Protein 6RK0 (pdb70)

Organism: Azotobacter vinelandii (strain DJ / ATCC BAA-1303) (NCBI:txid322710)

InterPro domains:
  IPR012349 FMN-binding split barrel [G3DSA:2.30.110.10] (11-222)
  IPR024747 Pyridoxamine 5'-phosphate oxidase-related [PF12900] (29-170)

Solvent-accessible surface area: 19374 Å² total; per-residue (Å²): 129,160,25,68,34,140,62,6,116,19,143,108,98,107,159,32,20,120,28,31,67,144,21,0,74,62,3,4,85,12,9,12,23,0,6,0,0,0,56,13,105,61,0,1,4,0,36,33,23,32,7,22,66,43,46,97,52,0,15,0,68,24,26,65,82,6,99,13,12,164,22,0,84,150,37,36,0,0,0,0,0,19,8,12,36,0,8,0,0,0,3,0,19,112,21,29,48,16,11,37,60,14,0,36,0,4,9,119,3,101,60,27,104,76,67,78,58,11,28,114,40,15,103,64,19,10,38,66,33,0,55,32,1,37,138,71,6,18,95,55,88,76,144,4,15,98,34,13,10,0,0,6,2,38,1,62,36,0,13,1,61,36,19,108,30,67,5,132,12,48,118,140,6,26,84,58,89,9,16,0,0,15,1,20,6,120,27,45,50,47,102,23,97,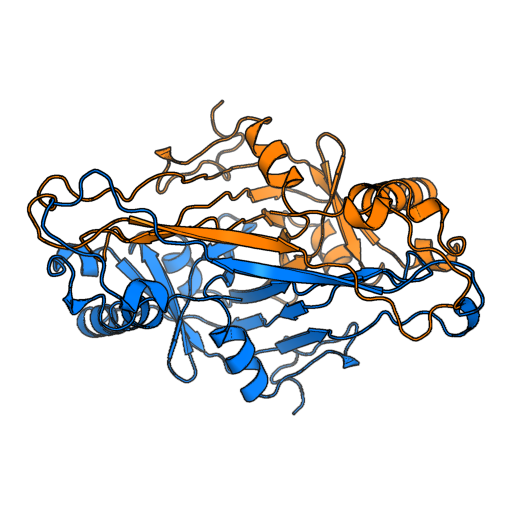83,7,123,145,24,65,125,134,28,108,59,27,140,31,2,115,122,10,145,9,23,132,118,20,68,33,143,66,6,87,19,128,124,99,107,161,31,21,120,32,28,125,136,18,4,53,58,2,4,85,13,9,12,24,0,4,0,0,0,55,12,109,65,0,1,5,0,34,35,23,32,6,22,66,42,45,96,59,0,13,1,67,22,28,63,70,8,117,13,14,154,28,1,88,143,39,35,0,0,0,0,0,20,7,11,37,0,10,0,0,0,2,0,18,100,22,32,49,16,11,35,62,14,1,38,0,4,10,124,4,103,81,26,102,76,73,79,55,10,26,84,34,15,95,57,20,10,36,65,31,0,54,30,1,40,111,75,8,18,93,57,75,58,146,15,14,91,38,13,7,0,0,4,1,37,13,75,34,2,13,1,60,34,21,106,32,66,3,126,17,55,136,129,10,28,85,61,83,8,17,0,0,16,2,20,6,120,27,46,52,46,103,24,97,84,5,114,118,24,61,145,127,20,108,59,26,125,32,1,98,123,10,143,9,23

Radius of gyration: 22.3 Å; Cα contacts (8 Å, |Δi|>4): 992; chains: 2; bounding box: 47×47×69 Å

Structure (mmCIF, N/CA/C/O backbone):
data_6RK0
#
_entry.id   6RK0
#
_cell.length_a   48.970
_cell.length_b   89.870
_cell.length_c   59.030
_cell.angle_alpha   90.00
_cell.angle_beta   109.06
_cell.angle_gamma   90.00
#
_symmetry.space_group_name_H-M   'P 1 21 1'
#
loop_
_entity.id
_entity.type
_entity.pdbx_description
1 polymer 'Uncharacterized protein'
2 non-polymer 'PROTOPORPHYRIN IX CONTAINING FE'
3 non-polymer 'SULFATE ION'
4 non-polymer 'FLAVIN-ADENINE DINUCLEOTIDE'
5 water water
#
loop_
_atom_site.group_PDB
_atom_site.id
_atom_site.type_symbol
_atom_site.label_atom_id
_atom_site.label_alt_id
_atom_site.label_comp_id
_atom_site.label_asym_id
_atom_site.label_entity_id
_atom_site.label_seq_id
_atom_site.pdbx_PDB_ins_code
_atom_site.Cartn_x
_atom_site.Cartn_y
_atom_site.Cartn_z
_atom_site.occupancy
_atom_site.B_iso_or_equiv
_atom_site.auth_seq_id
_atom_site.auth_comp_id
_atom_site.auth_asym_id
_atom_site.auth_atom_id
_atom_site.pdbx_PDB_model_num
ATOM 1 N N . PRO A 1 12 ? -6.785 -29.742 23.167 1.00 39.36 10 PRO A N 1
ATOM 2 C CA . PRO A 1 12 ? -6.584 -31.144 22.774 1.00 40.21 10 PRO A CA 1
ATOM 3 C C . PRO A 1 12 ? -5.257 -31.715 23.267 1.00 39.66 10 PRO A C 1
ATOM 4 O O . PRO A 1 12 ? -4.337 -30.950 23.541 1.00 35.66 10 PRO A O 1
ATOM 8 N N . GLU A 1 13 ? -5.165 -33.038 23.386 1.00 32.51 11 GLU A N 1
ATOM 9 C CA . GLU A 1 13 ? -3.902 -33.678 23.717 1.00 30.78 11 GLU A CA 1
ATOM 10 C C . GLU A 1 13 ? -3.085 -33.874 22.447 1.00 19.28 11 GLU A C 1
ATOM 11 O O . GLU A 1 13 ? -3.527 -33.547 21.338 1.00 18.48 11 GLU A O 1
ATOM 17 N N . ALA A 1 14 ? -1.903 -34.470 22.598 1.00 15.77 12 ALA A N 1
ATOM 18 C CA . ALA A 1 14 ? -1.054 -34.632 21.440 1.00 14.10 12 ALA A CA 1
ATOM 19 C C . ALA A 1 14 ? -1.717 -35.554 20.416 1.00 13.35 12 ALA A C 1
ATOM 20 O O . ALA A 1 14 ? -2.416 -36.506 20.774 1.00 14.19 12 ALA A O 1
ATOM 22 N N . PRO A 1 15 ? -1.495 -35.309 19.124 1.00 12.61 13 PRO A N 1
ATOM 23 C CA . PRO A 1 15 ? -2.116 -36.171 18.095 1.00 13.06 13 PRO A CA 1
ATOM 24 C C . PRO A 1 15 ? -1.489 -37.543 17.973 1.00 13.28 13 PRO A C 1
ATOM 25 O O . PRO A 1 15 ? -2.111 -38.431 17.375 1.00 15.27 13 PRO A O 1
ATOM 29 N N . SER A 1 16 ? -0.307 -37.748 18.554 1.00 12.48 14 SER A N 1
ATOM 30 C CA . SER A 1 16 ? 0.365 -39.041 18.510 1.00 12.08 14 SER A CA 1
ATOM 31 C C . SER A 1 16 ? 1.320 -39.130 19.691 1.00 12.01 14 SER A C 1
ATOM 32 O O . SER A 1 16 ? 1.724 -38.105 20.243 1.00 12.20 14 SER A O 1
ATOM 35 N N . ASP A 1 17 ? 1.757 -40.356 20.025 1.00 12.07 15 ASP A N 1
ATOM 36 C CA . ASP A 1 17 ? 2.772 -40.485 21.071 1.00 12.65 15 ASP A CA 1
ATOM 37 C C . ASP A 1 17 ? 4.033 -39.719 20.704 1.00 11.88 15 ASP A C 1
ATOM 38 O O . ASP A 1 17 ? 4.637 -39.072 21.570 1.00 12.54 15 ASP A O 1
ATOM 43 N N . ARG A 1 18 ? 4.440 -39.753 19.435 1.00 11.28 16 ARG A N 1
ATOM 44 C CA . ARG A 1 18 ? 5.722 -39.150 19.099 1.00 11.43 16 ARG A CA 1
ATOM 45 C C . ARG A 1 18 ? 5.675 -37.628 19.038 1.00 10.81 16 ARG A C 1
ATOM 46 O O . ARG A 1 18 ? 6.749 -37.016 18.988 1.00 11.03 16 ARG A O 1
ATOM 54 N N . THR A 1 19 ? 4.488 -37.025 19.125 1.00 10.42 17 THR A N 1
ATOM 55 C CA . THR A 1 19 ? 4.346 -35.579 19.235 1.00 10.54 17 THR A CA 1
ATOM 56 C C . THR A 1 19 ? 3.968 -35.118 20.622 1.00 10.56 17 THR A C 1
ATOM 57 O O . THR A 1 19 ? 3.675 -33.940 20.809 1.00 11.30 17 THR A O 1
ATOM 61 N N . HIS A 1 20 ? 4.037 -35.999 21.619 1.00 11.44 18 HIS A N 1
ATOM 62 C CA . HIS A 1 20 ? 3.661 -35.618 22.982 1.00 11.61 18 HIS A CA 1
ATOM 63 C C . HIS A 1 20 ? 4.797 -34.856 23.662 1.00 11.20 18 HIS A C 1
ATOM 64 O O . HIS A 1 20 ? 5.857 -35.438 23.936 1.00 11.74 18 HIS A O 1
ATOM 71 N N . VAL A 1 21 ? 4.579 -33.566 23.935 1.00 10.98 19 VAL A N 1
ATOM 72 C CA . VAL A 1 21 ? 5.569 -32.737 24.618 1.00 10.87 19 VAL A CA 1
ATOM 73 C C . VAL A 1 21 ? 5.684 -33.229 26.055 1.00 11.52 19 VAL A C 1
ATOM 74 O O . VAL A 1 21 ? 4.697 -33.249 26.813 1.00 12.60 19 VAL A O 1
ATOM 78 N N . LYS A 1 22 ? 6.910 -33.538 26.479 1.00 11.41 20 LYS A N 1
ATOM 79 C CA . LYS A 1 22 ? 7.207 -33.998 27.836 1.00 12.53 20 LYS A CA 1
ATOM 80 C C . LYS A 1 22 ? 7.814 -32.863 28.647 1.00 12.40 20 LYS A C 1
ATOM 81 O O . LYS A 1 22 ? 7.267 -32.465 29.682 1.00 14.01 20 LYS A O 1
ATOM 87 N N . ARG A 1 23 ? 8.960 -32.348 28.215 1.00 11.66 21 ARG A N 1
ATOM 88 C CA . ARG A 1 23 ? 9.614 -31.310 28.999 1.00 12.23 21 ARG A CA 1
ATOM 89 C C . ARG A 1 23 ? 8.866 -29.991 28.865 1.00 11.57 21 ARG A C 1
ATOM 90 O O . ARG A 1 23 ? 8.421 -29.612 27.770 1.00 11.62 21 ARG A O 1
ATOM 98 N N . TYR A 1 24 ? 8.719 -29.270 29.974 1.00 11.48 22 TYR A N 1
ATOM 99 C CA . TYR A 1 24 ? 8.022 -27.988 29.930 1.00 11.25 22 TYR A CA 1
ATOM 100 C C . TYR A 1 24 ? 6.659 -28.143 29.232 1.00 11.18 22 TYR A C 1
ATOM 101 O O . TYR A 1 24 ? 6.215 -27.298 28.441 1.00 11.25 22 TYR A O 1
ATOM 110 N N . HIS A 1 25 ? 5.953 -29.225 29.610 1.00 11.70 23 HIS A N 1
ATOM 111 C CA . HIS A 1 25 ? 4.707 -29.578 28.915 1.00 12.30 23 HIS A CA 1
ATOM 112 C C . HIS A 1 25 ? 3.627 -28.519 29.073 1.00 11.65 23 HIS A C 1
ATOM 113 O O . HIS A 1 25 ? 2.711 -28.460 28.233 1.00 11.98 23 HIS A O 1
ATOM 120 N N . TRP A 1 26 ? 3.713 -27.677 30.101 1.00 11.45 24 TRP A N 1
ATOM 121 C CA . TRP A 1 26 ? 2.764 -26.586 30.260 1.00 11.94 24 TRP A CA 1
ATOM 122 C C . TRP A 1 26 ? 2.850 -25.566 29.133 1.00 11.49 24 TRP A C 1
ATOM 123 O O . TRP A 1 26 ? 1.913 -24.776 28.978 1.00 12.75 24 TRP A O 1
ATOM 134 N N . LEU A 1 27 ? 3.924 -25.572 28.341 1.00 10.52 25 LEU A N 1
ATOM 135 C CA . LEU A 1 27 ? 4.050 -24.677 27.187 1.00 10.21 25 LEU A CA 1
ATOM 136 C C . LEU A 1 27 ? 3.478 -25.274 25.906 1.00 10.16 25 LEU A C 1
ATOM 137 O O . LEU A 1 27 ? 3.466 -24.601 24.870 1.00 10.32 25 LEU A O 1
ATOM 142 N N . ALA A 1 28 ? 3.062 -26.534 25.939 1.00 10.39 26 ALA A N 1
ATOM 143 C CA . ALA A 1 28 ? 2.620 -27.214 24.730 1.00 11.04 26 ALA A CA 1
ATOM 144 C C . ALA A 1 28 ? 1.270 -26.687 24.266 1.00 11.15 26 ALA A C 1
ATOM 145 O O . ALA A 1 28 ? 0.380 -26.357 25.068 1.00 12.20 26 ALA A O 1
ATOM 147 N N . ARG A 1 29 ? 1.089 -26.639 22.949 1.00 11.28 27 ARG A N 1
ATOM 148 C CA . ARG A 1 29 ? -0.205 -26.372 22.318 1.00 12.25 27 ARG A CA 1
ATOM 149 C C . ARG A 1 29 ? -0.344 -27.323 21.153 1.00 11.73 27 ARG A C 1
ATOM 150 O O . ARG A 1 29 ? 0.593 -27.483 20.368 1.00 11.88 27 ARG A O 1
ATOM 158 N N . TYR A 1 30 ? -1.516 -27.930 21.029 1.00 11.82 28 TYR A N 1
ATOM 159 C CA . TYR A 1 30 ? -1.796 -28.855 19.951 1.00 12.44 28 TYR A CA 1
ATOM 160 C C . TYR A 1 30 ? -2.949 -28.397 19.074 1.00 12.88 28 TYR A C 1
ATOM 161 O O . TYR A 1 30 ? -3.230 -29.041 18.044 1.00 13.93 28 TYR A O 1
ATOM 170 N N . ASP A 1 31 ? -3.654 -27.339 19.473 1.00 12.85 29 ASP A N 1
ATOM 171 C CA . ASP A 1 31 ? -4.792 -26.873 18.699 1.00 13.11 29 ASP A CA 1
ATOM 172 C C . ASP A 1 31 ? -4.343 -26.364 17.335 1.00 13.78 29 ASP A C 1
ATOM 173 O O . ASP A 1 31 ? -3.316 -25.684 17.195 1.00 13.46 29 ASP A O 1
ATOM 178 N N . GLN A 1 32 ? -5.152 -26.675 16.327 1.00 15.50 30 GLN A N 1
ATOM 179 C CA . GLN A 1 32 ? -4.768 -26.306 14.969 1.00 17.59 30 GLN A CA 1
ATOM 180 C C . GLN A 1 32 ? -4.769 -24.789 14.767 1.00 15.57 30 GLN A C 1
ATOM 181 O O . GLN A 1 32 ? -4.026 -24.299 13.912 1.00 15.05 30 GLN A O 1
ATOM 187 N N . GLU A 1 33 ? -5.515 -24.013 15.564 1.00 15.50 31 GLU A N 1
ATOM 188 C CA . GLU A 1 33 ? -5.418 -22.561 15.451 1.00 16.41 31 GLU A CA 1
ATOM 189 C C . GLU A 1 33 ? -4.002 -22.076 15.747 1.00 14.29 31 GLU A C 1
ATOM 190 O O . GLU A 1 33 ? -3.471 -21.217 15.035 1.00 14.22 31 GLU A O 1
ATOM 196 N N . THR A 1 34 ? -3.377 -22.616 16.790 1.00 13.18 32 THR A N 1
ATOM 197 C CA . THR A 1 34 ? -2.003 -22.243 17.115 1.00 12.42 32 THR A CA 1
ATOM 198 C C . THR A 1 34 ? -1.025 -22.749 16.055 1.00 11.09 32 THR A C 1
ATOM 199 O O . THR A 1 34 ? -0.121 -22.018 15.633 1.00 11.20 32 THR A O 1
ATOM 203 N N . VAL A 1 35 ? -1.194 -23.988 15.608 1.00 10.80 33 VAL A N 1
ATOM 204 C CA . VAL A 1 35 ? -0.331 -24.530 14.555 1.00 10.62 33 VAL A CA 1
ATOM 205 C C . VAL A 1 35 ? -0.329 -23.595 13.363 1.00 10.62 33 VAL A C 1
ATOM 206 O O . VAL A 1 35 ? 0.714 -23.188 12.855 1.00 10.67 33 VAL A O 1
ATOM 210 N N . LYS A 1 36 ? -1.536 -23.266 12.872 1.00 10.69 34 LYS A N 1
ATOM 211 C CA . LYS A 1 36 ? -1.663 -22.399 11.698 1.00 10.91 34 LYS A CA 1
ATOM 212 C C . LYS A 1 36 ? -1.106 -21.008 11.955 1.00 11.10 34 LYS A C 1
ATOM 213 O O . LYS A 1 36 ? -0.482 -20.411 11.071 1.00 11.71 34 LYS A O 1
ATOM 219 N N . ALA A 1 37 ? -1.325 -20.461 13.154 1.00 11.35 35 ALA A N 1
ATOM 220 C CA . ALA A 1 37 ? -0.849 -19.110 13.426 1.00 11.94 35 ALA A CA 1
ATOM 221 C C . ALA A 1 37 ? 0.669 -19.036 13.412 1.00 11.75 35 ALA A C 1
ATOM 222 O O . ALA A 1 37 ? 1.243 -18.031 12.963 1.00 13.14 35 ALA A O 1
ATOM 224 N N . ILE A 1 38 ? 1.357 -20.079 13.888 1.00 10.95 36 ILE A N 1
ATOM 225 C CA . ILE A 1 38 ? 2.815 -20.072 13.834 1.00 10.95 36 ILE A CA 1
ATOM 226 C C . ILE A 1 38 ? 3.286 -20.258 12.397 1.00 10.37 36 ILE A C 1
ATOM 227 O O . ILE A 1 38 ? 4.149 -19.522 11.906 1.00 10.93 36 ILE A O 1
ATOM 232 N N . LEU A 1 39 ? 2.704 -21.231 11.691 1.00 10.17 37 LEU A N 1
ATOM 233 C CA . LEU A 1 39 ? 3.095 -21.466 10.307 1.00 10.48 37 LEU A CA 1
ATOM 234 C C . LEU A 1 39 ? 2.858 -20.231 9.437 1.00 10.88 37 LEU A C 1
ATOM 235 O O . LEU A 1 39 ? 3.619 -19.967 8.505 1.00 12.34 37 LEU A O 1
ATOM 240 N N . ASP A 1 40 ? 1.807 -19.468 9.720 1.00 10.53 38 ASP A N 1
ATOM 241 C CA . ASP A 1 40 ? 1.455 -18.341 8.879 1.00 11.07 38 ASP A CA 1
ATOM 242 C C . ASP A 1 40 ? 2.318 -17.120 9.172 1.00 11.05 38 ASP A C 1
ATOM 243 O O . ASP A 1 40 ? 2.290 -16.173 8.399 1.00 12.95 38 ASP A O 1
ATOM 248 N N . ALA A 1 41 ? 3.075 -17.117 10.262 1.00 10.30 39 ALA A N 1
ATOM 249 C CA . ALA A 1 41 ? 3.839 -15.963 10.696 1.00 10.82 39 ALA A CA 1
ATOM 250 C C . ALA A 1 41 ? 5.202 -15.823 10.041 1.00 10.44 39 ALA A C 1
ATOM 251 O O . ALA A 1 41 ? 5.821 -14.760 10.185 1.00 11.76 39 ALA A O 1
ATOM 253 N N . THR A 1 42 ? 5.693 -16.843 9.342 1.00 9.57 40 THR A N 1
ATOM 254 C CA . THR A 1 42 ? 7.078 -16.857 8.903 1.00 9.38 40 THR A CA 1
ATOM 255 C C . THR A 1 42 ? 7.211 -17.766 7.694 1.00 9.06 40 THR A C 1
ATOM 256 O O . THR A 1 42 ? 6.502 -18.761 7.600 1.00 10.13 40 THR A O 1
ATOM 260 N N . PRO A 1 43 ? 8.163 -17.481 6.798 1.00 9.14 41 PRO A N 1
ATOM 261 C CA . PRO A 1 43 ? 8.406 -18.368 5.660 1.00 9.53 41 PRO A CA 1
ATOM 262 C C . PRO A 1 43 ? 9.504 -19.379 5.898 1.00 8.70 41 PRO A C 1
ATOM 263 O O . PRO A 1 43 ? 9.723 -20.203 4.998 1.00 9.14 41 PRO A O 1
ATOM 267 N N . LEU A 1 44 ? 10.221 -19.320 7.026 1.00 8.25 42 LEU A N 1
ATOM 268 C CA . LEU A 1 44 ? 11.453 -20.097 7.168 1.00 8.19 42 LEU A CA 1
ATOM 269 C C . LEU A 1 44 ? 11.257 -21.338 8.037 1.00 7.92 42 LEU A C 1
ATOM 270 O O . LEU A 1 44 ? 10.965 -21.220 9.251 1.00 8.56 42 LEU A O 1
ATOM 275 N N . ALA A 1 45 ? 11.501 -22.509 7.434 1.00 8.00 43 ALA A N 1
ATOM 276 C CA . ALA A 1 45 ? 11.460 -23.808 8.113 1.00 8.22 43 ALA A CA 1
ATOM 277 C C . ALA A 1 45 ? 12.835 -24.449 8.104 1.00 7.57 43 ALA A C 1
ATOM 278 O O . ALA A 1 45 ? 13.723 -24.055 7.334 1.00 8.11 43 ALA A O 1
ATOM 280 N N . HIS A 1 46 ? 12.956 -25.506 8.896 1.00 7.57 44 HIS A N 1
ATOM 281 C CA . HIS A 1 46 ? 14.132 -26.360 8.908 1.00 7.96 44 HIS A CA 1
ATOM 282 C C . HIS A 1 46 ? 13.647 -27.798 8.824 1.00 8.02 44 HIS A C 1
ATOM 283 O O . HIS A 1 46 ? 12.928 -28.277 9.706 1.00 8.82 44 HIS A O 1
ATOM 290 N N . VAL A 1 47 ? 14.027 -28.490 7.753 1.00 8.06 45 VAL A N 1
ATOM 291 C CA . VAL A 1 47 ? 13.548 -29.845 7.468 1.00 8.26 45 VAL A CA 1
ATOM 292 C C . VAL A 1 47 ? 14.615 -30.852 7.843 1.00 7.95 45 VAL A C 1
ATOM 293 O O . VAL A 1 47 ? 15.763 -30.746 7.368 1.00 8.56 45 VAL A O 1
ATOM 297 N N . GLY A 1 48 ? 14.236 -31.843 8.654 1.00 8.00 46 GLY A N 1
ATOM 298 C CA . GLY A 1 48 ? 15.146 -32.920 9.057 1.00 8.31 46 GLY A CA 1
ATOM 299 C C . GLY A 1 48 ? 14.896 -34.135 8.180 1.00 8.47 46 GLY A C 1
ATOM 300 O O . GLY A 1 48 ? 13.760 -34.555 7.995 1.00 9.30 46 GLY A O 1
ATOM 301 N N . CYS A 1 49 ? 15.983 -34.706 7.663 1.00 8.64 47 CYS A N 1
ATOM 302 C CA . CYS A 1 49 ? 15.865 -35.844 6.750 1.00 8.95 47 CYS A CA 1
ATOM 303 C C . CYS A 1 49 ? 17.181 -36.604 6.806 1.00 9.40 47 CYS A C 1
ATOM 304 O O . CYS A 1 49 ? 18.248 -36.003 6.661 1.00 9.78 47 CYS A O 1
ATOM 307 N N . MET A 1 50 ? 17.099 -37.930 6.979 1.00 9.79 48 MET A N 1
ATOM 308 C CA . MET A 1 50 ? 18.297 -38.765 6.978 1.00 10.51 48 MET A CA 1
ATOM 309 C C . MET A 1 50 ? 18.799 -38.949 5.560 1.00 10.94 48 MET A C 1
ATOM 310 O O . MET A 1 50 ? 18.075 -39.503 4.720 1.00 12.13 48 MET A O 1
ATOM 315 N N . MET A 1 51 ? 20.005 -38.458 5.282 1.00 10.48 49 MET A N 1
ATOM 316 C CA . MET A 1 51 ? 20.634 -38.532 3.967 1.00 10.90 49 MET A CA 1
ATOM 317 C C . MET A 1 51 ? 22.108 -38.777 4.170 1.00 10.70 49 MET A C 1
ATOM 318 O O . MET A 1 51 ? 22.730 -38.143 5.034 1.00 10.47 49 MET A O 1
ATOM 323 N N . ASN A 1 52 ? 22.670 -39.718 3.422 1.00 11.28 50 ASN A N 1
ATOM 324 C CA . ASN A 1 52 ? 24.095 -39.983 3.522 1.00 11.75 50 ASN A CA 1
ATOM 325 C C . ASN A 1 52 ? 24.526 -40.263 4.959 1.00 11.49 50 ASN A C 1
ATOM 326 O O . ASN A 1 52 ? 25.595 -39.826 5.381 1.00 12.54 50 ASN A O 1
ATOM 331 N N . GLY A 1 53 ? 23.676 -40.947 5.714 1.00 11.70 51 GLY A N 1
ATOM 332 C CA . GLY A 1 53 ? 23.999 -41.373 7.054 1.00 12.05 51 GLY A CA 1
ATOM 333 C C . GLY A 1 53 ? 23.879 -40.307 8.123 1.00 11.96 51 GLY A C 1
ATOM 334 O O . GLY A 1 53 ? 24.250 -40.583 9.270 1.00 12.65 51 GLY A O 1
ATOM 335 N N . VAL A 1 54 ? 23.352 -39.122 7.803 1.00 10.66 52 VAL A N 1
ATOM 336 C CA . VAL A 1 54 ? 23.252 -38.014 8.760 1.00 10.67 52 VAL A CA 1
ATOM 337 C C . VAL A 1 54 ? 21.826 -37.484 8.770 1.00 9.76 52 VAL A C 1
ATOM 338 O O . VAL A 1 54 ? 21.225 -37.308 7.710 1.00 9.44 52 VAL A O 1
ATOM 342 N N . PRO A 1 55 ? 21.282 -37.146 9.968 1.00 10.06 53 PRO A N 1
ATOM 343 C CA . PRO A 1 55 ? 19.992 -36.439 10.050 1.00 9.95 53 PRO A CA 1
ATOM 344 C C . PRO A 1 55 ? 20.220 -34.960 9.743 1.00 9.21 53 PRO A C 1
ATOM 345 O O . PRO A 1 55 ? 20.315 -34.114 10.641 1.00 10.06 53 PRO A O 1
ATOM 349 N N . PHE A 1 56 ? 20.366 -34.665 8.450 1.00 8.89 54 PHE A N 1
ATOM 350 C CA . PHE A 1 56 ? 20.593 -33.313 8.007 1.00 8.74 54 PHE A CA 1
ATOM 351 C C . PHE A 1 56 ? 19.429 -32.400 8.341 1.00 8.46 54 PHE A C 1
ATOM 352 O O . PHE A 1 56 ? 18.265 -32.799 8.320 1.00 9.81 54 PHE A O 1
ATOM 360 N N . VAL A 1 57 ? 19.770 -31.129 8.584 1.00 8.38 55 VAL A N 1
ATOM 361 C CA . VAL A 1 57 ? 18.794 -30.068 8.832 1.00 8.32 55 VAL A CA 1
ATOM 362 C C . VAL A 1 57 ? 18.922 -29.023 7.727 1.00 8.21 55 VAL A C 1
ATOM 363 O O . VAL A 1 57 ? 19.920 -28.280 7.685 1.00 8.78 55 VAL A O 1
ATOM 367 N N . THR A 1 58 ? 17.924 -28.999 6.835 1.00 8.04 56 THR A N 1
ATOM 368 C CA . THR A 1 58 ? 17.973 -28.120 5.667 1.00 8.07 56 THR A CA 1
ATOM 369 C C . THR A 1 58 ? 17.089 -26.910 5.888 1.00 7.65 56 THR A C 1
ATOM 370 O O . THR A 1 58 ? 15.858 -27.078 6.009 1.00 8.25 56 THR A O 1
ATOM 374 N N . PRO A 1 59 ? 17.634 -25.687 5.902 1.00 7.89 57 PRO A N 1
ATOM 375 C CA . PRO A 1 59 ? 16.773 -24.499 5.932 1.00 7.99 57 PRO A CA 1
ATOM 376 C C . PRO A 1 59 ? 16.068 -24.341 4.601 1.00 8.08 57 PRO A C 1
ATOM 377 O O . PRO A 1 59 ? 16.688 -24.535 3.543 1.00 8.70 57 PRO A O 1
ATOM 381 N N . THR A 1 60 ? 14.783 -23.979 4.632 1.00 8.43 58 THR A N 1
ATOM 382 C CA . THR A 1 60 ? 14.057 -23.800 3.384 1.00 8.92 58 THR A CA 1
ATOM 383 C C . THR A 1 60 ? 12.846 -22.908 3.621 1.00 8.58 58 THR A C 1
ATOM 384 O O . THR A 1 60 ? 12.312 -22.839 4.727 1.00 9.65 58 THR A O 1
ATOM 388 N N A PHE A 1 61 ? 12.358 -22.312 2.551 0.39 8.42 59 PHE A N 1
ATOM 389 N N B PHE A 1 61 ? 12.387 -22.248 2.565 0.61 8.45 59 PHE A N 1
ATOM 390 C CA A PHE A 1 61 ? 11.083 -21.630 2.651 0.39 8.55 59 PHE A CA 1
ATOM 391 C CA B PHE A 1 61 ? 11.099 -21.564 2.624 0.61 8.55 59 PHE A CA 1
ATOM 392 C C A PHE A 1 61 ? 9.934 -22.617 2.599 0.39 8.49 59 PHE A C 1
ATOM 393 C C B PHE A 1 61 ? 9.957 -22.577 2.584 0.61 8.48 59 PHE A C 1
ATOM 394 O O A PHE A 1 61 ? 10.065 -23.737 2.092 0.39 9.36 59 PHE A O 1
ATOM 395 O O B PHE A 1 61 ? 10.116 -23.684 2.055 0.61 9.39 59 PHE A O 1
ATOM 410 N N . PHE A 1 62 ? 8.793 -22.184 3.120 1.00 8.52 60 PHE A N 1
ATOM 411 C CA . PHE A 1 62 ? 7.594 -23.007 2.999 1.00 8.64 60 PHE A CA 1
ATOM 412 C C . PHE A 1 62 ? 6.380 -22.122 2.961 1.00 8.67 60 PHE A C 1
ATOM 413 O O . PHE A 1 62 ? 6.426 -20.951 3.352 1.00 9.15 60 PHE A O 1
ATOM 421 N N . TRP A 1 63 ? 5.274 -22.707 2.486 1.00 8.81 61 TRP A N 1
ATOM 422 C CA . TRP A 1 63 ? 3.999 -22.007 2.510 1.00 9.17 61 TRP A CA 1
ATOM 423 C C . TRP A 1 63 ? 2.899 -22.987 2.904 1.00 9.09 61 TRP A C 1
ATOM 424 O O . TRP A 1 63 ? 3.029 -24.191 2.695 1.00 10.42 61 TRP A O 1
ATOM 435 N N . ARG A 1 64 ? 1.820 -22.469 3.474 1.00 9.81 62 ARG A N 1
ATOM 436 C CA . ARG A 1 64 ? 0.702 -23.300 3.890 1.00 10.21 62 ARG A CA 1
ATOM 437 C C . ARG A 1 64 ? -0.474 -23.090 2.952 1.00 10.94 62 ARG A C 1
ATOM 438 O O . ARG A 1 64 ? -0.804 -21.952 2.588 1.00 11.89 62 ARG A O 1
ATOM 446 N N . GLU A 1 65 ? -1.119 -24.186 2.571 1.00 10.92 63 GLU A N 1
ATOM 447 C CA . GLU A 1 65 ? -2.441 -24.136 1.918 1.00 12.09 63 GLU A CA 1
ATOM 448 C C . GLU A 1 65 ? -3.352 -25.078 2.698 1.00 12.04 63 GLU A C 1
ATOM 449 O O . GLU A 1 65 ? -3.165 -26.302 2.656 1.00 12.35 63 GLU A O 1
ATOM 455 N N . GLY A 1 66 ? -4.295 -24.510 3.448 1.00 12.76 64 GLY A N 1
ATOM 456 C CA . GLY A 1 66 ? -5.192 -25.366 4.213 1.00 13.06 64 GLY A CA 1
ATOM 457 C C . GLY A 1 66 ? -4.420 -26.238 5.185 1.00 12.45 64 GLY A C 1
ATOM 458 O O . GLY A 1 66 ? -3.619 -25.750 6.000 1.00 12.71 64 GLY A O 1
ATOM 459 N N . ASP A 1 67 ? -4.635 -27.546 5.097 1.00 12.65 65 ASP A N 1
ATOM 460 C CA . ASP A 1 67 ? -4.069 -28.484 6.053 1.00 13.39 65 ASP A CA 1
ATOM 461 C C . ASP A 1 67 ? -2.740 -29.107 5.617 1.00 11.64 65 ASP A C 1
ATOM 462 O O . ASP A 1 67 ? -2.338 -30.137 6.176 1.00 11.67 65 ASP A O 1
ATOM 467 N N . ARG A 1 68 ? -2.024 -28.476 4.683 1.00 10.85 66 ARG A N 1
ATOM 468 C CA . ARG A 1 68 ? -0.704 -28.949 4.293 1.00 10.62 66 ARG A CA 1
ATOM 469 C C . ARG A 1 68 ? 0.249 -27.769 4.142 1.00 10.04 66 ARG A C 1
ATOM 470 O O . ARG A 1 68 ? -0.160 -26.648 3.797 1.00 10.56 66 ARG A O 1
ATOM 478 N N . VAL A 1 69 ? 1.537 -28.037 4.372 1.00 9.30 67 VAL A N 1
ATOM 479 C CA . VAL A 1 69 ? 2.598 -27.110 4.027 1.00 9.37 67 VAL A CA 1
ATOM 480 C C . VAL A 1 69 ? 3.382 -27.664 2.862 1.00 9.41 67 VAL A C 1
ATOM 481 O O . VAL A 1 69 ? 3.431 -28.885 2.639 1.00 11.15 67 VAL A O 1
ATOM 485 N N . TYR A 1 70 ? 4.003 -26.751 2.123 1.00 9.07 68 TYR A N 1
ATOM 486 C CA . TYR A 1 70 ? 4.674 -27.032 0.871 1.00 9.04 68 TYR A CA 1
ATOM 487 C C . TYR A 1 70 ? 6.056 -26.393 0.884 1.00 8.92 68 TYR A C 1
ATOM 488 O O . TYR A 1 70 ? 6.250 -25.333 1.484 1.00 8.80 68 TYR A O 1
ATOM 497 N N . TRP A 1 71 ? 6.997 -27.012 0.165 1.00 8.90 69 TRP A N 1
ATOM 498 C CA . TRP A 1 71 ? 8.310 -26.417 -0.058 1.00 8.96 69 TRP A CA 1
ATOM 499 C C . TRP A 1 71 ? 8.800 -26.883 -1.429 1.00 8.97 69 TRP A C 1
ATOM 500 O O . TRP A 1 71 ? 8.240 -27.817 -2.027 1.00 9.50 69 TRP A O 1
ATOM 511 N N . HIS A 1 72 ? 9.816 -26.203 -1.954 1.00 9.06 70 HIS A N 1
ATOM 512 C CA . HIS A 1 72 ? 10.261 -26.418 -3.321 1.00 9.27 70 HIS A CA 1
ATOM 513 C C . HIS A 1 72 ? 11.779 -26.505 -3.389 1.00 9.32 70 HIS A C 1
ATOM 514 O O . HIS A 1 72 ? 12.495 -26.021 -2.512 1.00 9.91 70 HIS A O 1
ATOM 521 N N . GLY A 1 73 ? 12.271 -27.049 -4.495 1.00 9.46 71 GLY A N 1
ATOM 522 C CA . GLY A 1 73 ? 13.697 -27.078 -4.770 1.00 9.89 71 GLY A CA 1
ATOM 523 C C . GLY A 1 73 ? 13.919 -27.758 -6.096 1.00 9.95 71 GLY A C 1
ATOM 524 O O . GLY A 1 73 ? 13.056 -27.733 -6.976 1.00 10.26 71 GLY A O 1
ATOM 525 N N . SER A 1 74 ? 15.071 -28.366 -6.300 1.00 10.97 72 SER A N 1
ATOM 526 C CA . SER A 1 74 ? 15.356 -29.013 -7.578 1.00 11.84 72 SER A CA 1
ATOM 527 C C . SER A 1 74 ? 14.629 -30.339 -7.737 1.00 12.63 72 SER A C 1
ATOM 528 O O . SER A 1 74 ? 14.615 -31.165 -6.821 1.00 12.76 72 SER A O 1
ATOM 531 N N . SER A 1 75 ? 14.101 -30.585 -8.938 1.00 13.21 73 SER A N 1
ATOM 532 C CA . SER A 1 75 ? 13.591 -31.913 -9.235 1.00 14.85 73 SER A CA 1
ATOM 533 C C . SER A 1 75 ? 14.628 -33.003 -9.024 1.00 15.26 73 SER A C 1
ATOM 534 O O . SER A 1 75 ? 14.253 -34.158 -8.781 1.00 17.84 73 SER A O 1
ATOM 537 N N . ALA A 1 76 ? 15.914 -32.660 -9.100 1.00 14.24 74 ALA A N 1
ATOM 538 C CA . ALA A 1 76 ? 17.002 -33.612 -8.915 1.00 15.23 74 ALA A CA 1
ATOM 539 C C . ALA A 1 76 ? 17.584 -33.555 -7.510 1.00 14.26 74 ALA A C 1
ATOM 540 O O . ALA A 1 76 ? 18.605 -34.203 -7.246 1.00 15.30 74 ALA A O 1
ATOM 542 N N . GLY A 1 77 ? 16.965 -32.801 -6.605 1.00 12.67 75 GLY A N 1
ATOM 543 C CA . GLY A 1 77 ? 17.571 -32.573 -5.310 1.00 12.04 75 GLY A CA 1
ATOM 544 C C . GLY A 1 77 ? 17.483 -33.797 -4.420 1.00 11.43 75 GLY A C 1
ATOM 545 O O . GLY A 1 77 ? 16.489 -34.525 -4.408 1.00 12.02 75 GLY A O 1
ATOM 546 N N . ARG A 1 78 ? 18.529 -34.003 -3.632 1.00 11.35 76 ARG A N 1
ATOM 547 C CA . ARG A 1 78 ? 18.575 -35.197 -2.780 1.00 11.44 76 ARG A CA 1
ATOM 548 C C . ARG A 1 78 ? 17.446 -35.234 -1.764 1.00 11.06 76 ARG A C 1
ATOM 549 O O . ARG A 1 78 ? 16.993 -36.329 -1.402 1.00 11.61 76 ARG A O 1
ATOM 557 N N . LEU A 1 79 ? 17.002 -34.076 -1.252 1.00 10.72 77 LEU A N 1
ATOM 558 C CA . LEU A 1 79 ? 15.941 -34.095 -0.243 1.00 10.82 77 LEU A CA 1
ATOM 559 C C . LEU A 1 79 ? 14.669 -34.699 -0.826 1.00 10.84 77 LEU A C 1
ATOM 560 O O . LEU A 1 79 ? 13.961 -35.487 -0.182 1.00 11.74 77 LEU A O 1
ATOM 565 N N . PHE A 1 80 ? 14.348 -34.300 -2.056 1.00 11.32 78 PHE A N 1
ATOM 566 C CA . PHE A 1 80 ? 13.107 -34.708 -2.695 1.00 11.91 78 PHE A CA 1
ATOM 567 C C . PHE A 1 80 ? 13.111 -36.185 -3.018 1.00 13.28 78 PHE A C 1
ATOM 568 O O . PHE A 1 80 ? 12.073 -36.841 -2.937 1.00 16.19 78 PHE A O 1
ATOM 576 N N . LYS A 1 81 ? 14.270 -36.757 -3.310 1.00 13.16 79 LYS A N 1
ATOM 577 C CA . LYS A 1 81 ? 14.359 -38.213 -3.423 1.00 15.13 79 LYS A CA 1
ATOM 578 C C . LYS A 1 81 ? 14.223 -38.900 -2.060 1.00 15.38 79 LYS A C 1
ATOM 579 O O . LYS A 1 81 ? 13.500 -39.889 -1.903 1.00 18.13 79 LYS A O 1
ATOM 585 N N . ALA A 1 82 ? 14.878 -38.374 -1.052 1.00 14.00 80 ALA A N 1
ATOM 586 C CA . ALA A 1 82 ? 14.915 -39.045 0.236 1.00 14.80 80 ALA A CA 1
ATOM 587 C C . ALA A 1 82 ? 13.582 -39.011 0.972 1.00 15.90 80 ALA A C 1
ATOM 588 O O . ALA A 1 82 ? 13.258 -39.944 1.713 1.00 18.75 80 ALA A O 1
ATOM 590 N N . LEU A 1 83 ? 12.776 -37.978 0.774 1.00 15.44 81 LEU A N 1
ATOM 591 C CA . LEU A 1 83 ? 11.568 -37.851 1.584 1.00 15.97 81 LEU A CA 1
ATOM 592 C C . LEU A 1 83 ? 10.512 -38.884 1.210 1.00 16.35 81 LEU A C 1
ATOM 593 O O . LEU A 1 83 ? 9.609 -39.134 2.006 1.00 15.70 81 LEU A O 1
ATOM 598 N N . GLU A 1 84 ? 10.625 -39.524 0.053 1.00 20.51 82 GLU A N 1
ATOM 599 C CA . GLU A 1 84 ? 9.556 -40.439 -0.320 1.00 22.11 82 GLU A CA 1
ATOM 600 C C . GLU A 1 84 ? 9.530 -41.702 0.541 1.00 20.40 82 GLU A C 1
ATOM 601 O O . GLU A 1 84 ? 8.506 -42.390 0.600 1.00 24.23 82 GLU A O 1
ATOM 607 N N . HIS A 1 85 ? 10.624 -42.017 1.206 1.00 17.14 83 HIS A N 1
ATOM 608 C CA . HIS A 1 85 ? 10.766 -43.298 1.882 1.00 19.15 83 HIS A CA 1
ATOM 609 C C . HIS A 1 85 ? 11.065 -43.188 3.377 1.00 15.68 83 HIS A C 1
ATOM 610 O O . HIS A 1 85 ? 11.492 -44.172 3.987 1.00 18.05 83 HIS A O 1
ATOM 617 N N . GLN A 1 86 ? 10.816 -42.035 3.992 1.00 12.87 84 GLN A N 1
ATOM 618 C CA . GLN A 1 86 ? 11.036 -41.895 5.430 1.00 12.01 84 GLN A CA 1
ATOM 619 C C . GLN A 1 86 ? 10.126 -40.811 5.980 1.00 10.96 84 GLN A C 1
ATOM 620 O O . GLN A 1 86 ? 9.819 -39.836 5.295 1.00 11.89 84 GLN A O 1
ATOM 626 N N . ASP A 1 87 ? 9.756 -40.966 7.243 1.00 10.67 85 ASP A N 1
ATOM 627 C CA . ASP A 1 87 ? 9.072 -39.913 7.963 1.00 10.96 85 ASP A CA 1
ATOM 628 C C . ASP A 1 87 ? 10.095 -38.839 8.350 1.00 10.52 85 ASP A C 1
ATOM 629 O O . ASP A 1 87 ? 11.189 -39.148 8.831 1.00 11.26 85 ASP A O 1
ATOM 634 N N . ILE A 1 88 ? 9.723 -37.585 8.128 1.00 10.07 86 ILE A N 1
ATOM 635 C CA . ILE A 1 88 ? 10.568 -36.425 8.402 1.00 10.08 86 ILE A CA 1
ATOM 636 C C . ILE A 1 88 ? 9.997 -35.587 9.535 1.00 9.80 86 ILE A C 1
ATOM 637 O O . ILE A 1 88 ? 8.880 -35.793 10.020 1.00 10.26 86 ILE A O 1
ATOM 642 N N . CYS A 1 89 ? 10.796 -34.593 9.931 1.00 9.85 87 CYS A N 1
ATOM 643 C CA . CYS A 1 89 ? 10.368 -33.552 10.861 1.00 9.30 87 CYS A CA 1
ATOM 644 C C . CYS A 1 89 ? 10.570 -32.224 10.152 1.00 9.02 87 CYS A C 1
ATOM 645 O O . CYS A 1 89 ? 11.669 -31.934 9.697 1.00 10.43 87 CYS A O 1
ATOM 648 N N . LEU A 1 90 ? 9.538 -31.393 10.122 1.00 8.55 88 LEU A N 1
ATOM 649 C CA . LEU A 1 90 ? 9.636 -30.022 9.608 1.00 8.50 88 LEU A CA 1
ATOM 650 C C . LEU A 1 90 ? 9.399 -29.105 10.809 1.00 8.12 88 LEU A C 1
ATOM 651 O O . LEU A 1 90 ? 8.317 -29.127 11.418 1.00 8.59 88 LEU A O 1
ATOM 656 N N . THR A 1 91 ? 10.423 -28.339 11.185 1.00 7.94 89 THR A N 1
ATOM 657 C CA . THR A 1 91 ? 10.362 -27.452 12.334 1.00 8.16 89 THR A CA 1
ATOM 658 C C . THR A 1 91 ? 10.302 -26.013 11.869 1.00 7.80 89 THR A C 1
ATOM 659 O O . THR A 1 91 ? 11.068 -25.593 10.986 1.00 8.29 89 THR A O 1
ATOM 663 N N . VAL A 1 92 ? 9.437 -25.223 12.501 1.00 8.02 90 VAL A N 1
ATOM 664 C CA . VAL A 1 92 ? 9.346 -23.796 12.264 1.00 8.04 90 VAL A CA 1
ATOM 665 C C . VAL A 1 92 ? 9.503 -23.124 13.604 1.00 8.17 90 VAL A C 1
ATOM 666 O O . VAL A 1 92 ? 8.698 -23.349 14.515 1.00 9.07 90 VAL A O 1
ATOM 670 N N . SER A 1 93 ? 10.528 -22.282 13.732 1.00 8.21 91 SER A N 1
ATOM 671 C CA . SER A 1 93 ? 10.805 -21.576 14.980 1.00 8.54 91 SER A CA 1
ATOM 672 C C . SER A 1 93 ? 10.783 -20.069 14.759 1.00 7.96 91 SER A C 1
ATOM 673 O O . SER A 1 93 ? 11.245 -19.559 13.736 1.00 8.51 91 SER A O 1
ATOM 676 N N . LEU A 1 94 ? 10.333 -19.348 15.784 1.00 8.05 92 LEU A N 1
ATOM 677 C CA . LEU A 1 94 ? 10.443 -17.894 15.891 1.00 8.17 92 LEU A CA 1
ATOM 678 C C . LEU A 1 94 ? 10.970 -17.547 17.262 1.00 7.94 92 LEU A C 1
ATOM 679 O O . LEU A 1 94 ? 10.356 -17.889 18.285 1.00 8.69 92 LEU A O 1
ATOM 684 N N . LEU A 1 95 ? 12.087 -16.826 17.295 1.00 8.21 93 LEU A N 1
ATOM 685 C CA . LEU A 1 95 ? 12.674 -16.297 18.529 1.00 8.42 93 LEU A CA 1
ATOM 686 C C . LEU A 1 95 ? 12.064 -14.931 18.812 1.00 8.30 93 LEU A C 1
ATOM 687 O O . LEU A 1 95 ? 12.171 -14.015 17.989 1.00 8.62 93 LEU A O 1
ATOM 692 N N . ASP A 1 96 ? 11.426 -14.780 19.984 1.00 8.10 94 ASP A N 1
ATOM 693 C CA . ASP A 1 96 ? 10.656 -13.588 20.311 1.00 8.38 94 ASP A CA 1
ATOM 694 C C . ASP A 1 96 ? 11.251 -12.740 21.440 1.00 8.33 94 ASP A C 1
ATOM 695 O O . ASP A 1 96 ? 10.802 -11.618 21.645 1.00 8.66 94 ASP A O 1
ATOM 700 N N . GLY A 1 97 ? 12.233 -13.246 22.194 1.00 8.46 95 GLY A N 1
ATOM 701 C CA . GLY A 1 97 ? 12.848 -12.424 23.222 1.00 8.54 95 GLY A CA 1
ATOM 702 C C . GLY A 1 97 ? 13.835 -13.230 24.025 1.00 8.35 95 GLY A C 1
ATOM 703 O O . GLY A 1 97 ? 13.758 -14.454 24.073 1.00 9.19 95 GLY A O 1
ATOM 704 N N . LEU A 1 98 ? 14.758 -12.524 24.681 1.00 8.04 96 LEU A N 1
ATOM 705 C CA . LEU A 1 98 ? 15.671 -13.102 25.662 1.00 8.31 96 LEU A CA 1
ATOM 706 C C . LEU A 1 98 ? 15.104 -12.820 27.054 1.00 8.25 96 LEU A C 1
ATOM 707 O O . LEU A 1 98 ? 14.793 -11.667 27.379 1.00 9.54 96 LEU A O 1
ATOM 712 N N . VAL A 1 99 ? 14.939 -13.881 27.855 1.00 8.10 97 VAL A N 1
ATOM 713 C CA . VAL A 1 99 ? 14.327 -13.795 29.177 1.00 8.59 97 VAL A CA 1
ATOM 714 C C . VAL A 1 99 ? 15.451 -13.831 30.221 1.00 8.39 97 VAL A C 1
ATOM 715 O O . VAL A 1 99 ? 16.175 -14.836 30.352 1.00 9.10 97 VAL A O 1
ATOM 719 N N . ILE A 1 100 ? 15.619 -12.702 30.917 1.00 8.66 98 ILE A N 1
ATOM 720 C CA . ILE A 1 100 ? 16.677 -12.472 31.887 1.00 8.56 98 ILE A CA 1
ATOM 721 C C . ILE A 1 100 ? 16.079 -12.674 33.278 1.00 8.64 98 ILE A C 1
ATOM 722 O O . ILE A 1 100 ? 15.208 -11.915 33.721 1.00 9.35 98 ILE A O 1
ATOM 727 N N . ALA A 1 101 ? 16.521 -13.723 33.961 1.00 8.89 99 ALA A N 1
ATOM 728 C CA . ALA A 1 101 ? 16.018 -14.094 35.272 1.00 9.06 99 ALA A CA 1
ATOM 729 C C . ALA A 1 101 ? 17.036 -13.727 36.351 1.00 9.09 99 ALA A C 1
ATOM 730 O O . ALA A 1 101 ? 18.169 -13.339 36.075 1.00 9.89 99 ALA A O 1
ATOM 732 N N . ARG A 1 102 ? 16.628 -13.884 37.618 1.00 9.38 100 ARG A N 1
ATOM 733 C CA . ARG A 1 102 ? 17.497 -13.650 38.768 1.00 9.62 100 ARG A CA 1
ATOM 734 C C . ARG A 1 102 ? 18.526 -14.746 38.953 1.00 9.96 100 ARG A C 1
ATOM 735 O O . ARG A 1 102 ? 19.564 -14.492 39.570 1.00 11.23 100 ARG A O 1
ATOM 743 N N . SER A 1 103 ? 18.243 -15.960 38.484 1.00 9.90 101 SER A N 1
ATOM 744 C CA . SER A 1 103 ? 19.209 -17.049 38.473 1.00 10.07 101 SER A CA 1
ATOM 745 C C . SER A 1 103 ? 19.505 -17.451 37.041 1.00 9.62 101 SER A C 1
ATOM 746 O O . SER A 1 103 ? 18.615 -17.414 36.174 1.00 9.99 101 SER A O 1
ATOM 749 N N . ALA A 1 104 ? 20.743 -17.880 36.802 1.00 9.66 102 ALA A N 1
ATOM 750 C CA . ALA A 1 104 ? 21.128 -18.338 35.473 1.00 9.82 102 ALA A CA 1
ATOM 751 C C . ALA A 1 104 ? 20.250 -19.495 35.000 1.00 9.57 102 ALA A C 1
ATOM 752 O O . ALA A 1 104 ? 19.853 -19.557 33.831 1.00 9.62 102 ALA A O 1
ATOM 754 N N . TYR A 1 105 ? 19.930 -20.417 35.916 1.00 9.70 103 TYR A N 1
ATOM 755 C CA . TYR A 1 105 ? 19.162 -21.601 35.604 1.00 9.91 103 TYR A CA 1
ATOM 756 C C . TYR A 1 105 ? 17.806 -21.244 35.005 1.00 9.81 103 TYR A C 1
ATOM 757 O O . TYR A 1 105 ? 17.273 -22.036 34.228 1.00 10.17 103 TYR A O 1
ATOM 766 N N . ASN A 1 106 ? 17.210 -20.106 35.400 1.00 9.04 104 ASN A N 1
ATOM 767 C CA . ASN A 1 106 ? 15.912 -19.715 34.881 1.00 9.53 104 ASN A CA 1
ATOM 768 C C . ASN A 1 106 ? 15.975 -18.655 33.768 1.00 9.30 104 ASN A C 1
ATOM 769 O O . ASN A 1 106 ? 14.922 -18.137 33.367 1.00 9.52 104 ASN A O 1
ATOM 774 N N . PHE A 1 107 ? 17.146 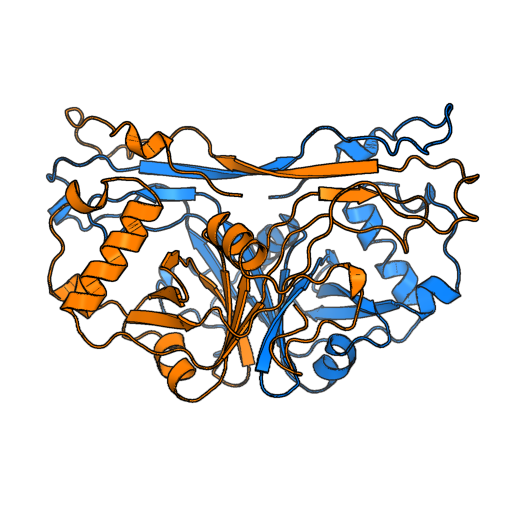-18.381 33.203 1.00 8.98 105 PHE A N 1
ATOM 775 C CA . PHE A 1 107 ? 17.159 -17.649 31.936 1.00 8.91 105 PHE A CA 1
ATOM 776 C C . PHE A 1 107 ? 16.384 -18.460 30.896 1.00 8.87 105 PHE A C 1
ATOM 777 O O . PHE A 1 107 ? 16.242 -19.686 30.988 1.00 9.30 105 PHE A O 1
ATOM 785 N N . ASN A 1 108 ? 15.868 -17.768 29.884 1.00 8.91 106 ASN A N 1
ATOM 786 C CA . ASN A 1 108 ? 15.028 -18.480 28.947 1.00 8.91 106 ASN A CA 1
ATOM 787 C C . ASN A 1 108 ? 14.885 -17.635 27.702 1.00 8.69 106 ASN A C 1
ATOM 788 O O . ASN A 1 108 ? 15.600 -16.636 27.515 1.00 8.62 106 ASN A O 1
ATOM 793 N N A CYS A 1 109 ? 13.958 -18.021 26.837 0.55 8.84 107 CYS A N 1
ATOM 794 N N B CYS A 1 109 ? 13.971 -18.052 26.829 0.45 9.05 107 CYS A N 1
ATOM 795 C CA A CYS A 1 109 ? 13.616 -17.163 25.717 0.55 8.96 107 CYS A CA 1
ATOM 796 C CA B CYS A 1 109 ? 13.621 -17.302 25.636 0.45 9.85 107 CYS A CA 1
ATOM 797 C C A CYS A 1 109 ? 12.126 -17.277 25.468 0.55 8.51 107 CYS A C 1
ATOM 798 C C B CYS A 1 109 ? 12.103 -17.284 25.523 0.45 8.76 107 CYS A C 1
ATOM 799 O O A CYS A 1 109 ? 11.509 -18.307 25.741 0.55 9.30 107 CYS A O 1
ATOM 800 O O B CYS A 1 109 ? 11.435 -18.231 25.946 0.45 9.44 107 CYS A O 1
ATOM 805 N N . ASN A 1 110 ? 11.555 -16.190 24.978 1.00 8.25 108 ASN A N 1
ATOM 806 C CA . ASN A 1 110 ? 10.189 -16.230 24.465 1.00 8.57 108 ASN A CA 1
ATOM 807 C C . ASN A 1 110 ? 10.275 -16.674 23.016 1.00 8.50 108 ASN A C 1
ATOM 808 O O . ASN A 1 110 ? 11.217 -16.326 22.290 1.00 8.52 108 ASN A O 1
ATOM 813 N N . PHE A 1 111 ? 9.304 -17.465 22.588 1.00 8.55 109 PHE A N 1
ATOM 814 C CA . PHE A 1 111 ? 9.399 -18.112 21.284 1.00 8.26 109 PHE A CA 1
ATOM 815 C C . PHE A 1 111 ? 8.049 -18.697 20.912 1.00 8.01 109 PHE A C 1
ATOM 816 O O . PHE A 1 111 ? 7.168 -18.907 21.768 1.00 8.58 109 PHE A O 1
ATOM 824 N N . ARG A 1 112 ? 7.959 -19.057 19.640 1.00 8.25 110 ARG A N 1
ATOM 825 C CA . ARG A 1 112 ? 6.904 -19.919 19.103 1.00 8.20 110 ARG A CA 1
ATOM 826 C C . ARG A 1 112 ? 7.576 -20.983 18.267 1.00 8.09 110 ARG A C 1
ATOM 827 O O . ARG A 1 112 ? 8.431 -20.646 17.435 1.00 9.21 110 ARG A O 1
ATOM 835 N N . SER A 1 113 ? 7.201 -22.247 18.430 1.00 8.01 111 SER A N 1
ATOM 836 C CA . SER A 1 113 ? 7.760 -23.277 17.570 1.00 8.52 111 SER A CA 1
ATOM 837 C C . SER A 1 113 ? 6.753 -24.374 17.313 1.00 8.27 111 SER A C 1
ATOM 838 O O . SER A 1 113 ? 5.945 -24.724 18.194 1.00 8.89 111 SER A O 1
ATOM 841 N N A VAL A 1 114 ? 6.821 -24.923 16.109 0.60 8.33 112 VAL A N 1
ATOM 842 N N B VAL A 1 114 ? 6.804 -24.907 16.086 0.40 8.47 112 VAL A N 1
ATOM 843 C CA A VAL A 1 114 ? 5.976 -26.049 15.729 0.60 8.54 112 VAL A CA 1
ATOM 844 C CA B VAL A 1 114 ? 5.973 -26.026 15.640 0.40 8.91 112 VAL A CA 1
ATOM 845 C C A VAL A 1 114 ? 6.831 -27.088 15.029 0.60 8.23 112 VAL A C 1
ATOM 846 C C B VAL A 1 114 ? 6.885 -27.095 15.061 0.40 8.40 112 VAL A C 1
ATOM 847 O O A VAL A 1 114 ? 7.729 -26.745 14.245 0.60 8.74 112 VAL A O 1
ATOM 848 O O B VAL A 1 114 ? 7.859 -26.782 14.363 0.40 8.89 112 VAL A O 1
ATOM 855 N N . MET A 1 115 ? 6.554 -28.356 15.332 1.00 8.66 113 MET A N 1
ATOM 856 C CA . MET A 1 115 ? 7.146 -29.495 14.638 1.00 8.88 113 MET A CA 1
ATOM 857 C C . MET A 1 115 ? 6.000 -30.237 13.973 1.00 8.99 113 MET A C 1
ATOM 858 O O . MET A 1 115 ? 5.013 -30.600 14.628 1.00 9.95 113 MET A O 1
ATOM 863 N N . LEU A 1 116 ? 6.154 -30.485 12.683 1.00 9.15 114 LEU A N 1
ATOM 864 C CA . LEU A 1 116 ? 5.255 -31.304 11.871 1.00 9.25 114 LEU A CA 1
ATOM 865 C C . LEU A 1 116 ? 5.958 -32.588 11.515 1.00 9.06 114 LEU A C 1
ATOM 866 O O . LEU A 1 116 ? 7.089 -32.569 10.998 1.00 9.63 114 LEU A O 1
ATOM 871 N N . LEU A 1 117 ? 5.313 -33.720 11.790 1.00 9.67 115 LEU A N 1
ATOM 872 C CA . LEU A 1 117 ? 5.918 -35.019 11.541 1.00 10.25 115 LEU A CA 1
ATOM 873 C C . LEU A 1 117 ? 5.128 -35.783 10.486 1.00 10.51 115 LEU A C 1
ATOM 874 O O . LEU A 1 117 ? 3.901 -35.647 10.386 1.00 11.58 115 LEU A O 1
ATOM 879 N N . GLY A 1 118 ? 5.833 -36.628 9.757 1.00 10.72 116 GLY A N 1
ATOM 880 C CA . GLY A 1 118 ? 5.152 -37.615 8.934 1.00 11.28 116 GLY A CA 1
ATOM 881 C C . GLY A 1 118 ? 5.784 -37.785 7.579 1.00 10.67 116 GLY A C 1
ATOM 882 O O . GLY A 1 118 ? 6.942 -37.454 7.339 1.00 11.03 116 GLY A O 1
ATOM 883 N N . ARG A 1 119 ? 4.994 -38.355 6.675 1.00 10.79 117 ARG A N 1
ATOM 884 C CA . ARG A 1 119 ? 5.481 -38.735 5.360 1.00 11.06 117 ARG A CA 1
ATOM 885 C C . ARG A 1 119 ? 5.062 -37.656 4.367 1.00 10.71 117 ARG A C 1
ATOM 886 O O . ARG A 1 119 ? 3.868 -37.487 4.080 1.00 11.56 117 ARG A O 1
ATOM 894 N N . ALA A 1 120 ? 6.045 -36.935 3.838 1.00 10.71 118 ALA A N 1
ATOM 895 C CA . ALA A 1 120 ? 5.794 -35.943 2.821 1.00 10.90 118 ALA A CA 1
ATOM 896 C C . ALA A 1 120 ? 5.542 -36.631 1.482 1.00 11.86 118 ALA A C 1
ATOM 897 O O . ALA A 1 120 ? 5.866 -37.804 1.279 1.00 13.58 118 ALA A O 1
ATOM 899 N N . GLU A 1 121 ? 4.966 -35.863 0.563 1.00 12.71 119 GLU A N 1
ATOM 900 C CA . GLU A 1 121 ? 4.571 -36.334 -0.751 1.00 14.57 119 GLU A CA 1
ATOM 901 C C . GLU A 1 121 ? 5.048 -35.367 -1.814 1.00 12.73 119 GLU A C 1
ATOM 902 O O . GLU A 1 121 ? 4.943 -34.153 -1.633 1.00 13.92 119 GLU A O 1
ATOM 908 N N . LEU A 1 122 ? 5.552 -35.892 -2.925 1.00 12.35 120 LEU A N 1
ATOM 909 C CA . LEU A 1 122 ? 5.941 -35.027 -4.039 1.00 12.74 120 LEU A CA 1
ATOM 910 C C . LEU A 1 122 ? 4.755 -34.777 -4.957 1.00 13.00 120 LEU A C 1
ATOM 911 O O . LEU A 1 122 ? 3.916 -35.647 -5.167 1.00 15.25 120 LEU A O 1
ATOM 916 N N . ILE A 1 123 ? 4.711 -33.588 -5.542 1.00 12.93 121 ILE A N 1
ATOM 917 C CA . ILE A 1 123 ? 3.714 -33.301 -6.569 1.00 13.78 121 ILE A CA 1
ATOM 918 C C . ILE A 1 123 ? 4.290 -33.736 -7.913 1.00 15.62 121 ILE A C 1
ATOM 919 O O . ILE A 1 123 ? 5.226 -33.124 -8.419 1.00 17.36 121 ILE A O 1
ATOM 924 N N . SER A 1 124 ? 3.724 -34.772 -8.507 1.00 16.62 122 SER A N 1
ATOM 925 C CA . SER A 1 124 ? 4.191 -35.230 -9.818 1.00 19.05 122 SER A CA 1
ATOM 926 C C . SER A 1 124 ? 3.441 -34.598 -10.978 1.00 18.32 122 SER A C 1
ATOM 927 O O . SER A 1 124 ? 3.945 -34.596 -12.105 1.00 21.92 122 SER A O 1
ATOM 930 N N . ASP A 1 125 ? 2.252 -34.080 -10.723 1.00 15.68 123 ASP A N 1
ATOM 931 C CA . ASP A 1 125 ? 1.434 -33.455 -11.753 1.00 15.94 123 ASP A CA 1
ATOM 932 C C . ASP A 1 125 ? 1.951 -32.030 -12.009 1.00 14.47 123 ASP A C 1
ATOM 933 O O . ASP A 1 125 ? 1.931 -31.173 -11.113 1.00 14.41 123 ASP A O 1
ATOM 938 N N . GLU A 1 126 ? 2.482 -31.787 -13.219 1.00 14.15 124 GLU A N 1
ATOM 939 C CA . GLU A 1 126 ? 3.154 -30.522 -13.495 1.00 14.08 124 GLU A CA 1
ATOM 940 C C . GLU A 1 126 ? 2.215 -29.329 -13.411 1.00 13.41 124 GLU A C 1
ATOM 941 O O . GLU A 1 126 ? 2.642 -28.222 -13.047 1.00 13.67 124 GLU A O 1
ATOM 947 N N . ALA A 1 127 ? 0.950 -29.512 -13.804 1.00 13.35 125 ALA A N 1
ATOM 948 C CA . ALA A 1 127 ? -0.006 -28.411 -13.762 1.00 13.60 125 ALA A CA 1
ATOM 949 C C . ALA A 1 127 ? -0.331 -28.043 -12.321 1.00 13.20 125 ALA A C 1
ATOM 950 O O . ALA A 1 127 ? -0.425 -26.857 -11.982 1.00 13.61 125 ALA A O 1
ATOM 952 N N . VAL A 1 128 ? -0.499 -29.046 -11.453 1.00 12.86 126 VAL A N 1
ATOM 953 C CA . VAL A 1 128 ? -0.714 -28.766 -10.038 1.00 12.93 126 VAL A CA 1
ATOM 954 C C . VAL A 1 128 ? 0.504 -28.086 -9.432 1.00 12.97 126 VAL A C 1
ATOM 955 O O . VAL A 1 128 ? 0.385 -27.108 -8.694 1.00 13.13 126 VAL A O 1
ATOM 959 N N . LYS A 1 129 ? 1.687 -28.556 -9.787 1.00 13.44 127 LYS A N 1
ATOM 960 C CA . LYS A 1 129 ? 2.911 -27.963 -9.262 1.00 14.16 127 LYS A CA 1
ATOM 961 C C . LYS A 1 129 ? 2.982 -26.478 -9.612 1.00 12.72 127 LYS A C 1
ATOM 962 O O . LYS A 1 129 ? 3.295 -25.640 -8.761 1.00 13.00 127 LYS A O 1
ATOM 968 N N . ALA A 1 130 ? 2.663 -26.125 -10.862 1.00 13.24 128 ALA A N 1
ATOM 969 C CA . ALA A 1 130 ? 2.714 -24.721 -11.273 1.00 13.48 128 ALA A CA 1
ATOM 970 C C . ALA A 1 130 ? 1.702 -23.881 -10.501 1.00 12.75 128 ALA A C 1
ATOM 971 O O . ALA A 1 130 ? 1.979 -22.729 -10.122 1.00 13.48 128 ALA A O 1
ATOM 973 N N . GLU A 1 131 ? 0.527 -24.447 -10.249 1.00 12.86 129 GLU A N 1
ATOM 974 C CA . GLU A 1 131 ? -0.457 -23.740 -9.453 1.00 13.52 129 GLU A CA 1
ATOM 975 C C . GLU A 1 131 ? 0.056 -23.479 -8.038 1.00 13.29 129 GLU A C 1
ATOM 976 O O . GLU A 1 131 ? -0.117 -22.377 -7.507 1.00 14.16 129 GLU A O 1
ATOM 982 N N . LYS A 1 132 ? 0.693 -24.477 -7.422 1.00 12.67 130 LYS A N 1
ATOM 983 C CA . LYS A 1 132 ? 1.203 -24.315 -6.060 1.00 13.08 130 LYS A CA 1
ATOM 984 C C . LYS A 1 132 ? 2.333 -23.283 -6.015 1.00 11.91 130 LYS A C 1
ATOM 985 O O . LYS A 1 132 ? 2.413 -22.488 -5.072 1.00 11.84 130 LYS A O 1
ATOM 991 N N . LEU A 1 133 ? 3.218 -23.288 -7.018 1.00 11.03 131 LEU A N 1
ATOM 992 C CA . LEU A 1 133 ? 4.310 -22.304 -7.049 1.00 10.75 131 LEU A CA 1
ATOM 993 C C . LEU A 1 133 ? 3.784 -20.887 -7.185 1.00 10.35 131 LEU A C 1
ATOM 994 O O . LEU A 1 133 ? 4.341 -19.955 -6.572 1.00 10.34 131 LEU A O 1
ATOM 999 N N A ARG A 1 134 ? 2.716 -20.682 -7.967 0.52 10.50 132 ARG A N 1
ATOM 1000 N N B ARG A 1 134 ? 2.721 -20.695 -7.967 0.48 10.51 132 ARG A N 1
ATOM 1001 C CA A ARG A 1 134 ? 2.137 -19.344 -8.023 0.52 11.31 132 ARG A CA 1
ATOM 1002 C CA B ARG A 1 134 ? 2.117 -19.375 -8.039 0.48 11.33 132 ARG A CA 1
ATOM 1003 C C A ARG A 1 134 ? 1.567 -18.942 -6.662 0.52 11.70 132 ARG A C 1
ATOM 1004 C C B ARG A 1 134 ? 1.567 -18.953 -6.675 0.48 11.70 132 ARG A C 1
ATOM 1005 O O A ARG A 1 134 ? 1.710 -17.788 -6.239 0.52 11.59 132 ARG A O 1
ATOM 1006 O O B ARG A 1 134 ? 1.722 -17.798 -6.263 0.48 11.59 132 ARG A O 1
ATOM 1021 N N . ASN A 1 135 ? 0.941 -19.889 -5.943 1.00 12.05 133 ASN A N 1
ATOM 1022 C CA . ASN A 1 135 ? 0.437 -19.580 -4.612 1.00 12.75 133 ASN A CA 1
ATOM 1023 C C . ASN A 1 135 ? 1.578 -19.174 -3.686 1.00 12.11 133 ASN A C 1
ATOM 1024 O O . ASN A 1 135 ? 1.414 -18.271 -2.860 1.00 13.00 133 ASN A O 1
ATOM 1029 N N . PHE A 1 136 ? 2.733 -19.841 -3.798 1.00 11.04 134 PHE A N 1
ATOM 1030 C CA . PHE A 1 136 ? 3.900 -19.481 -2.979 1.00 10.66 134 PHE A CA 1
ATOM 1031 C C . PHE A 1 136 ? 4.303 -18.034 -3.233 1.00 10.10 134 PHE A C 1
ATOM 1032 O O . PHE A 1 136 ? 4.430 -17.227 -2.299 1.00 10.47 134 PHE A O 1
ATOM 1040 N N . VAL A 1 137 ? 4.522 -17.676 -4.500 1.00 10.13 135 VAL A N 1
ATOM 1041 C CA . VAL A 1 137 ? 5.002 -16.338 -4.813 1.00 10.19 135 VAL A CA 1
ATOM 1042 C C . VAL A 1 137 ? 3.993 -15.285 -4.372 1.00 10.70 135 VAL A C 1
ATOM 1043 O O . VAL A 1 137 ? 4.364 -14.290 -3.741 1.00 11.00 135 VAL A O 1
ATOM 1047 N N . ASP A 1 138 ? 2.717 -15.479 -4.712 1.00 11.56 136 ASP A N 1
ATOM 1048 C CA . ASP A 1 138 ? 1.722 -14.471 -4.385 1.00 13.27 136 ASP A CA 1
ATOM 1049 C C . ASP A 1 138 ? 1.379 -14.426 -2.910 1.00 13.41 136 ASP A C 1
ATOM 1050 O O . ASP A 1 138 ? 0.859 -13.408 -2.431 1.00 14.90 136 ASP A O 1
ATOM 1055 N N . GLY A 1 139 ? 1.726 -15.490 -2.165 1.00 12.89 137 GLY A N 1
ATOM 1056 C CA . GLY A 1 139 ? 1.626 -15.445 -0.718 1.00 13.42 137 GLY A CA 1
ATOM 1057 C C . GLY A 1 139 ? 2.688 -14.583 -0.066 1.00 13.70 137 GLY A C 1
ATOM 1058 O O . GLY A 1 139 ? 2.496 -14.093 1.044 1.00 16.36 137 GLY A O 1
ATOM 1059 N N . LEU A 1 140 ? 3.821 -14.396 -0.728 1.00 11.96 138 LEU A N 1
ATOM 1060 C CA . LEU A 1 140 ? 4.851 -13.475 -0.254 1.00 12.49 138 LEU A CA 1
ATOM 1061 C C . LEU A 1 140 ? 4.548 -12.051 -0.695 1.00 12.98 138 LEU A C 1
ATOM 1062 O O . LEU A 1 140 ? 4.627 -11.122 0.117 1.00 13.86 138 LEU A O 1
ATOM 1067 N N . ILE A 1 141 ? 4.201 -11.867 -1.971 1.00 12.94 139 ILE A N 1
ATOM 1068 C CA . ILE A 1 141 ? 3.959 -10.532 -2.526 1.00 14.02 139 ILE A CA 1
ATOM 1069 C C . ILE A 1 141 ? 2.666 -10.615 -3.320 1.00 15.11 139 ILE A C 1
ATOM 1070 O O . ILE A 1 141 ? 2.643 -11.249 -4.384 1.00 13.94 139 ILE A O 1
ATOM 1075 N N . PRO A 1 142 ? 1.574 -9.984 -2.868 1.00 17.74 140 PRO A N 1
ATOM 1076 C CA . PRO A 1 142 ? 0.315 -10.097 -3.609 1.00 19.36 140 PRO A CA 1
ATOM 1077 C C . PRO A 1 142 ? 0.477 -9.629 -5.053 1.00 18.58 140 PRO A C 1
ATOM 1078 O O . PRO A 1 142 ? 1.140 -8.622 -5.336 1.00 19.44 140 PRO A O 1
ATOM 1082 N N . GLY A 1 143 ? -0.120 -10.403 -5.965 1.00 18.67 141 GLY A N 1
ATOM 1083 C CA . GLY A 1 143 ? -0.186 -10.056 -7.374 1.00 19.50 141 GLY A CA 1
ATOM 1084 C C . GLY A 1 143 ? 1.134 -10.169 -8.119 1.00 19.34 141 GLY A C 1
ATOM 1085 O O . GLY A 1 143 ? 1.211 -9.781 -9.288 1.00 21.29 141 GLY A O 1
ATOM 1086 N N . GLU A 1 144 ? 2.186 -10.703 -7.489 1.00 16.12 142 GLU A N 1
ATOM 1087 C CA . GLU A 1 144 ? 3.495 -10.614 -8.092 1.00 14.25 142 GLU A CA 1
ATOM 1088 C C . GLU A 1 144 ? 3.672 -11.547 -9.284 1.00 14.80 142 GLU A C 1
ATOM 1089 O O . GLU A 1 144 ? 4.321 -11.161 -10.265 1.00 15.66 142 GLU A O 1
ATOM 1095 N N . TRP A 1 145 ? 3.153 -12.773 -9.220 1.00 15.69 143 TRP A N 1
ATOM 1096 C CA . TRP A 1 145 ? 3.419 -13.771 -10.260 1.00 16.49 143 TRP A CA 1
ATOM 1097 C C . TRP A 1 145 ? 3.063 -13.237 -11.646 1.00 18.15 143 TRP A C 1
ATOM 1098 O O . TRP A 1 145 ? 3.805 -13.431 -12.622 1.00 18.61 143 TRP A O 1
ATOM 1109 N N . GLU A 1 146 ? 1.917 -12.541 -11.737 1.00 19.82 144 GLU A N 1
ATOM 1110 C CA . GLU A 1 146 ? 1.400 -11.954 -12.966 1.00 23.78 144 GLU A CA 1
ATOM 1111 C C . GLU A 1 146 ? 2.316 -10.911 -13.575 1.00 17.15 144 GLU A C 1
ATOM 1112 O O . GLU A 1 146 ? 2.188 -10.642 -14.782 1.00 15.92 144 GLU A O 1
ATOM 1118 N N . ARG A 1 147 ? 3.112 -10.230 -12.733 1.00 15.10 145 ARG A N 1
ATOM 1119 C CA . ARG A 1 147 ? 4.009 -9.169 -13.177 1.00 14.20 145 ARG A CA 1
ATOM 1120 C C . ARG A 1 147 ? 5.264 -9.695 -13.863 1.00 12.48 145 ARG A C 1
ATOM 1121 O O . ARG A 1 147 ? 5.960 -8.939 -14.548 1.00 12.35 145 ARG A O 1
ATOM 1129 N N . LEU A 1 148 ? 5.605 -10.958 -13.654 1.00 11.76 146 LEU A N 1
ATOM 1130 C CA . LEU A 1 148 ? 6.922 -11.493 -13.988 1.00 10.99 146 LEU A CA 1
ATOM 1131 C C . LEU A 1 148 ? 6.989 -11.924 -15.443 1.00 10.80 146 LEU A C 1
ATOM 1132 O O . LEU A 1 148 ? 5.975 -12.118 -16.127 1.00 11.28 146 LEU A O 1
ATOM 1137 N N . ARG A 1 149 ? 8.206 -12.119 -15.915 1.00 10.97 147 ARG A N 1
ATOM 1138 C CA . ARG A 1 149 ? 8.436 -12.705 -17.232 1.00 11.35 147 ARG A CA 1
ATOM 1139 C C . ARG A 1 149 ? 7.737 -14.063 -17.252 1.00 11.18 147 ARG A C 1
ATOM 1140 O O . ARG A 1 149 ? 8.034 -14.909 -16.391 1.00 10.83 147 ARG A O 1
ATOM 1148 N N . PRO A 1 150 ? 6.825 -14.329 -18.183 1.00 12.48 148 PRO A N 1
ATOM 1149 C CA . PRO A 1 150 ? 6.008 -15.542 -18.054 1.00 13.51 148 PRO A CA 1
ATOM 1150 C C . PRO A 1 150 ? 6.844 -16.815 -17.937 1.00 12.61 148 PRO A C 1
ATOM 1151 O O . PRO A 1 150 ? 7.820 -17.023 -18.664 1.00 12.44 148 PRO A O 1
ATOM 1155 N N . VAL A 1 151 ? 6.438 -17.683 -17.005 1.00 12.03 149 VAL A N 1
ATOM 1156 C CA . VAL A 1 151 ? 7.228 -18.869 -16.672 1.00 12.21 149 VAL A CA 1
ATOM 1157 C C . VAL A 1 151 ? 7.378 -19.786 -17.879 1.00 12.30 149 VAL A C 1
ATOM 1158 O O . VAL A 1 151 ? 6.463 -19.938 -18.701 1.00 13.13 149 VAL A O 1
ATOM 1162 N N . HIS A 1 152 ? 8.543 -20.430 -17.983 1.00 11.93 150 HIS A N 1
ATOM 1163 C CA . HIS A 1 152 ? 8.809 -21.416 -19.033 1.00 12.34 150 HIS A CA 1
ATOM 1164 C C . HIS A 1 152 ? 8.466 -22.814 -18.543 1.00 12.21 150 HIS A C 1
ATOM 1165 O O . HIS A 1 152 ? 8.688 -23.140 -17.370 1.00 11.71 150 HIS A O 1
ATOM 1172 N N . ALA A 1 153 ? 7.954 -23.655 -19.433 1.00 12.60 151 ALA A N 1
ATOM 1173 C CA . ALA A 1 153 ? 7.687 -25.033 -19.054 1.00 12.47 151 ALA A CA 1
ATOM 1174 C C . ALA A 1 153 ? 8.914 -25.708 -18.456 1.00 12.72 151 ALA A C 1
ATOM 1175 O O . ALA A 1 153 ? 8.810 -26.456 -17.469 1.00 12.85 151 ALA A O 1
ATOM 1177 N N . LYS A 1 154 ? 10.082 -25.454 -19.019 1.00 12.82 152 LYS A N 1
ATOM 1178 C CA . LYS A 1 154 ? 11.282 -26.105 -18.502 1.00 13.90 152 LYS A CA 1
ATOM 1179 C C . LYS A 1 154 ? 11.585 -25.698 -17.062 1.00 12.50 152 LYS A C 1
ATOM 1180 O O . LYS A 1 154 ? 12.164 -26.489 -16.312 1.00 13.00 152 LYS A O 1
ATOM 1186 N N . GLU A 1 155 ? 11.245 -24.465 -16.670 1.00 11.80 153 GLU A N 1
ATOM 1187 C CA . GLU A 1 155 ? 11.434 -24.008 -15.306 1.00 11.08 153 GLU A CA 1
ATOM 1188 C C . GLU A 1 155 ? 10.547 -24.797 -14.350 1.00 11.16 153 GLU A C 1
ATOM 1189 O O . GLU A 1 155 ? 10.997 -25.251 -13.287 1.00 11.62 153 GLU A O 1
ATOM 1195 N N . ILE A 1 156 ? 9.268 -24.972 -14.703 1.00 1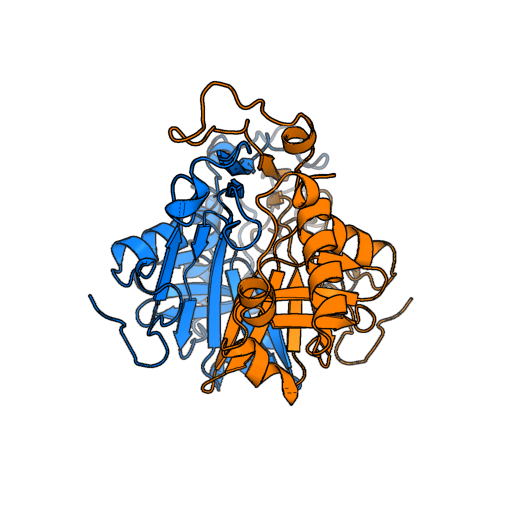0.81 154 ILE A N 1
ATOM 1196 C CA . ILE A 1 156 ? 8.371 -25.785 -13.881 1.00 10.79 154 ILE A CA 1
ATOM 1197 C C . ILE A 1 156 ? 8.911 -27.199 -13.757 1.00 10.99 154 ILE A C 1
ATOM 1198 O O . ILE A 1 156 ? 8.958 -27.799 -12.670 1.00 11.52 154 ILE A O 1
ATOM 1203 N N . GLU A 1 157 ? 9.321 -27.785 -14.890 1.00 11.49 155 GLU A N 1
ATOM 1204 C CA . GLU A 1 157 ? 9.718 -29.184 -14.865 1.00 12.44 155 GLU A CA 1
ATOM 1205 C C . GLU A 1 157 ? 11.017 -29.423 -14.091 1.00 12.58 155 GLU A C 1
ATOM 1206 O O . GLU A 1 157 ? 11.246 -30.538 -13.597 1.00 14.06 155 GLU A O 1
ATOM 1212 N N . ALA A 1 158 ? 11.851 -28.398 -13.946 1.00 11.46 156 ALA A N 1
ATOM 1213 C CA . ALA A 1 158 ? 13.097 -28.501 -13.203 1.00 11.53 156 ALA A CA 1
ATOM 1214 C C . ALA A 1 158 ? 12.875 -28.395 -11.698 1.00 11.24 156 ALA A C 1
ATOM 1215 O O . ALA A 1 158 ? 13.850 -28.502 -10.935 1.00 11.29 156 ALA A O 1
ATOM 1217 N N . THR A 1 159 ? 11.655 -28.134 -11.253 1.00 10.86 157 THR A N 1
ATOM 1218 C CA . THR A 1 159 ? 11.354 -27.831 -9.854 1.00 10.53 157 THR A CA 1
ATOM 1219 C C . THR A 1 159 ? 10.618 -29.002 -9.216 1.00 11.02 157 THR A C 1
ATOM 1220 O O . THR A 1 159 ? 9.746 -29.599 -9.836 1.00 12.71 157 THR A O 1
ATOM 1224 N N . ALA A 1 160 ? 10.981 -29.337 -7.990 1.00 10.51 158 ALA A N 1
ATOM 1225 C CA . ALA A 1 160 ? 10.205 -30.246 -7.161 1.00 10.69 158 ALA A CA 1
ATOM 1226 C C . ALA A 1 160 ? 9.374 -29.422 -6.177 1.00 9.89 158 ALA A C 1
ATOM 1227 O O . ALA A 1 160 ? 9.832 -28.371 -5.698 1.00 10.24 158 ALA A O 1
ATOM 1229 N N . VAL A 1 161 ? 8.164 -29.908 -5.886 1.00 9.79 159 VAL A N 1
ATOM 1230 C CA . VAL A 1 161 ? 7.369 -29.395 -4.794 1.00 9.95 159 VAL A CA 1
ATOM 1231 C C . VAL A 1 161 ? 6.937 -30.571 -3.937 1.00 10.11 159 VAL A C 1
ATOM 1232 O O . VAL A 1 161 ? 6.402 -31.558 -4.450 1.00 11.02 159 VAL A O 1
ATOM 1236 N N . ALA A 1 162 ? 7.208 -30.466 -2.641 1.00 10.08 160 ALA A N 1
ATOM 1237 C CA . ALA A 1 162 ? 6.789 -31.466 -1.673 1.00 10.63 160 ALA A CA 1
ATOM 1238 C C . ALA A 1 162 ? 5.762 -30.858 -0.735 1.00 9.88 160 ALA A C 1
ATOM 1239 O O . ALA A 1 162 ? 5.715 -29.638 -0.552 1.00 10.27 160 ALA A O 1
ATOM 1241 N N . SER A 1 163 ? 4.947 -31.715 -0.123 1.00 10.40 161 SER A N 1
ATOM 1242 C CA . SER A 1 163 ? 4.026 -31.244 0.899 1.00 11.10 161 SER A CA 1
ATOM 1243 C C . SER A 1 163 ? 3.913 -32.240 2.039 1.00 10.86 161 SER A C 1
ATOM 1244 O O . SER A 1 163 ? 4.178 -33.438 1.886 1.00 11.52 161 SER A O 1
ATOM 1247 N N . LEU A 1 164 ? 3.469 -31.715 3.176 1.00 10.65 162 LEU A N 1
ATOM 1248 C CA . LEU A 1 164 ? 3.325 -32.484 4.394 1.00 10.54 162 LEU A CA 1
ATOM 1249 C C . LEU A 1 164 ? 2.077 -32.007 5.107 1.00 10.49 162 LEU A C 1
ATOM 1250 O O . LEU A 1 164 ? 1.854 -30.806 5.251 1.00 10.52 162 LEU A O 1
ATOM 1255 N N . SER A 1 165 ? 1.267 -32.947 5.581 1.00 10.62 163 SER A N 1
ATOM 1256 C CA . SER A 1 165 ? 0.118 -32.620 6.405 1.00 10.59 163 SER A CA 1
ATOM 1257 C C . SER A 1 165 ? 0.554 -31.868 7.660 1.00 10.28 163 SER A C 1
ATOM 1258 O O . SER A 1 165 ? 1.586 -32.157 8.260 1.00 10.91 163 SER A O 1
ATOM 1261 N N . ILE A 1 166 ? -0.299 -30.939 8.097 1.00 10.26 164 ILE A N 1
ATOM 1262 C CA . ILE A 1 166 ? -0.084 -30.259 9.366 1.00 10.74 164 ILE A CA 1
ATOM 1263 C C . ILE A 1 166 ? -0.702 -30.996 10.530 1.00 10.64 164 ILE A C 1
ATOM 1264 O O . ILE A 1 166 ? -0.632 -30.509 11.664 1.00 11.44 164 ILE A O 1
ATOM 1269 N N . ALA A 1 167 ? -1.329 -32.162 10.308 1.00 10.78 165 ALA A N 1
ATOM 1270 C CA . ALA A 1 167 ? -2.125 -32.776 11.363 1.00 11.16 165 ALA A CA 1
ATOM 1271 C C . ALA A 1 167 ? -1.280 -33.310 12.516 1.00 10.94 165 ALA A C 1
ATOM 1272 O O . ALA A 1 167 ? -1.704 -33.227 13.672 1.00 12.40 165 ALA A O 1
ATOM 1274 N N . GLU A 1 168 ? -0.123 -33.909 12.235 1.00 10.36 166 GLU A N 1
ATOM 1275 C CA . GLU A 1 168 ? 0.672 -34.532 13.297 1.00 10.56 166 GLU A CA 1
ATOM 1276 C C . GLU A 1 168 ? 1.680 -33.490 13.782 1.00 10.38 166 GLU A C 1
ATOM 1277 O O . GLU A 1 168 ? 2.845 -33.498 13.413 1.00 11.32 166 GLU A O 1
ATOM 1283 N N . ALA A 1 169 ? 1.171 -32.569 14.587 1.00 10.39 167 ALA A N 1
ATOM 1284 C CA . ALA A 1 169 ? 1.914 -31.357 14.960 1.00 10.60 167 ALA A CA 1
ATOM 1285 C C . ALA A 1 169 ? 1.932 -31.153 16.465 1.00 10.01 167 ALA A C 1
ATOM 1286 O O . ALA A 1 169 ? 0.922 -31.331 17.155 1.00 10.65 167 ALA A O 1
ATOM 1288 N N . SER A 1 170 ? 3.078 -30.685 16.953 1.00 9.44 168 SER A N 1
ATOM 1289 C CA . SER A 1 170 ? 3.205 -30.190 18.317 1.00 9.46 168 SER A CA 1
ATOM 1290 C C . SER A 1 170 ? 3.723 -28.764 18.264 1.00 9.05 168 SER A C 1
ATOM 1291 O O . SER A 1 170 ? 4.621 -28.447 17.464 1.00 9.27 168 SER A O 1
ATOM 1294 N N . CYS A 1 171 ? 3.195 -27.914 19.146 1.00 9.39 169 CYS A N 1
ATOM 1295 C CA . CYS A 1 171 ? 3.741 -26.582 19.328 1.00 9.90 169 CYS A CA 1
ATOM 1296 C C . CYS A 1 171 ? 4.219 -26.379 20.752 1.00 9.43 169 CYS A C 1
ATOM 1297 O O . CYS A 1 171 ? 3.667 -26.979 21.693 1.00 9.80 169 CYS A O 1
ATOM 1300 N N . LYS A 1 172 ? 5.191 -25.482 20.929 1.00 9.56 170 LYS A N 1
ATOM 1301 C CA . LYS A 1 172 ? 5.514 -24.920 22.220 1.00 9.16 170 LYS A CA 1
ATOM 1302 C C . LYS A 1 172 ? 5.577 -23.421 22.044 1.00 8.92 170 LYS A C 1
ATOM 1303 O O . LYS A 1 172 ? 6.108 -22.930 21.038 1.00 9.30 170 LYS A O 1
ATOM 1309 N N . VAL A 1 173 ? 5.040 -22.689 23.024 1.00 9.10 171 VAL A N 1
ATOM 1310 C CA . VAL A 1 173 ? 5.019 -21.230 23.006 1.00 9.42 171 VAL A CA 1
ATOM 1311 C C . VAL A 1 173 ? 5.365 -20.731 24.388 1.00 9.33 171 VAL A C 1
ATOM 1312 O O . VAL A 1 173 ? 4.775 -21.195 25.373 1.00 10.12 171 VAL A O 1
ATOM 1316 N N . ARG A 1 174 ? 6.272 -19.756 24.457 1.00 9.56 172 ARG A N 1
ATOM 1317 C CA . ARG A 1 174 ? 6.522 -19.025 25.692 1.00 9.95 172 ARG A CA 1
ATOM 1318 C C . ARG A 1 174 ? 6.375 -17.546 25.414 1.00 9.83 172 ARG A C 1
ATOM 1319 O O . ARG A 1 174 ? 6.926 -17.043 24.422 1.00 9.59 172 ARG A O 1
ATOM 1327 N N . THR A 1 175 ? 5.662 -16.859 26.307 1.00 10.37 173 THR A N 1
ATOM 1328 C CA . THR A 1 175 ? 5.518 -15.417 26.302 1.00 10.96 173 THR A CA 1
ATOM 1329 C C . THR A 1 175 ? 5.739 -14.886 27.722 1.00 10.39 173 THR A C 1
ATOM 1330 O O . THR A 1 175 ? 5.690 -15.641 28.685 1.00 11.04 173 THR A O 1
ATOM 1334 N N . GLY A 1 176 ? 5.905 -13.573 27.830 1.00 10.81 174 GLY A N 1
ATOM 1335 C CA . GLY A 1 176 ? 5.829 -12.888 29.109 1.00 11.33 174 GLY A CA 1
ATOM 1336 C C . GLY A 1 176 ? 7.123 -12.847 29.892 1.00 10.97 174 GLY A C 1
ATOM 1337 O O . GLY A 1 176 ? 8.209 -13.174 29.398 1.00 10.45 174 GLY A O 1
ATOM 1338 N N . PRO A 1 177 ? 7.009 -12.434 31.162 1.00 11.72 175 PRO A N 1
ATOM 1339 C CA . PRO A 1 177 ? 8.195 -12.138 31.971 1.00 11.83 175 PRO A CA 1
ATOM 1340 C C . PRO A 1 177 ? 8.934 -13.397 32.402 1.00 10.60 175 PRO A C 1
ATOM 1341 O O . PRO A 1 177 ? 8.451 -14.541 32.272 1.00 10.81 175 PRO A O 1
ATOM 1345 N N . PRO A 1 178 ? 10.100 -13.216 33.029 1.00 11.31 176 PRO A N 1
ATOM 1346 C CA . PRO A 1 178 ? 10.816 -14.335 33.654 1.00 11.05 176 PRO A CA 1
ATOM 1347 C C . PRO A 1 178 ? 9.971 -14.971 34.748 1.00 10.70 176 PRO A C 1
ATOM 1348 O O . PRO A 1 178 ? 9.105 -14.334 35.366 1.00 11.06 176 PRO A O 1
ATOM 1352 N N . LEU A 1 179 ? 10.281 -16.248 34.999 1.00 10.55 177 LEU A N 1
ATOM 1353 C CA . LEU A 1 179 ? 9.670 -17.019 36.097 1.00 10.70 177 LEU A CA 1
ATOM 1354 C C . LEU A 1 179 ? 10.786 -17.608 36.954 1.00 11.23 177 LEU A C 1
ATOM 1355 O O . LEU A 1 179 ? 11.354 -18.655 36.650 1.00 13.99 177 LEU A O 1
ATOM 1360 N N . ASP A 1 180 ? 11.127 -16.912 38.023 1.00 10.31 178 ASP A N 1
ATOM 1361 C CA . ASP A 1 180 ? 12.169 -17.347 38.936 1.00 10.22 178 ASP A CA 1
ATOM 1362 C C . ASP A 1 180 ? 11.592 -18.276 40.004 1.00 10.59 178 ASP A C 1
ATOM 1363 O O . ASP A 1 180 ? 10.385 -18.316 40.271 1.00 11.58 178 ASP A O 1
ATOM 1368 N N . ASP A 1 181 ? 12.485 -19.031 40.629 1.00 11.18 179 ASP A N 1
ATOM 1369 C CA . ASP A 1 181 ? 12.111 -19.734 41.863 1.00 11.54 179 ASP A CA 1
ATOM 1370 C C . ASP A 1 181 ? 11.568 -18.698 42.842 1.00 11.33 179 ASP A C 1
ATOM 1371 O O . ASP A 1 181 ? 12.134 -17.613 42.990 1.00 11.47 179 ASP A O 1
ATOM 1376 N N . GLU A 1 182 ? 10.496 -19.059 43.551 1.00 11.64 180 GLU A N 1
ATOM 1377 C CA . GLU A 1 182 ? 9.861 -18.080 44.434 1.00 12.83 180 GLU A CA 1
ATOM 1378 C C . GLU A 1 182 ? 10.812 -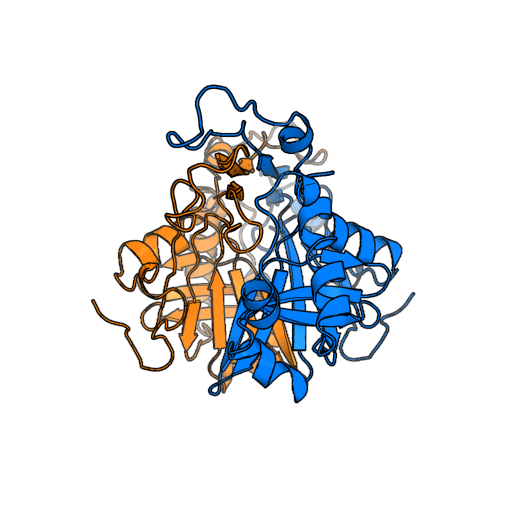17.563 45.496 1.00 13.51 180 GLU A C 1
ATOM 1379 O O . GLU A 1 182 ? 10.705 -16.397 45.923 1.00 14.80 180 GLU A O 1
ATOM 1385 N N . GLU A 1 183 ? 11.737 -18.413 45.951 1.00 13.63 181 GLU A N 1
ATOM 1386 C CA . GLU A 1 183 ? 12.646 -17.941 46.980 1.00 16.19 181 GLU A CA 1
ATOM 1387 C C . GLU A 1 183 ? 13.676 -16.946 46.475 1.00 15.13 181 GLU A C 1
ATOM 1388 O O . GLU A 1 183 ? 14.402 -16.404 47.304 1.00 17.87 181 GLU A O 1
ATOM 1394 N N . ASP A 1 184 ? 13.776 -16.685 45.173 1.00 13.35 182 ASP A N 1
ATOM 1395 C CA . ASP A 1 184 ? 14.782 -15.772 44.642 1.00 12.52 182 ASP A CA 1
ATOM 1396 C C . ASP A 1 184 ? 14.304 -14.338 44.476 1.00 12.44 182 ASP A C 1
ATOM 1397 O O . ASP A 1 184 ? 15.091 -13.477 44.082 1.00 12.09 182 ASP A O 1
ATOM 1402 N N . TYR A 1 185 ? 13.041 -14.047 44.793 1.00 12.83 183 TYR A N 1
ATOM 1403 C CA . TYR A 1 185 ? 12.502 -12.717 44.525 1.00 12.68 183 TYR A CA 1
ATOM 1404 C C . TYR A 1 185 ? 13.018 -11.623 45.447 1.00 13.93 183 TYR A C 1
ATOM 1405 O O . TYR A 1 185 ? 12.759 -10.457 45.146 1.00 15.30 183 TYR A O 1
ATOM 1414 N N . ALA A 1 186 ? 13.731 -11.949 46.522 1.00 15.02 184 ALA A N 1
ATOM 1415 C CA . ALA A 1 186 ? 14.392 -10.910 47.300 1.00 17.28 184 ALA A CA 1
ATOM 1416 C C . ALA A 1 186 ? 15.828 -10.665 46.838 1.00 16.07 184 ALA A C 1
ATOM 1417 O O . ALA A 1 186 ? 16.505 -9.769 47.378 1.00 17.65 184 ALA A O 1
ATOM 1419 N N . PHE A 1 187 ? 16.328 -11.440 45.846 1.00 14.27 185 PHE A N 1
ATOM 1420 C CA . PHE A 1 187 ? 17.705 -11.282 45.440 1.00 13.31 185 PHE A CA 1
ATOM 1421 C C . PHE A 1 187 ? 17.850 -10.024 44.579 1.00 12.74 185 PHE A C 1
ATOM 1422 O O . PHE A 1 187 ? 17.071 -9.827 43.638 1.00 13.41 185 PHE A O 1
ATOM 1430 N N . PRO A 1 188 ? 18.816 -9.162 44.863 1.00 13.12 186 PRO A N 1
ATOM 1431 C CA . PRO A 1 188 ? 18.881 -7.846 44.150 1.00 13.87 186 PRO A CA 1
ATOM 1432 C C . PRO A 1 188 ? 19.572 -7.959 42.790 1.00 12.77 186 PRO A C 1
ATOM 1433 O O . PRO A 1 188 ? 20.735 -7.570 42.580 1.00 14.07 186 PRO A O 1
ATOM 1437 N N . SER A 1 189 ? 18.826 -8.466 41.811 1.00 11.74 187 SER A N 1
ATOM 1438 C CA . SER A 1 189 ? 19.268 -8.495 40.429 1.00 11.23 187 SER A CA 1
ATOM 1439 C C . SER A 1 189 ? 18.090 -8.113 39.532 1.00 10.60 187 SER A C 1
ATOM 1440 O O . SER A 1 189 ? 16.931 -8.343 39.883 1.00 11.93 187 SER A O 1
ATOM 1443 N N . TRP A 1 190 ? 18.388 -7.476 38.404 1.00 10.04 188 TRP A N 1
ATOM 1444 C CA . TRP A 1 190 ? 17.376 -6.981 37.481 1.00 9.95 188 TRP A CA 1
ATOM 1445 C C . TRP A 1 190 ? 16.932 -8.103 36.561 1.00 9.45 188 TRP A C 1
ATOM 1446 O O . TRP A 1 190 ? 17.765 -8.725 35.886 1.00 9.94 188 TRP A O 1
ATOM 1457 N N . ALA A 1 191 ? 15.628 -8.323 36.474 1.00 9.00 189 ALA A N 1
ATOM 1458 C CA . ALA A 1 191 ? 15.063 -9.322 35.595 1.00 9.07 189 ALA A CA 1
ATOM 1459 C C . ALA A 1 191 ? 14.176 -8.634 34.573 1.00 8.84 189 ALA A C 1
ATOM 1460 O O . ALA A 1 191 ? 13.672 -7.515 34.794 1.00 9.29 189 ALA A O 1
ATOM 1462 N N . GLY A 1 192 ? 13.941 -9.302 33.448 1.00 8.89 190 GLY A N 1
ATOM 1463 C CA . GLY A 1 192 ? 13.097 -8.701 32.428 1.00 9.22 190 GLY A CA 1
ATOM 1464 C C . GLY A 1 192 ? 13.276 -9.441 31.112 1.00 8.89 190 GLY A C 1
ATOM 1465 O O . GLY A 1 192 ? 13.745 -10.580 31.090 1.00 9.44 190 GLY A O 1
ATOM 1466 N N . VAL A 1 193 ? 12.837 -8.795 30.037 1.00 8.96 191 VAL A N 1
ATOM 1467 C CA . VAL A 1 193 ? 12.839 -9.421 28.716 1.00 9.15 191 VAL A CA 1
ATOM 1468 C C . VAL A 1 193 ? 13.419 -8.427 27.720 1.00 8.85 191 VAL A C 1
ATOM 1469 O O . VAL A 1 193 ? 13.063 -7.240 27.732 1.00 9.96 191 VAL A O 1
ATOM 1473 N N . ILE A 1 194 ? 14.274 -8.926 26.834 1.00 8.70 192 ILE A N 1
ATOM 1474 C CA . ILE A 1 194 ? 14.723 -8.152 25.680 1.00 9.14 192 ILE A CA 1
ATOM 1475 C C . ILE A 1 194 ? 13.924 -8.665 24.483 1.00 8.74 192 ILE A C 1
ATOM 1476 O O . ILE A 1 194 ? 14.196 -9.782 24.001 1.00 9.06 192 ILE A O 1
ATOM 1481 N N . PRO A 1 195 ? 12.944 -7.912 23.978 1.00 9.42 193 PRO A N 1
ATOM 1482 C CA . PRO A 1 195 ? 12.177 -8.408 22.834 1.00 9.94 193 PRO A CA 1
ATOM 1483 C C . PRO A 1 195 ? 13.036 -8.484 21.591 1.00 9.39 193 PRO A C 1
ATOM 1484 O O . PRO A 1 195 ? 13.914 -7.646 21.364 1.00 9.74 193 PRO A O 1
ATOM 1488 N N . ILE A 1 196 ? 12.729 -9.488 20.754 1.00 8.84 194 ILE A N 1
ATOM 1489 C CA . ILE A 1 196 ? 13.435 -9.746 19.483 1.00 8.64 194 ILE A CA 1
ATOM 1490 C C . ILE A 1 196 ? 12.355 -9.949 18.430 1.00 8.87 194 ILE A C 1
ATOM 1491 O O . ILE A 1 196 ? 11.368 -10.649 18.690 1.00 9.31 194 ILE A O 1
ATOM 1496 N N . ARG A 1 197 ? 12.572 -9.410 17.230 1.00 9.30 195 ARG A N 1
ATOM 1497 C CA . ARG A 1 197 ? 11.660 -9.684 16.131 1.00 9.48 195 ARG A CA 1
ATOM 1498 C C . ARG A 1 197 ? 12.398 -9.538 14.811 1.00 9.41 195 ARG A C 1
ATOM 1499 O O . ARG A 1 197 ? 13.440 -8.888 14.720 1.00 10.50 195 ARG A O 1
ATOM 1507 N N . TYR A 1 198 ? 11.797 -10.091 13.756 1.00 9.10 196 TYR A N 1
ATOM 1508 C CA . TYR A 1 198 ? 12.262 -9.747 12.416 1.00 9.47 196 TYR A CA 1
ATOM 1509 C C . TYR A 1 198 ? 11.823 -8.332 12.057 1.00 9.71 196 TYR A C 1
ATOM 1510 O O . TYR A 1 198 ? 10.734 -7.882 12.405 1.00 10.56 196 TYR A O 1
ATOM 1519 N N . GLN A 1 199 ? 12.679 -7.665 11.286 1.00 10.60 197 GLN A N 1
ATOM 1520 C CA . GLN A 1 199 ? 12.415 -6.353 10.709 1.00 11.78 197 GLN A CA 1
ATOM 1521 C C . GLN A 1 199 ? 12.678 -6.419 9.213 1.00 11.10 197 GLN A C 1
ATOM 1522 O O . GLN A 1 199 ? 13.689 -6.951 8.774 1.00 11.50 197 GLN A O 1
ATOM 1528 N N . VAL A 1 200 ? 11.772 -5.835 8.464 1.00 12.05 198 VAL A N 1
ATOM 1529 C CA . VAL A 1 200 ? 11.913 -5.713 7.027 1.00 12.76 198 VAL A CA 1
ATOM 1530 C C . VAL A 1 200 ? 12.279 -4.268 6.734 1.00 13.09 198 VAL A C 1
ATOM 1531 O O . VAL A 1 200 ? 11.695 -3.349 7.319 1.00 15.29 198 VAL A O 1
ATOM 1535 N N . LEU A 1 201 ? 13.287 -4.056 5.893 1.00 12.76 199 LEU A N 1
ATOM 1536 C CA . LEU A 1 201 ? 13.747 -2.723 5.550 1.00 14.24 199 LEU A CA 1
ATOM 1537 C C . LEU A 1 201 ? 13.199 -2.321 4.192 1.00 14.20 199 LEU A C 1
ATOM 1538 O O . LEU A 1 201 ? 12.683 -3.161 3.445 1.00 13.50 199 LEU A O 1
ATOM 1543 N N . PRO A 1 202 ? 13.317 -1.044 3.815 1.00 16.54 200 PRO A N 1
ATOM 1544 C CA . PRO A 1 202 ? 12.802 -0.601 2.510 1.00 16.52 200 PRO A CA 1
ATOM 1545 C C . PRO A 1 202 ? 13.449 -1.369 1.370 1.00 15.05 200 PRO A C 1
ATOM 1546 O O . PRO A 1 202 ? 14.644 -1.664 1.398 1.00 14.86 200 PRO A O 1
ATOM 1550 N N . PRO A 1 203 ? 12.703 -1.656 0.315 1.00 15.06 201 PRO A N 1
ATOM 1551 C CA . PRO A 1 203 ? 13.271 -2.405 -0.809 1.00 14.76 201 PRO A CA 1
ATOM 1552 C C . PRO A 1 203 ? 14.374 -1.643 -1.511 1.00 15.13 201 PRO A C 1
ATOM 1553 O O . PRO A 1 203 ? 14.357 -0.418 -1.601 1.00 17.63 201 PRO A O 1
ATOM 1557 N N . GLU A 1 204 ? 15.331 -2.397 -2.023 1.00 14.24 202 GLU A N 1
ATOM 1558 C CA . GLU A 1 204 ? 16.472 -1.859 -2.731 1.00 14.09 202 GLU A CA 1
ATOM 1559 C C . GLU A 1 204 ? 16.411 -2.298 -4.179 1.00 12.35 202 GLU A C 1
ATOM 1560 O O . GLU A 1 204 ? 16.501 -3.493 -4.476 1.00 12.03 202 GLU A O 1
ATOM 1566 N N . PRO A 1 205 ? 16.243 -1.365 -5.106 1.00 12.96 203 PRO A N 1
ATOM 1567 C CA . PRO A 1 205 ? 16.066 -1.756 -6.507 1.00 12.44 203 PRO A CA 1
ATOM 1568 C C . PRO A 1 205 ? 17.336 -2.332 -7.108 1.00 11.44 203 PRO A C 1
ATOM 1569 O O . PRO A 1 205 ? 18.452 -1.858 -6.843 1.00 12.77 203 PRO A O 1
ATOM 1573 N N . ASP A 1 206 ? 17.148 -3.290 -8.011 1.00 10.69 204 ASP A N 1
ATOM 1574 C CA . ASP A 1 206 ? 18.266 -3.759 -8.830 1.00 10.70 204 ASP A CA 1
ATOM 1575 C C . ASP A 1 206 ? 18.712 -2.589 -9.711 1.00 12.27 204 ASP A C 1
ATOM 1576 O O . ASP A 1 206 ? 17.888 -2.022 -10.449 1.00 12.69 204 ASP A O 1
ATOM 1581 N N . PRO A 1 207 ? 19.994 -2.235 -9.706 1.00 14.72 205 PRO A N 1
ATOM 1582 C CA . PRO A 1 207 ? 20.468 -1.174 -10.622 1.00 17.03 205 PRO A CA 1
ATOM 1583 C C . PRO A 1 207 ? 20.170 -1.450 -12.071 1.00 16.23 205 PRO A C 1
ATOM 1584 O O . PRO A 1 207 ? 20.098 -0.496 -12.860 1.00 18.89 205 PRO A O 1
ATOM 1588 N N . ARG A 1 208 ? 20.043 -2.724 -12.461 1.00 13.63 206 ARG A N 1
ATOM 1589 C CA . ARG A 1 208 ? 19.761 -3.102 -13.830 1.00 13.51 206 ARG A CA 1
ATOM 1590 C C . ARG A 1 208 ? 18.283 -3.016 -14.192 1.00 13.00 206 ARG A C 1
ATOM 1591 O O . ARG A 1 208 ? 17.909 -3.360 -15.312 1.00 13.97 206 ARG A O 1
ATOM 1599 N N . ASN A 1 209 ? 17.435 -2.570 -13.270 1.00 12.70 207 ASN A N 1
ATOM 1600 C CA . ASN A 1 209 ? 16.044 -2.336 -13.637 1.00 12.84 207 ASN A CA 1
ATOM 1601 C C . ASN A 1 209 ? 15.973 -1.369 -14.814 1.00 13.33 207 ASN A C 1
ATOM 1602 O O . ASN A 1 209 ? 16.763 -0.414 -14.929 1.00 13.45 207 ASN A O 1
ATOM 1607 N N . LEU A 1 210 ? 14.995 -1.591 -15.675 1.00 13.92 208 LEU A N 1
ATOM 1608 C CA . LEU A 1 210 ? 14.723 -0.648 -16.742 1.00 14.73 208 LEU A CA 1
ATOM 1609 C C . LEU A 1 210 ? 14.279 0.667 -16.126 1.00 14.81 208 LEU A C 1
ATOM 1610 O O . LEU A 1 210 ? 13.526 0.677 -15.146 1.00 16.27 208 LEU A O 1
ATOM 1615 N N . PRO A 1 211 ? 14.664 1.788 -16.723 1.00 16.23 209 PRO A N 1
ATOM 1616 C CA . PRO A 1 211 ? 14.423 3.077 -16.070 1.00 21.28 209 PRO A CA 1
ATOM 1617 C C . PRO A 1 211 ? 12.963 3.435 -15.884 1.00 25.73 209 PRO A C 1
ATOM 1618 O O . PRO A 1 211 ? 12.649 4.180 -14.948 1.00 31.30 209 PRO A O 1
ATOM 1622 N N . ASP A 1 212 ? 12.042 2.936 -16.701 1.00 23.44 210 ASP A N 1
ATOM 1623 C CA . ASP A 1 212 ? 10.662 3.411 -16.547 1.00 28.13 210 ASP A CA 1
ATOM 1624 C C . ASP A 1 212 ? 9.733 2.417 -15.852 1.00 22.32 210 ASP A C 1
ATOM 1625 O O . ASP A 1 212 ? 8.508 2.489 -15.999 1.00 24.02 210 ASP A O 1
ATOM 1630 N N . VAL A 1 213 ? 10.288 1.502 -15.082 1.00 18.71 211 VAL A N 1
ATOM 1631 C CA . VAL A 1 213 ? 9.529 0.412 -14.486 1.00 17.01 211 VAL A CA 1
ATOM 1632 C C . VAL A 1 213 ? 9.457 0.670 -12.988 1.00 17.35 211 VAL A C 1
ATOM 1633 O O . VAL A 1 213 ? 10.453 0.478 -12.273 1.00 18.11 211 VAL A O 1
ATOM 1637 N N . PRO A 1 214 ? 8.321 1.088 -12.464 1.00 19.19 212 PRO A N 1
ATOM 1638 C CA . PRO A 1 214 ? 8.257 1.423 -11.037 1.00 20.37 212 PRO A CA 1
ATOM 1639 C C . PRO A 1 214 ? 8.086 0.192 -10.159 1.00 18.60 212 PRO A C 1
ATOM 1640 O O . PRO A 1 214 ? 7.654 -0.874 -10.597 1.00 17.98 212 PRO A O 1
ATOM 1644 N N . MET A 1 215 ? 8.409 0.379 -8.891 1.00 18.83 213 MET A N 1
ATOM 1645 C CA . MET A 1 215 ? 8.224 -0.694 -7.915 1.00 18.15 213 MET A CA 1
ATOM 1646 C C . MET A 1 215 ? 6.742 -0.861 -7.618 1.00 18.39 213 MET A C 1
ATOM 1647 O O . MET A 1 215 ? 6.074 0.113 -7.236 1.00 20.65 213 MET A O 1
ATOM 1652 N N . PRO A 1 216 ? 6.195 -2.070 -7.732 1.00 18.02 214 PRO A N 1
ATOM 1653 C CA . PRO A 1 216 ? 4.804 -2.269 -7.299 1.00 18.92 214 PRO A CA 1
ATOM 1654 C C . PRO A 1 216 ? 4.655 -1.957 -5.816 1.00 20.14 214 PRO A C 1
ATOM 1655 O O . PRO A 1 216 ? 5.463 -2.382 -4.984 1.00 20.50 214 PRO A O 1
ATOM 1659 N N . GLU A 1 217 ? 3.575 -1.263 -5.458 1.00 20.30 215 GLU A N 1
ATOM 1660 C CA . GLU A 1 217 ? 3.336 -0.976 -4.047 1.00 21.07 215 GLU A CA 1
ATOM 1661 C C . GLU A 1 217 ? 3.179 -2.258 -3.240 1.00 20.34 215 GLU A C 1
ATOM 1662 O O . GLU A 1 217 ? 3.486 -2.280 -2.047 1.00 20.61 215 GLU A O 1
ATOM 1668 N N . ASP A 1 218 ? 2.707 -3.326 -3.877 1.00 19.50 216 ASP A N 1
ATOM 1669 C CA . ASP A 1 218 ? 2.531 -4.592 -3.177 1.00 19.99 216 ASP A CA 1
ATOM 1670 C C . ASP A 1 218 ? 3.836 -5.156 -2.616 1.00 18.52 216 ASP A C 1
ATOM 1671 O O . ASP A 1 218 ? 3.771 -5.984 -1.708 1.00 18.80 216 ASP A O 1
ATOM 1676 N N . ILE A 1 219 ? 5.001 -4.757 -3.142 1.00 17.69 217 ILE A N 1
ATOM 1677 C CA . ILE A 1 219 ? 6.267 -5.210 -2.545 1.00 17.93 217 ILE A CA 1
ATOM 1678 C C . ILE A 1 219 ? 6.315 -4.860 -1.069 1.00 17.56 217 ILE A C 1
ATOM 1679 O O . ILE A 1 219 ? 6.889 -5.610 -0.264 1.00 16.70 217 ILE A O 1
ATOM 1684 N N . LEU A 1 220 ? 5.721 -3.714 -0.687 1.00 17.69 218 LEU A N 1
ATOM 1685 C CA . LEU A 1 220 ? 5.750 -3.242 0.697 1.00 18.01 218 LEU A CA 1
ATOM 1686 C C . LEU A 1 220 ? 4.854 -4.063 1.605 1.00 18.58 218 LEU A C 1
ATOM 1687 O O . LEU A 1 220 ? 4.918 -3.896 2.826 1.00 20.64 218 LEU A O 1
ATOM 1692 N N . LYS A 1 221 ? 4.039 -4.945 1.049 1.00 17.30 219 LYS A N 1
ATOM 1693 C CA . LYS A 1 221 ? 3.191 -5.826 1.840 1.00 17.75 219 LYS A CA 1
ATOM 1694 C C . LYS A 1 221 ? 3.912 -7.077 2.350 1.00 16.66 219 LYS A C 1
ATOM 1695 O O . LYS A 1 221 ? 3.417 -7.731 3.276 1.00 17.89 219 LYS A O 1
ATOM 1701 N N . PHE A 1 222 ? 5.069 -7.424 1.795 1.00 15.17 220 PHE A N 1
ATOM 1702 C CA . PHE A 1 222 ? 5.805 -8.565 2.321 1.00 14.04 220 PHE A CA 1
ATOM 1703 C C . PHE A 1 222 ? 6.174 -8.292 3.781 1.00 13.32 220 PHE A C 1
ATOM 1704 O O . PHE A 1 222 ? 6.693 -7.220 4.104 1.00 13.76 220 PHE A O 1
ATOM 1712 N N . ARG A 1 223 ? 5.952 -9.284 4.644 1.00 12.82 221 ARG A N 1
ATOM 1713 C CA . ARG A 1 223 ? 6.261 -9.157 6.069 1.00 13.16 221 ARG A CA 1
ATOM 1714 C C . ARG A 1 223 ? 6.579 -10.536 6.611 1.00 12.42 221 ARG A C 1
ATOM 1715 O O . ARG A 1 223 ? 6.227 -11.541 5.991 1.00 12.97 221 ARG A O 1
ATOM 1723 N N . LEU A 1 224 ? 7.228 -10.578 7.783 1.00 11.24 222 LEU A N 1
ATOM 1724 C CA . LEU A 1 224 ? 7.475 -11.864 8.428 1.00 10.66 222 LEU A CA 1
ATOM 1725 C C . LEU A 1 224 ? 7.690 -11.621 9.914 1.00 10.40 222 LEU A C 1
ATOM 1726 O O . LEU A 1 224 ? 8.072 -10.529 10.351 1.00 11.01 222 LEU A O 1
ATOM 1731 N N . GLY A 1 225 ? 7.556 -12.713 10.670 1.00 10.64 223 GLY A N 1
ATOM 1732 C CA . GLY A 1 225 ? 7.897 -12.736 12.075 1.00 10.72 223 GLY A CA 1
ATOM 1733 C C . GLY A 1 225 ? 6.725 -12.555 12.997 1.00 11.59 223 GLY A C 1
ATOM 1734 O O . GLY A 1 225 ? 5.573 -12.365 12.538 1.00 12.72 223 GLY A O 1
ATOM 1736 N N . PRO B 1 12 ? 40.018 -22.698 0.820 1.00 47.94 10 PRO B N 1
ATOM 1737 C CA . PRO B 1 12 ? 40.029 -24.140 1.098 1.00 48.48 10 PRO B CA 1
ATOM 1738 C C . PRO B 1 12 ? 38.845 -24.893 0.477 1.00 54.58 10 PRO B C 1
ATOM 1739 O O . PRO B 1 12 ? 37.746 -24.345 0.376 1.00 49.72 10 PRO B O 1
ATOM 1743 N N . GLU B 1 13 ? 39.086 -26.136 0.065 1.00 59.63 11 GLU B N 1
ATOM 1744 C CA . GLU B 1 13 ? 38.039 -27.025 -0.401 1.00 44.52 11 GLU B CA 1
ATOM 1745 C C . GLU B 1 13 ? 37.230 -27.528 0.803 1.00 26.64 11 GLU B C 1
ATOM 1746 O O . GLU B 1 13 ? 37.512 -27.198 1.958 1.00 26.17 11 GLU B O 1
ATOM 1752 N N . ALA B 1 14 ? 36.230 -28.358 0.524 1.00 20.12 12 ALA B N 1
ATOM 1753 C CA . ALA B 1 14 ? 35.406 -28.896 1.592 1.00 16.82 12 ALA B CA 1
ATOM 1754 C C . ALA B 1 14 ? 36.216 -29.805 2.521 1.00 15.60 12 ALA B C 1
ATOM 1755 O O . ALA B 1 14 ? 37.122 -30.524 2.090 1.00 17.03 12 ALA B O 1
ATOM 1757 N N . PRO B 1 15 ? 35.885 -29.810 3.812 1.00 14.80 13 PRO B N 1
ATOM 1758 C CA . PRO B 1 15 ? 36.654 -30.634 4.756 1.00 15.45 13 PRO B CA 1
ATOM 1759 C C . PRO B 1 15 ? 36.364 -32.115 4.651 1.00 15.38 13 PRO B C 1
ATOM 1760 O O . PRO B 1 15 ? 37.180 -32.894 5.148 1.00 17.83 13 PRO B O 1
ATOM 1764 N N . SER B 1 16 ? 35.259 -32.528 4.030 1.00 14.48 14 SER B N 1
ATOM 1765 C CA . SER B 1 16 ? 34.931 -33.938 3.863 1.00 14.70 14 SER B CA 1
ATOM 1766 C C . SER B 1 16 ? 34.019 -34.064 2.653 1.00 15.12 14 SER B C 1
ATOM 1767 O O . SER B 1 16 ? 33.386 -33.094 2.228 1.00 14.85 14 SER B O 1
ATOM 1770 N N A ASP B 1 17 ? 33.947 -35.286 2.122 0.50 15.85 15 ASP B N 1
ATOM 1771 N N B ASP B 1 17 ? 33.941 -35.278 2.110 0.50 15.86 15 ASP B N 1
ATOM 1772 C CA A ASP B 1 17 ? 33.028 -35.546 1.023 0.50 17.31 15 ASP B CA 1
ATOM 1773 C CA B ASP B 1 17 ? 33.014 -35.487 1.006 0.50 17.07 15 ASP B CA 1
ATOM 1774 C C A ASP B 1 17 ? 31.594 -35.201 1.407 0.50 15.55 15 ASP B C 1
ATOM 1775 C C B ASP B 1 17 ? 31.584 -35.154 1.416 0.50 15.49 15 ASP B C 1
ATOM 1776 O O A ASP B 1 17 ? 30.848 -34.650 0.590 0.50 16.03 15 ASP B O 1
ATOM 1777 O O B ASP B 1 17 ? 30.836 -34.555 0.634 0.50 15.98 15 ASP B O 1
ATOM 1786 N N . ARG B 1 18 ? 31.182 -35.511 2.647 1.00 13.99 16 ARG B N 1
ATOM 1787 C CA . ARG B 1 18 ? 29.785 -35.313 3.014 1.00 13.73 16 ARG B CA 1
ATOM 1788 C C . ARG B 1 18 ? 29.445 -33.859 3.300 1.00 11.93 16 ARG B C 1
ATOM 1789 O O . ARG B 1 18 ? 28.258 -33.547 3.395 1.00 12.26 16 ARG B O 1
ATOM 1797 N N . THR B 1 19 ? 30.440 -32.968 3.360 1.00 11.67 17 THR B N 1
ATOM 1798 C CA . THR B 1 19 ? 30.220 -31.526 3.481 1.00 11.65 17 THR B CA 1
ATOM 1799 C C . THR B 1 19 ? 30.505 -30.765 2.195 1.00 11.94 17 THR B C 1
ATOM 1800 O O . THR B 1 19 ? 30.520 -29.532 2.193 1.00 13.25 17 THR B O 1
ATOM 1804 N N . HIS B 1 20 ? 30.724 -31.467 1.096 1.00 13.05 18 HIS B N 1
ATOM 1805 C CA . HIS B 1 20 ? 30.987 -30.789 -0.171 1.00 13.55 18 HIS B CA 1
ATOM 1806 C C . HIS B 1 20 ? 29.674 -30.282 -0.771 1.00 12.80 18 HIS B C 1
ATOM 1807 O O . HIS B 1 20 ? 28.789 -31.067 -1.138 1.00 13.50 18 HIS B O 1
ATOM 1814 N N . VAL B 1 21 ? 29.559 -28.958 -0.842 1.00 11.81 19 VAL B N 1
ATOM 1815 C CA . VAL B 1 21 ? 28.385 -28.320 -1.407 1.00 11.78 19 VAL B CA 1
ATOM 1816 C C . VAL B 1 21 ? 28.347 -28.612 -2.901 1.00 12.16 19 VAL B C 1
ATOM 1817 O O . VAL B 1 21 ? 29.308 -28.322 -3.631 1.00 13.43 19 VAL B O 1
ATOM 1821 N N . LYS B 1 22 ? 27.222 -29.144 -3.365 1.00 12.10 20 LYS B N 1
ATOM 1822 C CA . LYS B 1 22 ? 27.015 -29.459 -4.771 1.00 12.88 20 LYS B CA 1
ATOM 1823 C C . LYS B 1 22 ? 26.095 -28.455 -5.451 1.00 12.38 20 LYS B C 1
ATOM 1824 O O . LYS B 1 22 ? 26.496 -27.794 -6.411 1.00 13.79 20 LYS B O 1
ATOM 1830 N N . ARG B 1 23 ? 24.867 -28.303 -4.973 1.00 11.73 21 ARG B N 1
ATOM 1831 C CA . ARG B 1 23 ? 23.961 -27.338 -5.592 1.00 12.05 21 ARG B CA 1
ATOM 1832 C C . ARG B 1 23 ? 24.408 -25.914 -5.293 1.00 11.40 21 ARG B C 1
ATOM 1833 O O . ARG B 1 23 ? 24.791 -25.592 -4.166 1.00 11.19 21 ARG B O 1
ATOM 1841 N N . TYR B 1 24 ? 24.358 -25.040 -6.295 1.00 11.29 22 TYR B N 1
ATOM 1842 C CA . TYR B 1 24 ? 24.730 -23.644 -6.064 1.00 10.90 22 TYR B CA 1
ATOM 1843 C C . TYR B 1 24 ? 26.097 -23.560 -5.374 1.00 10.89 22 TYR B C 1
ATOM 1844 O O . TYR B 1 24 ? 26.333 -22.766 -4.468 1.00 10.73 22 TYR B O 1
ATOM 1853 N N . HIS B 1 25 ? 27.056 -24.362 -5.899 1.00 11.56 23 HIS B N 1
ATOM 1854 C CA . HIS B 1 25 ? 28.338 -24.517 -5.210 1.00 12.09 23 HIS B CA 1
ATOM 1855 C C . HIS B 1 25 ? 29.141 -23.229 -5.200 1.00 11.35 23 HIS B C 1
ATOM 1856 O O . HIS B 1 25 ? 30.048 -23.095 -4.368 1.00 11.81 23 HIS B O 1
ATOM 1863 N N . TRP B 1 26 ? 28.842 -22.296 -6.109 1.00 11.39 24 TRP B N 1
ATOM 1864 C CA . TRP B 1 26 ? 29.501 -21.000 -6.115 1.00 11.80 24 TRP B CA 1
ATOM 1865 C C . TRP B 1 26 ? 29.232 -20.200 -4.844 1.00 11.24 24 TRP B C 1
ATOM 1866 O O . TRP B 1 26 ? 29.961 -19.247 -4.573 1.00 12.77 24 TRP B O 1
ATOM 1877 N N . LEU B 1 27 ? 28.198 -20.544 -4.077 1.00 10.01 25 LEU B N 1
ATOM 1878 C CA . LEU B 1 27 ? 27.909 -19.882 -2.819 1.00 9.68 25 LEU B CA 1
ATOM 1879 C C . LEU B 1 27 ? 28.631 -20.513 -1.629 1.00 9.76 25 LEU B C 1
ATOM 1880 O O . LEU B 1 27 ? 28.524 -19.987 -0.520 1.00 10.26 25 LEU B O 1
ATOM 1885 N N . ALA B 1 28 ? 29.358 -21.601 -1.846 1.00 10.10 26 ALA B N 1
ATOM 1886 C CA . ALA B 1 28 ? 29.975 -22.322 -0.739 1.00 10.50 26 ALA B CA 1
ATOM 1887 C C . ALA B 1 28 ? 31.176 -21.570 -0.175 1.00 11.13 26 ALA B C 1
ATOM 1888 O O . ALA B 1 28 ? 31.948 -20.952 -0.910 1.00 12.01 26 ALA B O 1
ATOM 1890 N N . ARG B 1 29 ? 31.354 -21.660 1.137 1.00 10.87 27 ARG B N 1
ATOM 1891 C CA . ARG B 1 29 ? 32.551 -21.191 1.844 1.00 11.50 27 ARG B CA 1
ATOM 1892 C C . ARG B 1 29 ? 32.903 -22.231 2.894 1.00 11.29 27 ARG B C 1
ATOM 1893 O O . ARG B 1 29 ? 32.022 -22.731 3.597 1.00 11.58 27 ARG B O 1
ATOM 1901 N N . TYR B 1 30 ? 34.205 -22.513 3.032 1.00 11.59 28 TYR B N 1
ATOM 1902 C CA . TYR B 1 30 ? 34.685 -23.492 3.991 1.00 12.44 28 TYR B CA 1
ATOM 1903 C C . TYR B 1 30 ? 35.710 -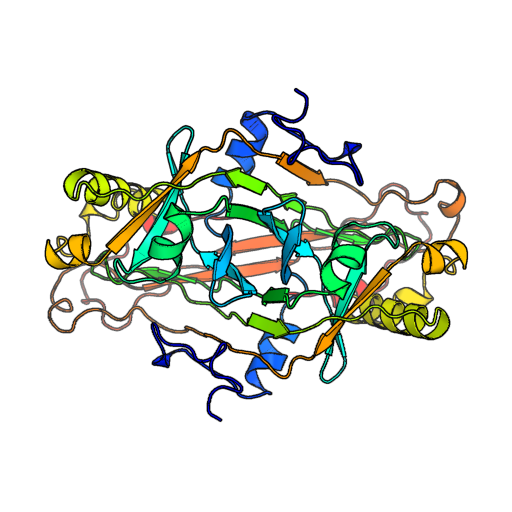22.905 4.938 1.00 12.76 28 TYR B C 1
ATOM 1904 O O . TYR B 1 30 ? 36.152 -23.598 5.859 1.00 13.66 28 TYR B O 1
ATOM 1913 N N . ASP B 1 31 ? 36.144 -21.674 4.700 1.00 12.83 29 ASP B N 1
ATOM 1914 C CA . ASP B 1 31 ? 37.190 -21.061 5.492 1.00 13.11 29 ASP B CA 1
ATOM 1915 C C . ASP B 1 31 ? 36.708 -20.757 6.909 1.00 12.88 29 ASP B C 1
ATOM 1916 O O . ASP B 1 31 ? 35.549 -20.418 7.161 1.00 13.38 29 ASP B O 1
ATOM 1921 N N A GLN B 1 32 ? 37.637 -20.875 7.854 0.63 13.98 30 GLN B N 1
ATOM 1922 N N B GLN B 1 32 ? 37.654 -20.873 7.845 0.37 13.98 30 GLN B N 1
ATOM 1923 C CA A GLN B 1 32 ? 37.254 -20.723 9.257 0.63 16.27 30 GLN B CA 1
ATOM 1924 C CA B GLN B 1 32 ? 37.340 -20.702 9.261 0.37 16.27 30 GLN B CA 1
ATOM 1925 C C A GLN B 1 32 ? 36.775 -19.314 9.579 0.63 13.88 30 GLN B C 1
ATOM 1926 C C B GLN B 1 32 ? 36.761 -19.327 9.547 0.37 13.88 30 GLN B C 1
ATOM 1927 O O A GLN B 1 32 ? 35.965 -19.151 10.496 0.63 13.56 30 GLN B O 1
ATOM 1928 O O B GLN B 1 32 ? 35.883 -19.195 10.406 0.37 13.56 30 GLN B O 1
ATOM 1939 N N . GLU B 1 33 ? 37.272 -18.285 8.885 1.00 14.00 31 GLU B N 1
ATOM 1940 C CA . GLU B 1 33 ? 36.779 -16.937 9.145 1.00 14.66 31 GLU B CA 1
ATOM 1941 C C . GLU B 1 33 ? 35.275 -16.870 8.913 1.00 13.06 31 GLU B C 1
ATOM 1942 O O . GLU B 1 33 ? 34.532 -16.281 9.710 1.00 13.05 31 GLU B O 1
ATOM 1948 N N . THR B 1 34 ? 34.820 -17.432 7.800 1.00 12.11 32 THR B N 1
ATOM 1949 C CA . THR B 1 34 ? 33.385 -17.390 7.482 1.00 11.80 32 THR B CA 1
ATOM 1950 C C . THR B 1 34 ? 32.591 -18.271 8.445 1.00 10.86 32 THR B C 1
ATOM 1951 O O . THR B 1 34 ? 31.533 -17.857 8.936 1.00 10.77 32 THR B O 1
ATOM 1955 N N . VAL B 1 35 ? 33.074 -19.494 8.723 1.00 10.38 33 VAL B N 1
ATOM 1956 C CA . VAL B 1 35 ? 32.386 -20.361 9.672 1.00 10.16 33 VAL B CA 1
ATOM 1957 C C . VAL B 1 35 ? 32.170 -19.628 10.995 1.00 10.29 33 VAL B C 1
ATOM 1958 O O . VAL B 1 35 ? 31.058 -19.572 11.532 1.00 10.44 33 VAL B O 1
ATOM 1962 N N . LYS B 1 36 ? 33.251 -19.052 11.534 1.00 10.15 34 LYS B N 1
ATOM 1963 C CA . LYS B 1 36 ? 33.154 -18.379 12.814 1.00 10.29 34 LYS B CA 1
ATOM 1964 C C . LYS B 1 36 ? 32.286 -17.144 12.728 1.00 10.60 34 LYS B C 1
ATOM 1965 O O . LYS B 1 36 ? 31.567 -16.830 13.678 1.00 11.19 34 LYS B O 1
ATOM 1971 N N . ALA B 1 37 ? 32.372 -16.391 11.634 1.00 10.86 35 ALA B N 1
ATOM 1972 C CA . ALA B 1 37 ? 31.565 -15.172 11.524 1.00 11.31 35 ALA B CA 1
ATOM 1973 C C . ALA B 1 37 ? 30.063 -15.471 11.548 1.00 10.89 35 ALA B C 1
ATOM 1974 O O . ALA B 1 37 ? 29.277 -14.713 12.121 1.00 12.25 35 ALA B O 1
ATOM 1976 N N . ILE B 1 38 ? 29.651 -16.570 10.920 1.00 10.17 36 ILE B N 1
ATOM 1977 C CA . ILE B 1 38 ? 28.236 -16.917 10.928 1.00 10.04 36 ILE B CA 1
ATOM 1978 C C . ILE B 1 38 ? 27.840 -17.412 12.310 1.00 9.77 36 ILE B C 1
ATOM 1979 O O . ILE B 1 38 ? 26.836 -16.982 12.890 1.00 10.42 36 ILE B O 1
ATOM 1984 N N . LEU B 1 39 ? 28.648 -18.311 12.889 1.00 9.60 37 LEU B N 1
ATOM 1985 C CA . LEU B 1 39 ? 28.354 -18.829 14.223 1.00 9.66 37 LEU B CA 1
ATOM 1986 C C . LEU B 1 39 ? 28.293 -17.720 15.265 1.00 10.08 37 LEU B C 1
ATOM 1987 O O . LEU B 1 39 ? 27.508 -17.793 16.213 1.00 11.75 37 LEU B O 1
ATOM 1992 N N . ASP B 1 40 ? 29.131 -16.695 15.117 1.00 9.99 38 ASP B N 1
ATOM 1993 C CA . ASP B 1 40 ? 29.223 -15.615 16.088 1.00 10.52 38 ASP B CA 1
ATOM 1994 C C . ASP B 1 40 ? 28.107 -14.603 15.955 1.00 10.60 38 ASP B C 1
ATOM 1995 O O . ASP B 1 40 ? 27.943 -13.789 16.869 1.00 12.23 38 ASP B O 1
ATOM 2000 N N . ALA B 1 41 ? 27.361 -14.621 14.865 1.00 9.78 39 ALA B N 1
ATOM 2001 C CA . ALA B 1 41 ? 26.371 -13.605 14.565 1.00 9.97 39 ALA B CA 1
ATOM 2002 C C . ALA B 1 41 ? 25.012 -13.883 15.194 1.00 9.71 39 ALA B C 1
ATOM 2003 O O . ALA B 1 41 ? 24.176 -12.970 15.239 1.00 11.05 39 ALA B O 1
ATOM 2005 N N . THR B 1 42 ? 24.773 -15.083 15.721 1.00 9.10 40 THR B N 1
ATOM 2006 C CA . THR B 1 42 ? 23.425 -15.451 16.141 1.00 8.60 40 THR B CA 1
ATOM 2007 C C . THR B 1 42 ? 23.522 -16.523 17.207 1.00 8.49 40 THR B C 1
ATOM 2008 O O . THR B 1 42 ? 24.435 -17.348 17.165 1.00 9.41 40 THR B O 1
ATOM 2012 N N . PRO B 1 43 ? 22.533 -16.590 18.108 1.00 8.45 41 PRO B N 1
ATOM 2013 C CA . PRO B 1 43 ? 22.498 -17.646 19.120 1.00 8.86 41 PRO B CA 1
ATOM 2014 C C . PRO B 1 43 ? 21.671 -18.844 18.721 1.00 8.41 41 PRO B C 1
ATOM 2015 O O . PRO B 1 43 ? 21.643 -19.808 19.500 1.00 8.84 41 PRO B O 1
ATOM 2019 N N . LEU B 1 44 ? 20.925 -18.802 17.611 1.00 8.27 42 LEU B N 1
ATOM 2020 C CA . LEU B 1 44 ? 19.898 -19.799 17.345 1.00 8.35 42 LEU B CA 1
ATOM 2021 C C . LEU B 1 44 ? 20.354 -20.843 16.327 1.00 7.90 42 LEU B C 1
ATOM 2022 O O . LEU B 1 44 ? 20.610 -20.508 15.144 1.00 8.39 42 LEU B O 1
ATOM 2027 N N . ALA B 1 45 ? 20.398 -22.095 16.771 1.00 7.93 43 ALA B N 1
ATOM 2028 C CA . ALA B 1 45 ? 20.720 -23.258 15.948 1.00 7.90 43 ALA B CA 1
ATOM 2029 C C . ALA B 1 45 ? 19.518 -24.197 15.850 1.00 7.63 43 ALA B C 1
ATOM 2030 O O . ALA B 1 45 ? 18.572 -24.117 16.639 1.00 8.11 43 ALA B O 1
ATOM 2032 N N . HIS B 1 46 ? 19.630 -25.144 14.923 1.00 7.75 44 HIS B N 1
ATOM 2033 C CA . HIS B 1 46 ? 18.691 -26.245 14.758 1.00 7.76 44 HIS B CA 1
ATOM 2034 C C . HIS B 1 46 ? 19.496 -27.520 14.680 1.00 7.93 44 HIS B C 1
ATOM 2035 O O . HIS B 1 46 ? 20.286 -27.704 13.735 1.00 8.58 44 HIS B O 1
ATOM 2042 N N . VAL B 1 47 ? 19.300 -28.418 15.643 1.00 8.06 45 VAL B N 1
ATOM 2043 C CA . VAL B 1 47 ? 20.075 -29.647 15.734 1.00 8.14 45 VAL B CA 1
ATOM 2044 C C . VAL B 1 47 ? 19.260 -30.817 15.219 1.00 7.81 45 VAL B C 1
ATOM 2045 O O . VAL B 1 47 ? 18.144 -31.036 15.675 1.00 8.85 45 VAL B O 1
ATOM 2049 N N . GLY B 1 48 ? 19.836 -31.573 14.290 1.00 8.00 46 GLY B N 1
ATOM 2050 C CA . GLY B 1 48 ? 19.206 -32.765 13.734 1.00 8.27 46 GLY B CA 1
ATOM 2051 C C . GLY B 1 48 ? 19.798 -34.005 14.386 1.00 8.20 46 GLY B C 1
ATOM 2052 O O . GLY B 1 48 ? 21.012 -34.166 14.463 1.00 8.75 46 GLY B O 1
ATOM 2053 N N . CYS B 1 49 ? 18.912 -34.893 14.825 1.00 8.43 47 CYS B N 1
ATOM 2054 C CA . CYS B 1 49 ? 19.314 -36.102 15.530 1.00 8.74 47 CYS B CA 1
ATOM 2055 C C . CYS B 1 49 ? 18.194 -37.122 15.373 1.00 8.85 47 CYS B C 1
ATOM 2056 O O . CYS B 1 49 ? 17.028 -36.781 15.531 1.00 9.49 47 CYS B O 1
ATOM 2059 N N . MET B 1 50 ? 18.548 -38.386 15.071 1.00 8.98 48 MET B N 1
ATOM 2060 C CA . MET B 1 50 ? 17.539 -39.446 15.006 1.00 9.69 48 MET B CA 1
ATOM 2061 C C . MET B 1 50 ? 17.069 -39.777 16.421 1.00 10.08 48 MET B C 1
ATOM 2062 O O . MET B 1 50 ? 17.883 -40.198 17.275 1.00 10.78 48 MET B O 1
ATOM 2067 N N . MET B 1 51 ? 15.777 -39.591 16.678 1.00 9.44 49 MET B N 1
ATOM 2068 C CA . MET B 1 51 ? 15.173 -39.924 17.965 1.00 9.95 49 MET B CA 1
ATOM 2069 C C . MET B 1 51 ?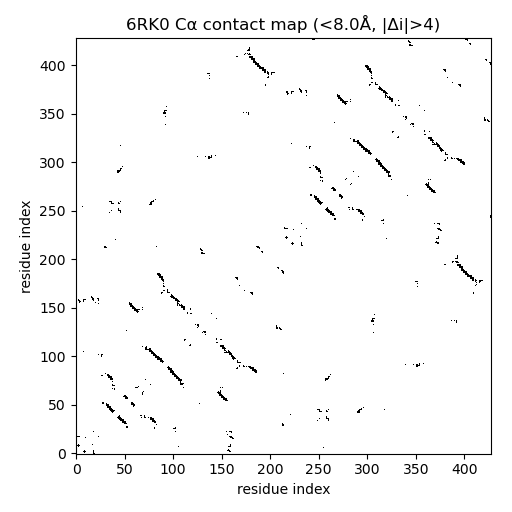 13.808 -40.503 17.686 1.00 9.72 49 MET B C 1
ATOM 2070 O O . MET B 1 51 ? 13.048 -39.943 16.903 1.00 9.64 49 MET B O 1
ATOM 2075 N N . ASN B 1 52 ? 13.503 -41.626 18.330 1.00 10.22 50 ASN B N 1
ATOM 2076 C CA . ASN B 1 52 ? 12.183 -42.205 18.194 1.00 10.34 50 ASN B CA 1
ATOM 2077 C C . ASN B 1 52 ? 11.814 -42.411 16.736 1.00 9.95 50 ASN B C 1
ATOM 2078 O O . ASN B 1 52 ? 10.647 -42.285 16.360 1.00 10.69 50 ASN B O 1
ATOM 2083 N N . GLY B 1 53 ? 12.803 -42.779 15.917 1.00 10.09 51 GLY B N 1
ATOM 2084 C CA . GLY B 1 53 ? 12.564 -43.118 14.534 1.00 10.36 51 GLY B CA 1
ATOM 2085 C C . GLY B 1 53 ? 12.498 -41.966 13.556 1.00 9.88 51 GLY B C 1
ATOM 2086 O O . GLY B 1 53 ? 12.265 -42.230 12.363 1.00 10.82 51 GLY B O 1
ATOM 2087 N N . VAL B 1 54 ? 12.737 -40.731 13.998 1.00 9.49 52 VAL B N 1
ATOM 2088 C CA . VAL B 1 54 ? 12.563 -39.538 13.158 1.00 9.73 52 VAL B CA 1
ATOM 2089 C C . VAL B 1 54 ? 13.819 -38.686 13.228 1.00 8.90 52 VAL B C 1
ATOM 2090 O O . VAL B 1 54 ? 14.405 -38.542 14.295 1.00 8.89 52 VAL B O 1
ATOM 2094 N N . PRO B 1 55 ? 14.205 -38.035 12.124 1.00 9.14 53 PRO B N 1
ATOM 2095 C CA . PRO B 1 55 ? 15.278 -37.034 12.127 1.00 9.09 53 PRO B CA 1
ATOM 2096 C C . PRO B 1 55 ? 14.725 -35.724 12.671 1.00 8.54 53 PRO B C 1
ATOM 2097 O O . PRO B 1 55 ? 14.402 -34.786 11.930 1.00 9.42 53 PRO B O 1
ATOM 2101 N N . PHE B 1 56 ? 14.553 -35.687 13.986 1.00 8.66 54 PHE B N 1
ATOM 2102 C CA . PHE B 1 56 ? 14.017 -34.510 14.642 1.00 8.66 54 PHE B CA 1
ATOM 2103 C C . PHE B 1 56 ? 14.945 -33.314 14.473 1.00 8.47 54 PHE B C 1
ATOM 2104 O O . PHE B 1 56 ? 16.170 -33.434 14.491 1.00 9.68 54 PHE B O 1
ATOM 2112 N N . VAL B 1 57 ? 14.325 -32.137 14.393 1.00 8.45 55 VAL B N 1
ATOM 2113 C CA . VAL B 1 57 ? 15.026 -30.868 14.284 1.00 8.20 55 VAL B CA 1
ATOM 2114 C C . VAL B 1 57 ? 14.674 -30.031 15.508 1.00 8.09 55 VAL B C 1
ATOM 2115 O O . VAL B 1 57 ? 13.550 -29.527 15.617 1.00 8.82 55 VAL B O 1
ATOM 2119 N N . THR B 1 58 ? 15.620 -29.907 16.435 1.00 7.90 56 THR B N 1
ATOM 2120 C CA . THR B 1 58 ? 15.397 -29.226 17.711 1.00 8.25 56 THR B CA 1
ATOM 2121 C C . THR B 1 58 ? 15.977 -27.829 17.658 1.00 7.64 56 THR B C 1
ATOM 2122 O O . THR B 1 58 ? 17.215 -27.685 17.526 1.00 8.44 56 THR B O 1
ATOM 2126 N N . PRO B 1 59 ? 15.177 -26.778 17.786 1.00 7.84 57 PRO B N 1
ATOM 2127 C CA . PRO B 1 59 ? 15.738 -25.426 17.919 1.00 8.07 57 PRO B CA 1
ATOM 2128 C C . PRO B 1 59 ? 16.396 -25.292 19.273 1.00 8.12 57 PRO B C 1
ATOM 2129 O O . PRO B 1 59 ? 15.833 -25.733 20.286 1.00 8.89 57 PRO B O 1
ATOM 2133 N N . THR B 1 60 ? 17.557 -24.652 19.321 1.00 8.12 58 THR B N 1
ATOM 2134 C CA . THR B 1 60 ? 18.259 -24.483 20.594 1.00 8.94 58 THR B CA 1
ATOM 2135 C C . THR B 1 60 ? 19.246 -23.323 20.476 1.00 8.66 58 THR B C 1
ATOM 2136 O O . THR B 1 60 ? 19.743 -23.015 19.389 1.00 9.45 58 THR B O 1
ATOM 2140 N N A PHE B 1 61 ? 19.602 -22.758 21.620 0.36 8.41 59 PHE B N 1
ATOM 2141 N N B PHE B 1 61 ? 19.564 -22.706 21.611 0.64 8.46 59 PHE B N 1
ATOM 2142 C CA A PHE B 1 61 ? 20.680 -21.797 21.611 0.36 8.28 59 PHE B CA 1
ATOM 2143 C CA B PHE B 1 61 ? 20.654 -21.754 21.641 0.64 8.28 59 PHE B CA 1
ATOM 2144 C C A PHE B 1 61 ? 22.017 -22.499 21.550 0.36 8.23 59 PHE B C 1
ATOM 2145 C C B PHE B 1 61 ? 21.988 -22.477 21.547 0.64 8.25 59 PHE B C 1
ATOM 2146 O O A PHE B 1 61 ? 22.151 -23.666 21.923 0.36 9.12 59 PHE B O 1
ATOM 2147 O O B PHE B 1 61 ? 22.097 -23.646 21.917 0.64 9.18 59 PHE B O 1
ATOM 2162 N N . PHE B 1 62 ? 23.027 -21.771 21.094 1.00 8.33 60 PHE B N 1
ATOM 2163 C CA . PHE B 1 62 ? 24.367 -22.330 21.107 1.00 8.56 60 PHE B CA 1
ATOM 2164 C C . PHE B 1 62 ? 25.361 -21.203 21.287 1.00 8.32 60 PHE B C 1
ATOM 2165 O O . PHE B 1 62 ? 25.056 -20.035 21.026 1.00 9.04 60 PHE B O 1
ATOM 2173 N N . TRP B 1 63 ? 26.583 -21.585 21.664 1.00 8.54 61 TRP B N 1
ATOM 2174 C CA . TRP B 1 63 ? 27.670 -20.630 21.774 1.00 9.04 61 TRP B CA 1
ATOM 2175 C C . TRP B 1 63 ? 28.943 -21.290 21.281 1.00 8.99 61 TRP B C 1
ATOM 2176 O O . TRP B 1 63 ? 29.086 -22.515 21.323 1.00 10.16 61 TRP B O 1
ATOM 2187 N N . ARG B 1 64 ? 29.882 -20.468 20.823 1.00 9.81 62 ARG B N 1
ATOM 2188 C CA . ARG B 1 64 ? 31.157 -20.961 20.326 1.00 10.11 62 ARG B CA 1
ATOM 2189 C C . ARG B 1 64 ? 32.272 -20.622 21.304 1.00 10.67 62 ARG B C 1
ATOM 2190 O O . ARG B 1 64 ? 32.340 -19.504 21.816 1.00 11.58 62 ARG B O 1
ATOM 2198 N N . GLU B 1 65 ? 33.182 -21.577 21.534 1.00 11.12 63 GLU B N 1
ATOM 2199 C CA . GLU B 1 65 ? 34.472 -21.299 22.194 1.00 12.44 63 GLU B CA 1
ATOM 2200 C C . GLU B 1 65 ? 35.546 -21.925 21.313 1.00 12.46 63 GLU B C 1
ATOM 2201 O O . GLU B 1 65 ? 35.634 -23.152 21.223 1.00 12.66 63 GLU B O 1
ATOM 2207 N N . GLY B 1 66 ? 36.341 -21.081 20.636 1.00 13.27 64 GLY B N 1
ATOM 2208 C CA . GLY B 1 66 ? 37.393 -21.608 19.777 1.00 13.49 64 GLY B CA 1
ATOM 2209 C C . GLY B 1 66 ? 36.811 -22.501 18.702 1.00 12.78 64 GLY B C 1
ATOM 2210 O O . GLY B 1 66 ? 35.888 -22.119 17.967 1.00 13.21 64 GLY B O 1
ATOM 2211 N N A ASP B 1 67 ? 37.321 -23.731 18.631 0.37 12.74 65 ASP B N 1
ATOM 2212 N N B ASP B 1 67 ? 37.328 -23.723 18.622 0.63 12.74 65 ASP B N 1
ATOM 2213 C CA A ASP B 1 67 ? 36.964 -24.655 17.566 0.37 14.19 65 ASP B CA 1
ATOM 2214 C CA B ASP B 1 67 ? 36.962 -24.632 17.551 0.63 14.18 65 ASP B CA 1
ATOM 2215 C C A ASP B 1 67 ? 35.798 -25.572 17.918 0.37 12.34 65 ASP B C 1
ATOM 2216 C C B ASP B 1 67 ? 35.825 -25.583 17.930 0.63 12.33 65 ASP B C 1
ATOM 2217 O O A ASP B 1 67 ? 35.608 -26.580 17.239 0.37 11.98 65 ASP B O 1
ATOM 2218 O O B ASP B 1 67 ? 35.669 -26.610 17.274 0.63 11.97 65 ASP B O 1
ATOM 2227 N N . ARG B 1 68 ? 35.015 -25.249 18.951 1.00 11.67 66 ARG B N 1
ATOM 2228 C CA . ARG B 1 68 ? 33.825 -26.034 19.274 1.00 11.68 66 ARG B CA 1
ATOM 2229 C C . ARG B 1 68 ? 32.625 -25.130 19.530 1.00 10.61 66 ARG B C 1
ATOM 2230 O O . ARG B 1 68 ? 32.761 -23.981 19.972 1.00 11.24 66 ARG B O 1
ATOM 2238 N N . VAL B 1 69 ? 31.440 -25.667 19.247 1.00 9.79 67 VAL B N 1
ATOM 2239 C CA . VAL B 1 69 ? 30.193 -25.068 19.689 1.00 9.61 67 VAL B CA 1
ATOM 2240 C C . VAL B 1 69 ? 29.575 -25.935 20.766 1.00 9.82 67 VAL B C 1
ATOM 2241 O O . VAL B 1 69 ? 29.830 -27.152 20.859 1.00 11.57 67 VAL B O 1
ATOM 2245 N N . TYR B 1 70 ? 28.744 -25.289 21.572 1.00 8.97 68 TYR B N 1
ATOM 2246 C CA . TYR B 1 70 ? 28.153 -25.871 22.760 1.00 9.17 68 TYR B CA 1
ATOM 2247 C C . TYR B 1 70 ? 26.660 -25.538 22.788 1.00 8.88 68 TYR B C 1
ATOM 2248 O O . TYR B 1 70 ? 26.242 -24.467 22.312 1.00 9.06 68 TYR B O 1
ATOM 2257 N N . TRP B 1 71 ? 25.882 -26.428 23.397 1.00 8.98 69 TRP B N 1
ATOM 2258 C CA . TRP B 1 71 ? 24.476 -26.143 23.683 1.00 8.99 69 TRP B CA 1
ATOM 2259 C C . TRP B 1 71 ? 24.128 -26.874 24.980 1.00 9.15 69 TRP B C 1
ATOM 2260 O O . TRP B 1 71 ? 24.896 -27.713 25.458 1.00 9.89 69 TRP B O 1
ATOM 2271 N N . HIS B 1 72 ? 22.984 -26.519 25.568 1.00 9.02 70 HIS B N 1
ATOM 2272 C CA . HIS B 1 72 ? 22.631 -27.017 26.899 1.00 9.30 70 HIS B CA 1
ATOM 2273 C C . HIS B 1 72 ? 21.168 -27.416 26.928 1.00 9.21 70 HIS B C 1
ATOM 2274 O O . HIS B 1 72 ? 20.373 -27.030 26.067 1.00 9.95 70 HIS B O 1
ATOM 2281 N N . GLY B 1 73 ? 20.826 -28.193 27.954 1.00 9.65 71 GLY B N 1
ATOM 2282 C CA . GLY B 1 73 ? 19.442 -28.504 28.227 1.00 10.09 71 GLY B CA 1
ATOM 2283 C C . GLY B 1 73 ? 19.392 -29.413 29.436 1.00 10.23 71 GLY B C 1
ATOM 2284 O O . GLY B 1 73 ? 20.295 -29.392 30.275 1.00 10.84 71 GLY B O 1
ATOM 2285 N N . SER B 1 74 ? 18.344 -30.202 29.566 1.00 11.49 72 SER B N 1
ATOM 2286 C CA . SER B 1 74 ? 18.199 -31.058 30.734 1.00 12.22 72 SER B CA 1
ATOM 2287 C C . SER B 1 74 ? 19.200 -32.208 30.687 1.00 12.80 72 SER B C 1
ATOM 2288 O O . SER B 1 74 ? 19.352 -32.873 29.663 1.00 12.92 72 SER B O 1
ATOM 2291 N N A SER B 1 75 ? 19.805 -32.516 31.844 0.55 13.02 73 SER B N 1
ATOM 2292 N N B SER B 1 75 ? 19.806 -32.512 31.850 0.45 13.35 73 SER B N 1
ATOM 2293 C CA A SER B 1 75 ? 20.631 -33.710 31.907 0.55 14.14 73 SER B CA 1
ATOM 2294 C CA B SER B 1 75 ? 20.621 -33.716 31.950 0.45 15.11 73 SER B CA 1
ATOM 2295 C C A SER B 1 75 ? 19.846 -34.982 31.596 0.55 13.96 73 SER B C 1
ATOM 2296 C C B SER B 1 75 ? 19.843 -34.962 31.548 0.45 14.26 73 SER B C 1
ATOM 2297 O O A SER B 1 75 ? 20.451 -35.991 31.235 0.55 15.11 73 SER B O 1
ATOM 2298 O O B SER B 1 75 ? 20.438 -35.929 31.071 0.45 15.65 73 SER B O 1
ATOM 2303 N N . ALA B 1 76 ? 18.523 -34.947 31.730 1.00 13.81 74 ALA B N 1
ATOM 2304 C CA . ALA B 1 76 ? 17.651 -36.082 31.409 1.00 14.24 74 ALA B CA 1
ATOM 2305 C C . ALA B 1 76 ? 17.056 -35.982 30.006 1.00 13.09 74 ALA B C 1
ATOM 2306 O O . ALA B 1 76 ? 16.217 -36.802 29.640 1.00 14.12 74 ALA B O 1
ATOM 2308 N N . GLY B 1 77 ? 17.468 -34.978 29.233 1.00 12.43 75 GLY B N 1
ATOM 2309 C CA . GLY B 1 77 ? 16.852 -34.750 27.944 1.00 12.04 75 GLY B CA 1
ATOM 2310 C C . GLY B 1 77 ? 17.213 -35.810 26.909 1.00 11.26 75 GLY B C 1
ATOM 2311 O O . GLY B 1 77 ? 18.355 -36.293 26.827 1.00 11.76 75 GLY B O 1
ATOM 2312 N N . ARG B 1 78 ? 16.234 -36.145 26.075 1.00 10.71 76 ARG B N 1
ATOM 2313 C CA . ARG B 1 78 ? 16.447 -37.204 25.102 1.00 10.95 76 ARG B CA 1
ATOM 2314 C C . ARG B 1 78 ? 17.564 -36.895 24.112 1.00 10.49 76 ARG B C 1
ATOM 2315 O O . ARG B 1 78 ? 18.246 -37.833 23.660 1.00 10.98 76 ARG B O 1
ATOM 2323 N N . LEU B 1 79 ? 17.769 -35.624 23.734 1.00 10.46 77 LEU B N 1
ATOM 2324 C CA . LEU B 1 79 ? 18.816 -35.330 22.746 1.00 10.56 77 LEU B CA 1
ATOM 2325 C C . LEU B 1 79 ? 20.185 -35.696 23.282 1.00 10.24 77 LEU B C 1
ATOM 2326 O O . LEU B 1 79 ? 21.048 -36.194 22.549 1.00 10.51 77 LEU B O 1
ATOM 2331 N N . PHE B 1 80 ? 20.415 -35.410 24.556 1.00 10.79 78 PHE B N 1
ATOM 2332 C CA . PHE B 1 80 ? 21.732 -35.593 25.149 1.00 11.48 78 PHE B CA 1
ATOM 2333 C C . PHE B 1 80 ? 22.090 -37.058 25.285 1.00 12.00 78 PHE B C 1
ATOM 2334 O O . PHE B 1 80 ? 23.270 -37.403 25.192 1.00 14.36 78 PHE B O 1
ATOM 2342 N N . LYS B 1 81 ? 21.090 -37.927 25.415 1.00 12.31 79 LYS B N 1
ATOM 2343 C CA . LYS B 1 81 ? 21.330 -39.365 25.364 1.00 13.43 79 LYS B CA 1
ATOM 2344 C C . LYS B 1 81 ? 21.520 -39.841 23.919 1.00 12.76 79 LYS B C 1
ATOM 2345 O O . LYS B 1 81 ? 22.417 -40.642 23.606 1.00 14.48 79 LYS B O 1
ATOM 2351 N N . ALA B 1 82 ? 20.681 -39.350 23.007 1.00 12.09 80 ALA B N 1
ATOM 2352 C CA . ALA B 1 82 ? 20.640 -39.857 21.635 1.00 12.60 80 ALA B CA 1
ATOM 2353 C C . ALA B 1 82 ? 21.876 -39.479 20.844 1.00 12.70 80 ALA B C 1
ATOM 2354 O O . ALA B 1 82 ? 22.233 -40.196 19.909 1.00 14.38 80 ALA B O 1
ATOM 2356 N N . LEU B 1 83 ? 22.531 -38.368 21.202 1.00 12.47 81 LEU B N 1
ATOM 2357 C CA . LEU B 1 83 ? 23.693 -37.919 20.448 1.00 12.64 81 LEU B CA 1
ATOM 2358 C C . LEU B 1 83 ? 24.927 -38.775 20.734 1.00 13.45 81 LEU B C 1
ATOM 2359 O O . LEU B 1 83 ? 25.922 -38.660 20.016 1.00 13.41 81 LEU B O 1
ATOM 2364 N N . GLU B 1 84 ? 24.856 -39.693 21.685 1.00 14.62 82 GLU B N 1
ATOM 2365 C CA . GLU B 1 84 ? 26.076 -40.384 22.093 1.00 17.05 82 GLU B CA 1
ATOM 2366 C C . GLU B 1 84 ? 26.653 -41.270 20.984 1.00 15.29 82 GLU B C 1
ATOM 2367 O O . GLU B 1 84 ? 27.881 -41.422 20.867 1.00 18.65 82 GLU B O 1
ATOM 2373 N N . HIS B 1 85 ? 25.803 -41.900 20.192 1.00 14.36 83 HIS B N 1
ATOM 2374 C CA . HIS B 1 85 ? 26.259 -42.949 19.281 1.00 15.93 83 HIS B CA 1
ATOM 2375 C C . HIS B 1 85 ? 25.907 -42.668 17.827 1.00 14.18 83 HIS B C 1
ATOM 2376 O O . HIS B 1 85 ? 25.906 -43.600 17.012 1.00 16.83 83 HIS B O 1
ATOM 2383 N N . GLN B 1 86 ? 25.638 -41.411 17.469 1.00 11.63 84 GLN B N 1
ATOM 2384 C CA . GLN B 1 86 ? 25.330 -41.096 16.089 1.00 11.32 84 GLN B CA 1
ATOM 2385 C C . GLN B 1 86 ? 25.917 -39.745 15.748 1.00 10.77 84 GLN B C 1
ATOM 2386 O O . GLN B 1 86 ? 25.979 -38.844 16.581 1.00 11.19 84 GLN B O 1
ATOM 2392 N N . ASP B 1 87 ? 26.300 -39.593 14.492 1.00 10.84 85 ASP B N 1
ATOM 2393 C CA . ASP B 1 87 ? 26.679 -38.275 13.990 1.00 11.25 85 ASP B CA 1
ATOM 2394 C C . ASP B 1 87 ? 25.427 -37.413 13.784 1.00 11.10 85 ASP B C 1
ATOM 2395 O O . ASP B 1 87 ? 24.397 -37.895 13.322 1.00 12.65 85 ASP B O 1
ATOM 2400 N N . ILE B 1 88 ? 25.529 -36.144 14.157 1.00 10.31 86 ILE B N 1
ATOM 2401 C CA . ILE B 1 88 ? 24.442 -35.198 14.063 1.00 9.61 86 ILE B CA 1
ATOM 2402 C C . ILE B 1 88 ? 24.786 -34.098 13.065 1.00 9.29 86 ILE B C 1
ATOM 2403 O O . ILE B 1 88 ? 25.921 -33.981 12.572 1.00 9.90 86 ILE B O 1
ATOM 2408 N N . CYS B 1 89 ? 23.777 -33.262 12.783 1.00 9.31 87 CYS B N 1
ATOM 2409 C CA . CYS B 1 89 ? 23.950 -32.040 11.991 1.00 9.06 87 CYS B CA 1
ATOM 2410 C C . CYS B 1 89 ? 23.463 -30.877 12.824 1.00 8.73 87 CYS B C 1
ATOM 2411 O O . CYS B 1 89 ? 22.310 -30.885 13.280 1.00 10.24 87 CYS B O 1
ATOM 2414 N N . LEU B 1 90 ? 24.300 -29.859 13.010 1.00 8.24 88 LEU B N 1
ATOM 2415 C CA . LEU B 1 90 ? 23.913 -28.636 13.691 1.00 8.34 88 LEU B CA 1
ATOM 2416 C C . LEU B 1 90 ? 23.908 -27.547 12.612 1.00 8.07 88 LEU B C 1
ATOM 2417 O O . LEU B 1 90 ? 24.962 -27.225 12.049 1.00 8.48 88 LEU B O 1
ATOM 2422 N N . THR B 1 91 ? 22.713 -27.000 12.329 1.00 7.78 89 THR B N 1
ATOM 2423 C CA . THR B 1 91 ? 22.556 -25.989 11.297 1.00 7.55 89 THR B CA 1
ATOM 2424 C C . THR B 1 91 ? 22.280 -24.634 11.949 1.00 7.68 89 THR B C 1
ATOM 2425 O O . THR B 1 91 ? 21.467 -24.538 12.865 1.00 8.34 89 THR B O 1
ATOM 2429 N N . VAL B 1 92 ? 22.946 -23.606 11.444 1.00 7.57 90 VAL B N 1
ATOM 2430 C CA . VAL B 1 92 ? 22.707 -22.236 11.860 1.00 7.83 90 VAL B CA 1
ATOM 2431 C C . VAL B 1 92 ? 22.387 -21.436 10.606 1.00 8.12 90 VAL B C 1
ATOM 2432 O O . VAL B 1 92 ? 23.207 -21.370 9.677 1.00 8.80 90 VAL B O 1
ATOM 2436 N N A SER B 1 93 ? 21.196 -20.829 10.580 0.35 7.89 91 SER B N 1
ATOM 2437 N N B SER B 1 93 ? 21.199 -20.835 10.567 0.65 8.08 91 SER B N 1
ATOM 2438 C CA A SER B 1 93 ? 20.744 -20.026 9.450 0.35 8.27 91 SER B CA 1
ATOM 2439 C CA B SER B 1 93 ? 20.781 -20.051 9.409 0.65 8.25 91 SER B CA 1
ATOM 2440 C C A SER B 1 93 ? 20.458 -18.597 9.870 0.35 7.72 91 SER B C 1
ATOM 2441 C C B SER B 1 93 ? 20.403 -18.633 9.823 0.65 7.89 91 SER B C 1
ATOM 2442 O O A SER B 1 93 ? 19.956 -18.336 10.965 0.35 8.21 91 SER B O 1
ATOM 2443 O O B SER B 1 93 ? 19.833 -18.407 10.891 0.65 8.40 91 SER B O 1
ATOM 2448 N N . LEU B 1 94 ? 20.705 -17.690 8.929 1.00 7.86 92 LEU B N 1
ATOM 2449 C CA . LEU B 1 94 ? 20.262 -16.313 9.028 1.00 7.84 92 LEU B CA 1
ATOM 2450 C C . LEU B 1 94 ? 19.661 -15.902 7.695 1.00 7.88 92 LEU B C 1
ATOM 2451 O O . LEU B 1 94 ? 20.326 -15.974 6.657 1.00 8.89 92 LEU B O 1
ATOM 2456 N N . LEU B 1 95 ? 18.411 -15.473 7.738 1.00 7.85 93 LEU B N 1
ATOM 2457 C CA . LEU B 1 95 ? 17.714 -14.933 6.577 1.00 8.01 93 LEU B CA 1
ATOM 2458 C C . LEU B 1 95 ? 17.993 -13.441 6.488 1.00 8.15 93 LEU B C 1
ATOM 2459 O O . LEU B 1 95 ? 17.669 -12.673 7.399 1.00 8.83 93 LEU B O 1
ATOM 2464 N N . ASP B 1 96 ? 18.576 -13.008 5.348 1.00 8.07 94 ASP B N 1
ATOM 2465 C CA . ASP B 1 96 ? 19.047 -11.650 5.183 1.00 8.26 94 ASP B CA 1
ATOM 2466 C C . ASP B 1 96 ? 18.263 -10.819 4.161 1.00 8.14 94 ASP B C 1
ATOM 2467 O O . ASP B 1 96 ? 18.461 -9.600 4.099 1.00 8.57 94 ASP B O 1
ATOM 2472 N N . GLY B 1 97 ? 17.424 -11.438 3.333 1.00 8.60 95 GLY B N 1
ATOM 2473 C CA . GLY B 1 97 ? 16.621 -10.641 2.412 1.00 8.59 95 GLY B CA 1
ATOM 2474 C C . GLY B 1 97 ? 15.836 -11.524 1.475 1.00 8.37 95 GLY B C 1
ATOM 2475 O O . GLY B 1 97 ? 16.161 -12.695 1.280 1.00 9.21 95 GLY B O 1
ATOM 2476 N N . LEU B 1 98 ? 14.765 -10.965 0.912 1.00 8.29 96 LEU B N 1
ATOM 2477 C CA . LEU B 1 98 ? 14.007 -11.611 -0.150 1.00 8.27 96 LEU B CA 1
ATOM 2478 C C . LEU B 1 98 ? 14.477 -11.041 -1.480 1.00 8.51 96 LEU B C 1
ATOM 2479 O O . LEU B 1 98 ? 14.506 -9.818 -1.663 1.00 9.65 96 LEU B O 1
ATOM 2484 N N . VAL B 1 99 ? 14.850 -11.912 -2.422 1.00 8.22 97 VAL B N 1
ATOM 2485 C CA . VAL B 1 99 ? 15.416 -11.515 -3.706 1.00 8.55 97 VAL B CA 1
ATOM 2486 C C . VAL B 1 99 ? 14.328 -11.665 -4.766 1.00 8.45 97 VAL B C 1
ATOM 2487 O O . VAL B 1 99 ? 13.862 -12.772 -5.051 1.00 9.20 97 VAL B O 1
ATOM 2491 N N . ILE B 1 100 ? 13.918 -10.518 -5.332 1.00 8.60 98 ILE B N 1
ATOM 2492 C CA . ILE B 1 100 ? 12.824 -10.410 -6.296 1.00 8.70 98 ILE B CA 1
ATOM 2493 C C . ILE B 1 100 ? 13.451 -10.294 -7.684 1.00 8.53 98 ILE B C 1
ATOM 2494 O O . ILE B 1 100 ? 14.094 -9.288 -8.010 1.00 9.25 98 ILE B O 1
ATOM 2499 N N . ALA B 1 101 ? 13.281 -11.325 -8.501 1.00 9.07 99 ALA B N 1
ATOM 2500 C CA . ALA B 1 101 ? 13.857 -11.385 -9.835 1.00 9.01 99 ALA B CA 1
ATOM 2501 C C . ALA B 1 101 ? 12.778 -11.102 -10.875 1.00 9.16 99 ALA B C 1
ATOM 2502 O O . ALA B 1 101 ? 11.588 -10.988 -10.573 1.00 10.02 99 ALA B O 1
ATOM 2504 N N . ARG B 1 102 ? 13.212 -11.002 -12.140 1.00 8.97 100 ARG B N 1
ATOM 2505 C CA . ARG B 1 102 ? 12.289 -10.795 -13.253 1.00 9.54 100 ARG B CA 1
ATOM 2506 C C . ARG B 1 102 ? 11.502 -12.052 -13.599 1.00 10.26 100 ARG B C 1
ATOM 2507 O O . ARG B 1 102 ? 10.426 -11.930 -14.196 1.00 11.89 100 ARG B O 1
ATOM 2515 N N . SER B 1 103 ? 12.035 -13.241 -13.294 1.00 10.24 101 SER B N 1
ATOM 2516 C CA . SER B 1 103 ? 11.323 -14.493 -13.458 1.00 10.49 101 SER B CA 1
ATOM 2517 C C . SER B 1 103 ? 11.114 -15.118 -12.091 1.00 9.91 101 SER B C 1
ATOM 2518 O O . SER B 1 103 ? 11.982 -15.026 -11.217 1.00 10.10 101 SER B O 1
ATOM 2521 N N . ALA B 1 104 ? 10.007 -15.825 -11.930 1.00 10.04 102 ALA B N 1
ATOM 2522 C CA . ALA B 1 104 ? 9.740 -16.521 -10.673 1.00 10.25 102 ALA B CA 1
ATOM 2523 C C . ALA B 1 104 ? 10.848 -17.520 -10.340 1.00 10.10 102 ALA B C 1
ATOM 2524 O O . ALA B 1 104 ? 11.262 -17.659 -9.174 1.00 10.43 102 ALA B O 1
ATOM 2526 N N . TYR B 1 105 ? 11.337 -18.217 -11.353 1.00 9.96 103 TYR B N 1
ATOM 2527 C CA . TYR B 1 105 ? 12.347 -19.249 -11.188 1.00 10.16 103 TYR B CA 1
ATOM 2528 C C . TYR B 1 105 ? 13.607 -18.707 -10.523 1.00 9.70 103 TYR B C 1
ATOM 2529 O O . TYR B 1 105 ? 14.294 -19.458 -9.825 1.00 10.42 103 TYR B O 1
ATOM 2538 N N . ASN B 1 106 ? 13.938 -17.435 -10.749 1.00 9.24 104 ASN B N 1
ATOM 2539 C CA . ASN B 1 106 ? 15.130 -16.822 -10.164 1.00 9.37 104 ASN B CA 1
ATOM 2540 C C . ASN B 1 106 ? 14.855 -15.973 -8.923 1.00 9.14 104 ASN B C 1
ATOM 2541 O O . ASN B 1 106 ? 15.777 -15.304 -8.432 1.00 9.53 104 ASN B O 1
ATOM 2546 N N . PHE B 1 107 ? 13.655 -16.042 -8.352 1.00 8.86 105 PHE B N 1
ATOM 2547 C CA . PHE B 1 107 ? 13.500 -15.523 -7.004 1.00 8.86 105 PHE B CA 1
ATOM 2548 C C . PHE B 1 107 ? 14.437 -16.286 -6.067 1.00 8.74 105 PHE B C 1
ATOM 2549 O O . PHE B 1 107 ? 14.840 -17.413 -6.310 1.00 9.29 105 PHE B O 1
ATOM 2557 N N . ASN B 1 108 ? 14.791 -15.629 -4.960 1.00 8.77 106 ASN B N 1
ATOM 2558 C CA . ASN B 1 108 ? 15.788 -16.237 -4.090 1.00 8.79 106 ASN B CA 1
ATOM 2559 C C . ASN B 1 108 ? 15.741 -15.540 -2.739 1.00 8.49 106 ASN B C 1
ATOM 2560 O O . ASN B 1 108 ? 14.822 -14.773 -2.443 1.00 8.49 106 ASN B O 1
ATOM 2565 N N A CYS B 1 109 ? 16.741 -15.813 -1.914 0.56 8.66 107 CYS B N 1
ATOM 2566 N N B CYS B 1 109 ? 16.727 -15.860 -1.903 0.44 8.93 107 CYS B N 1
ATOM 2567 C CA A CYS B 1 109 ? 16.907 -15.053 -0.692 0.56 8.79 107 CYS B CA 1
ATOM 2568 C CA B CYS B 1 109 ? 16.932 -15.213 -0.619 0.44 10.04 107 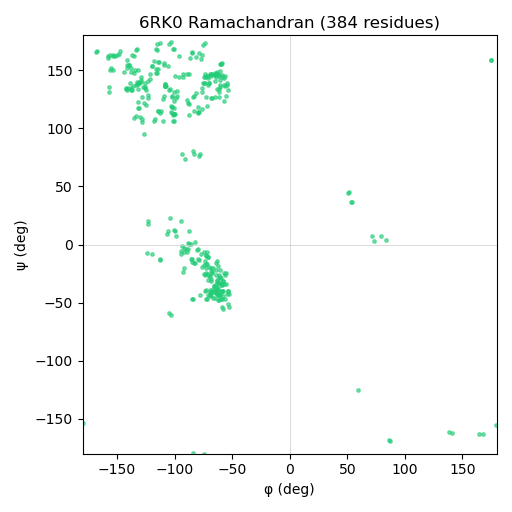CYS B CA 1
ATOM 2569 C C A CYS B 1 109 ? 18.387 -14.857 -0.447 0.56 8.44 107 CYS B C 1
ATOM 2570 C C B CYS B 1 109 ? 18.408 -14.856 -0.495 0.44 8.75 107 CYS B C 1
ATOM 2571 O O A CYS B 1 109 ? 19.219 -15.669 -0.853 0.56 8.92 107 CYS B O 1
ATOM 2572 O O B CYS B 1 109 ? 19.273 -15.562 -1.027 0.44 9.07 107 CYS B O 1
ATOM 2577 N N . ASN B 1 110 ? 18.696 -13.745 0.201 1.00 8.34 108 ASN B N 1
ATOM 2578 C CA . ASN B 1 110 ? 20.044 -13.549 0.737 1.00 8.15 108 ASN B CA 1
ATOM 2579 C C . ASN B 1 110 ? 20.089 -14.156 2.121 1.00 7.85 108 ASN B C 1
ATOM 2580 O O . ASN B 1 110 ? 19.087 -14.139 2.860 1.00 8.14 108 ASN B O 1
ATOM 2585 N N . PHE B 1 111 ? 21.227 -14.748 2.474 1.00 8.11 109 PHE B N 1
ATOM 2586 C CA . PHE B 1 111 ? 21.291 -15.566 3.675 1.00 7.88 109 PHE B CA 1
ATOM 2587 C C . PHE B 1 111 ? 22.732 -15.878 3.993 1.00 7.71 109 PHE B C 1
ATOM 2588 O O . PHE B 1 111 ? 23.627 -15.745 3.152 1.00 8.21 109 PHE B O 1
ATOM 2596 N N . ARG B 1 112 ? 22.918 -16.360 5.219 1.00 7.73 110 ARG B N 1
ATOM 2597 C CA . ARG B 1 112 ? 24.140 -17.016 5.660 1.00 8.01 110 ARG B CA 1
ATOM 2598 C C . ARG B 1 112 ? 23.725 -18.314 6.338 1.00 7.91 110 ARG B C 1
ATOM 2599 O O . ARG B 1 112 ? 22.816 -18.301 7.159 1.00 8.65 110 ARG B O 1
ATOM 2607 N N A SER B 1 113 ? 24.343 -19.433 5.983 0.60 7.52 111 SER B N 1
ATOM 2608 N N B SER B 1 113 ? 24.446 -19.400 6.070 0.40 7.81 111 SER B N 1
ATOM 2609 C CA A SER B 1 113 ? 24.086 -20.651 6.732 0.60 8.07 111 SER B CA 1
ATOM 2610 C CA B SER B 1 113 ? 24.059 -20.704 6.581 0.40 8.71 111 SER B CA 1
ATOM 2611 C C A SER B 1 113 ? 25.340 -21.489 6.840 0.60 8.07 111 SER B C 1
ATOM 2612 C C B SER B 1 113 ? 25.290 -21.565 6.802 0.40 8.35 111 SER B C 1
ATOM 2613 O O A SER B 1 113 ? 26.204 -21.486 5.959 0.60 8.63 111 SER B O 1
ATOM 2614 O O B SER B 1 113 ? 26.130 -21.681 5.908 0.40 8.88 111 SER B O 1
ATOM 2619 N N A VAL B 1 114 ? 25.401 -22.248 7.941 0.60 8.13 112 VAL B N 1
ATOM 2620 N N B VAL B 1 114 ? 25.368 -22.215 7.974 0.40 8.33 112 VAL B N 1
ATOM 2621 C CA A VAL B 1 114 ? 26.491 -23.171 8.208 0.60 8.33 112 VAL B CA 1
ATOM 2622 C CA B VAL B 1 114 ? 26.439 -23.155 8.290 0.40 8.72 112 VAL B CA 1
ATOM 2623 C C A VAL B 1 114 ? 25.898 -24.457 8.744 0.60 8.36 112 VAL B C 1
ATOM 2624 C C B VAL B 1 114 ? 25.820 -24.474 8.705 0.40 8.54 112 VAL B C 1
ATOM 2625 O O A VAL B 1 114 ? 24.944 -24.443 9.538 0.60 8.69 112 VAL B O 1
ATOM 2626 O O B VAL B 1 114 ? 24.820 -24.497 9.437 0.40 8.86 112 VAL B O 1
ATOM 2633 N N . MET B 1 115 ? 26.428 -25.574 8.270 1.00 8.64 113 MET B N 1
ATOM 2634 C CA . MET B 1 115 ? 26.130 -26.900 8.802 1.00 8.69 113 MET B CA 1
ATOM 2635 C C . MET B 1 115 ? 27.405 -27.484 9.375 1.00 8.68 113 MET B C 1
ATOM 2636 O O . MET B 1 115 ? 28.444 -27.503 8.705 1.00 9.36 113 MET B O 1
ATOM 2641 N N . LEU B 1 116 ? 27.316 -27.931 10.630 1.00 8.80 114 LEU B N 1
ATOM 2642 C CA . LEU B 1 116 ? 28.403 -28.611 11.341 1.00 8.97 114 LEU B CA 1
ATOM 2643 C C . LEU B 1 116 ? 28.008 -30.062 11.515 1.00 8.90 114 LEU B C 1
ATOM 2644 O O . LEU B 1 116 ? 26.933 -30.346 12.040 1.00 9.66 114 LEU B O 1
ATOM 2649 N N . LEU B 1 117 ? 28.864 -30.976 11.053 1.00 9.10 115 LEU B N 1
ATOM 2650 C CA . LEU B 1 117 ? 28.558 -32.398 11.137 1.00 9.39 115 LEU B CA 1
ATOM 2651 C C . LEU B 1 117 ? 29.534 -33.093 12.078 1.00 9.84 115 LEU B C 1
ATOM 2652 O O . LEU B 1 117 ? 30.704 -32.689 12.201 1.00 10.91 115 LEU B O 1
ATOM 2657 N N . GLY B 1 118 ? 29.076 -34.166 12.717 1.00 10.50 116 GLY B N 1
ATOM 2658 C CA . GLY B 1 118 ? 30.003 -35.033 13.425 1.00 11.48 116 GLY B CA 1
ATOM 2659 C C . GLY B 1 118 ? 29.438 -35.541 14.726 1.00 10.35 116 GLY B C 1
ATOM 2660 O O . GLY B 1 118 ? 28.234 -35.536 14.980 1.00 10.62 116 GLY B O 1
ATOM 2661 N N . ARG B 1 119 ? 30.351 -36.008 15.572 1.00 10.04 117 ARG B N 1
ATOM 2662 C CA . ARG B 1 119 ? 29.976 -36.680 16.803 1.00 9.87 117 ARG B CA 1
ATOM 2663 C C . ARG B 1 119 ? 30.118 -35.694 17.952 1.00 9.92 117 ARG B C 1
ATOM 2664 O O . ARG B 1 119 ? 31.230 -35.268 18.279 1.00 11.36 117 ARG B O 1
ATOM 2672 N N . ALA B 1 120 ? 29.011 -35.321 18.540 1.00 9.92 118 ALA B N 1
ATOM 2673 C CA . ALA B 1 120 ? 29.046 -34.471 19.703 1.00 10.23 118 ALA B CA 1
ATOM 2674 C C . ALA B 1 120 ? 29.397 -35.280 20.937 1.00 11.48 118 ALA B C 1
ATOM 2675 O O . ALA B 1 120 ? 29.333 -36.506 20.955 1.00 13.35 118 ALA B O 1
ATOM 2677 N N . GLU B 1 121 ? 29.764 -34.557 21.990 1.00 12.73 119 GLU B N 1
ATOM 2678 C CA . GLU B 1 121 ? 30.062 -35.203 23.258 1.00 15.59 119 GLU B CA 1
ATOM 2679 C C . GLU B 1 121 ? 29.554 -34.367 24.410 1.00 12.64 119 GLU B C 1
ATOM 2680 O O . GLU B 1 121 ? 29.459 -33.147 24.327 1.00 13.44 119 GLU B O 1
ATOM 2686 N N . LEU B 1 122 ? 29.230 -35.043 25.501 1.00 12.37 120 LEU B N 1
ATOM 2687 C CA . LEU B 1 122 ? 28.734 -34.367 26.697 1.00 12.19 120 LEU B CA 1
ATOM 2688 C C . LEU B 1 122 ? 29.903 -33.982 27.601 1.00 11.91 120 LEU B C 1
ATOM 2689 O O . LEU B 1 122 ? 30.892 -34.703 27.720 1.00 13.65 120 LEU B O 1
ATOM 2694 N N . ILE B 1 123 ? 29.754 -32.852 28.286 1.00 11.39 121 ILE B N 1
ATOM 2695 C CA . ILE B 1 123 ? 30.703 -32.484 29.335 1.00 12.56 121 ILE B CA 1
ATOM 2696 C C . ILE B 1 123 ? 30.300 -33.205 30.614 1.00 14.46 121 ILE B C 1
ATOM 2697 O O . ILE B 1 123 ? 29.235 -32.928 31.173 1.00 17.30 121 ILE B O 1
ATOM 2702 N N . SER B 1 124 ? 31.144 -34.109 31.096 1.00 14.94 122 SER B N 1
ATOM 2703 C CA . SER B 1 124 ? 30.819 -34.828 32.331 1.00 17.18 122 SER B CA 1
ATOM 2704 C C . SER B 1 124 ? 31.386 -34.144 33.573 1.00 16.54 122 SER B C 1
ATOM 2705 O O . SER B 1 124 ? 30.852 -34.345 34.672 1.00 20.37 122 SER B O 1
ATOM 2708 N N . ASP B 1 125 ? 32.431 -33.339 33.420 1.00 13.63 123 ASP B N 1
ATOM 2709 C CA . ASP B 1 125 ? 33.074 -32.700 34.556 1.00 13.01 123 ASP B CA 1
ATOM 2710 C C . ASP B 1 125 ? 32.249 -31.489 34.970 1.00 12.13 123 ASP B C 1
ATOM 2711 O O . ASP B 1 125 ? 32.035 -30.569 34.177 1.00 12.02 123 ASP B O 1
ATOM 2716 N N . GLU B 1 126 ? 31.733 -31.509 36.190 1.00 12.13 124 GLU B N 1
ATOM 2717 C CA . GLU B 1 126 ? 30.783 -30.476 36.601 1.00 12.36 124 GLU B CA 1
ATOM 2718 C C . GLU B 1 126 ? 31.427 -29.108 36.728 1.00 11.72 124 GLU B C 1
ATOM 2719 O O . GLU B 1 126 ? 30.763 -28.077 36.525 1.00 12.06 124 GLU B O 1
ATOM 2725 N N . ALA B 1 127 ? 32.723 -29.069 37.073 1.00 11.35 125 ALA B N 1
ATOM 2726 C CA . ALA B 1 127 ? 33.412 -27.777 37.161 1.00 11.56 125 ALA B CA 1
ATOM 2727 C C . ALA B 1 127 ? 33.589 -27.158 35.780 1.00 10.91 125 ALA B C 1
ATOM 2728 O O . ALA B 1 127 ? 33.361 -25.956 35.579 1.00 11.20 125 ALA B O 1
ATOM 2730 N N . VAL B 1 128 ? 33.971 -27.991 34.801 1.00 11.25 126 VAL B N 1
ATOM 2731 C CA . VAL B 1 128 ? 34.094 -27.515 33.429 1.00 11.10 126 VAL B CA 1
ATOM 2732 C C . VAL B 1 128 ? 32.730 -27.078 32.901 1.00 11.01 126 VAL B C 1
ATOM 2733 O O . VAL B 1 128 ? 32.606 -26.032 32.245 1.00 10.77 126 VAL B O 1
ATOM 2737 N N . LYS B 1 129 ? 31.692 -27.845 33.208 1.00 11.36 127 LYS B N 1
ATOM 2738 C CA . LYS B 1 129 ? 30.349 -27.495 32.764 1.00 11.42 127 LYS B CA 1
ATOM 2739 C C . LYS B 1 129 ? 29.964 -26.087 33.249 1.00 10.79 127 LYS B C 1
ATOM 2740 O O . LYS B 1 129 ? 29.435 -25.266 32.487 1.00 10.85 127 LYS B O 1
ATOM 2746 N N . ALA B 1 130 ? 30.216 -25.802 34.526 1.00 11.05 128 ALA B N 1
ATOM 2747 C CA . ALA B 1 130 ? 29.880 -24.480 35.070 1.00 11.50 128 ALA B CA 1
ATOM 2748 C C . ALA B 1 130 ? 30.662 -23.378 34.372 1.00 10.83 128 ALA B C 1
ATOM 2749 O O . ALA B 1 130 ? 30.135 -22.275 34.126 1.00 11.30 128 ALA B O 1
ATOM 2751 N N . GLU B 1 131 ? 31.927 -23.635 34.063 1.00 10.79 129 GLU B N 1
ATOM 2752 C CA . GLU B 1 131 ? 32.702 -22.649 33.347 1.00 11.27 129 GLU B CA 1
ATOM 2753 C C . GLU B 1 131 ? 32.123 -22.373 31.961 1.00 10.79 129 GLU B C 1
ATOM 2754 O O . GLU B 1 131 ? 32.007 -21.209 31.541 1.00 11.56 129 GLU B O 1
ATOM 2760 N N . LYS B 1 132 ? 31.704 -23.422 31.253 1.00 10.26 130 LYS B N 1
ATOM 2761 C CA . LYS B 1 132 ? 31.111 -23.227 29.938 1.00 10.52 130 LYS B CA 1
ATOM 2762 C C . LYS B 1 132 ? 29.775 -22.480 30.009 1.00 9.56 130 LYS B C 1
ATOM 2763 O O . LYS B 1 132 ? 29.476 -21.638 29.149 1.00 9.73 130 LYS B O 1
ATOM 2769 N N . LEU B 1 133 ? 28.951 -22.808 30.992 1.00 9.11 131 LEU B N 1
ATOM 2770 C CA . LEU B 1 133 ? 27.662 -22.120 31.149 1.00 9.05 131 LEU B CA 1
ATOM 2771 C C . LEU B 1 133 ? 27.860 -20.637 31.473 1.00 9.01 131 LEU B C 1
ATOM 2772 O O . LEU B 1 133 ? 27.102 -19.782 30.979 1.00 9.15 131 LEU B O 1
ATOM 2777 N N . ARG B 1 134 ? 28.886 -20.290 32.259 1.00 9.25 132 ARG B N 1
ATOM 2778 C CA . ARG B 1 134 ? 29.204 -18.894 32.484 1.00 9.46 132 ARG B CA 1
ATOM 2779 C C . ARG B 1 134 ? 29.572 -18.214 31.165 1.00 9.44 132 ARG B C 1
ATOM 2780 O O . ARG B 1 134 ? 29.167 -17.075 30.912 1.00 9.72 132 ARG B O 1
ATOM 2788 N N . ASN B 1 135 ? 30.377 -18.889 30.340 1.00 9.69 133 ASN B N 1
ATOM 2789 C CA . ASN B 1 135 ? 30.738 -18.326 29.053 1.00 10.43 133 ASN B CA 1
ATOM 2790 C C . ASN B 1 135 ? 29.494 -18.083 28.199 1.00 9.99 133 ASN B C 1
ATOM 2791 O O . ASN B 1 135 ? 29.424 -17.072 27.466 1.00 10.79 133 ASN B O 1
ATOM 2796 N N . PHE B 1 136 ? 28.543 -19.006 28.221 1.00 9.48 134 PHE B N 1
ATOM 2797 C CA . PHE B 1 136 ? 27.289 -18.843 27.478 1.00 9.20 134 PHE B CA 1
ATOM 2798 C C . PHE B 1 136 ? 26.572 -17.565 27.911 1.00 9.13 134 PHE B C 1
ATOM 2799 O O . PHE B 1 136 ? 26.257 -16.692 27.098 1.00 9.70 134 PHE B O 1
ATOM 2807 N N . VAL B 1 137 ? 26.320 -17.434 29.211 1.00 8.93 135 VAL B N 1
ATOM 2808 C CA . VAL B 1 137 ? 25.573 -16.274 29.708 1.00 9.31 135 VAL B CA 1
ATOM 2809 C C . VAL B 1 137 ? 26.319 -14.987 29.403 1.00 9.30 135 VAL B C 1
ATOM 2810 O O . VAL B 1 137 ? 25.725 -14.010 28.919 1.00 9.76 135 VAL B O 1
ATOM 2814 N N . ASP B 1 138 ? 27.623 -14.952 29.701 1.00 9.68 136 ASP B N 1
ATOM 2815 C CA . ASP B 1 138 ? 28.389 -13.724 29.551 1.00 10.20 136 ASP B CA 1
ATOM 2816 C C . ASP B 1 138 ? 28.633 -13.395 28.087 1.00 10.77 136 ASP B C 1
ATOM 2817 O O . ASP B 1 138 ? 28.921 -12.238 27.748 1.00 12.04 136 ASP B O 1
ATOM 2822 N N . GLY B 1 139 ? 28.522 -14.381 27.195 1.00 10.59 137 GLY B N 1
ATOM 2823 C CA . GLY B 1 139 ? 28.574 -14.128 25.770 1.00 11.10 137 GLY B CA 1
ATOM 2824 C C . GLY B 1 139 ? 27.347 -13.430 25.257 1.00 12.11 137 GLY B C 1
ATOM 2825 O O . GLY B 1 139 ? 27.408 -12.761 24.227 1.00 14.96 137 GLY B O 1
ATOM 2826 N N . LEU B 1 140 ? 26.220 -13.576 25.939 1.00 10.83 138 LEU B N 1
ATOM 2827 C CA . LEU B 1 140 ? 24.999 -12.855 25.588 1.00 11.12 138 LEU B CA 1
ATOM 2828 C C . LEU B 1 140 ? 24.996 -11.480 26.222 1.00 11.21 138 LEU B C 1
ATOM 2829 O O . LEU B 1 140 ? 24.686 -10.492 25.548 1.00 11.96 138 LEU B O 1
ATOM 2834 N N . ILE B 1 141 ? 25.330 -11.410 27.513 1.00 10.91 139 ILE B N 1
ATOM 2835 C CA . ILE B 1 141 ? 25.318 -10.166 28.280 1.00 11.18 139 ILE B CA 1
ATOM 2836 C C . ILE B 1 141 ? 26.606 -10.105 29.097 1.00 11.18 139 ILE B C 1
ATOM 2837 O O . ILE B 1 141 ? 26.768 -10.862 30.072 1.00 11.06 139 ILE B O 1
ATOM 2842 N N . PRO B 1 142 ? 27.564 -9.235 28.756 1.00 12.14 140 PRO B N 1
ATOM 2843 C CA . PRO B 1 142 ? 28.839 -9.202 29.490 1.00 12.32 140 PRO B CA 1
ATOM 2844 C C . PRO B 1 142 ? 28.631 -9.035 30.989 1.00 11.68 140 PRO B C 1
ATOM 2845 O O . PRO B 1 142 ? 27.778 -8.257 31.434 1.00 11.75 140 PRO B O 1
ATOM 2849 N N . GLY B 1 143 ? 29.392 -9.803 31.763 1.00 12.02 141 GLY B N 1
ATOM 2850 C CA . GLY B 1 143 ? 29.392 -9.669 33.197 1.00 12.20 141 GLY B CA 1
ATOM 2851 C C . GLY B 1 143 ? 28.172 -10.186 33.926 1.00 11.75 141 GLY B C 1
ATOM 2852 O O . GLY B 1 143 ? 28.062 -9.988 35.144 1.00 12.36 141 GLY B O 1
ATOM 2853 N N . GLU B 1 144 ? 27.213 -10.780 33.209 1.00 11.61 142 GLU B N 1
ATOM 2854 C CA . GLU B 1 144 ? 25.915 -11.041 33.812 1.00 11.59 142 GLU B CA 1
ATOM 2855 C C . GLU B 1 144 ? 25.939 -12.181 34.823 1.00 11.72 142 GLU B C 1
ATOM 2856 O O . GLU B 1 144 ? 25.254 -12.107 35.856 1.00 12.08 142 GLU B O 1
ATOM 2862 N N . TRP B 1 145 ? 26.690 -13.259 34.544 1.00 12.91 143 TRP B N 1
ATOM 2863 C CA . TRP B 1 145 ? 26.674 -14.427 35.431 1.00 13.42 143 TRP B CA 1
ATOM 2864 C C . TRP B 1 145 ? 26.985 -14.022 36.858 1.00 13.13 143 TRP B C 1
ATOM 2865 O O . TRP B 1 145 ? 26.350 -14.512 37.794 1.00 12.80 143 TRP B O 1
ATOM 2876 N N . GLU B 1 146 ? 27.939 -13.109 37.020 1.00 14.83 144 GLU B N 1
ATOM 2877 C CA . GLU B 1 146 ? 28.402 -12.649 38.315 1.00 16.94 144 GLU B CA 1
ATOM 2878 C C . GLU B 1 146 ? 27.357 -11.838 39.078 1.00 16.48 144 GLU B C 1
ATOM 2879 O O . GLU B 1 146 ? 27.491 -11.676 40.296 1.00 18.38 144 GLU B O 1
ATOM 2885 N N . ARG B 1 147 ? 26.369 -11.289 38.397 1.00 14.11 145 ARG B N 1
ATOM 2886 C CA . ARG B 1 147 ? 25.322 -10.497 39.039 1.00 13.53 145 ARG B CA 1
ATOM 2887 C C . ARG B 1 147 ? 24.191 -11.326 39.593 1.00 13.39 145 ARG B C 1
ATOM 2888 O O . ARG B 1 147 ? 23.363 -10.803 40.345 1.00 14.55 145 ARG B O 1
ATOM 2896 N N . LEU B 1 148 ? 24.102 -12.583 39.186 1.00 12.86 146 LEU B N 1
ATOM 2897 C CA . LEU B 1 148 ? 22.904 -13.370 39.444 1.00 12.61 146 LEU B CA 1
ATOM 2898 C C . LEU B 1 148 ? 22.964 -14.008 40.834 1.00 13.69 146 LEU B C 1
ATOM 2899 O O . LEU B 1 148 ? 24.013 -14.081 41.482 1.00 14.69 146 LEU B O 1
ATOM 2904 N N . ARG B 1 149 ? 21.810 -14.484 41.279 1.00 13.27 147 ARG B N 1
ATOM 2905 C CA . ARG B 1 149 ? 21.765 -15.263 42.508 1.00 13.08 147 ARG B CA 1
ATOM 2906 C C . ARG B 1 149 ? 22.732 -16.439 42.361 1.00 13.90 147 ARG B C 1
ATOM 2907 O O . ARG B 1 149 ? 22.644 -17.175 41.385 1.00 13.65 147 ARG B O 1
ATOM 2915 N N . PRO B 1 150 ? 23.652 -16.656 43.296 1.00 16.51 148 PRO B N 1
ATOM 2916 C CA . PRO B 1 150 ? 24.703 -17.667 43.076 1.00 18.10 148 PRO B CA 1
ATOM 2917 C C . PRO B 1 150 ? 24.154 -19.034 42.707 1.00 15.50 148 PRO B C 1
ATOM 2918 O O . PRO B 1 150 ? 23.247 -19.551 43.348 1.00 15.65 148 PRO B O 1
ATOM 2922 N N . VAL B 1 151 ? 24.747 -19.622 41.660 1.00 14.89 149 VAL B N 1
ATOM 2923 C CA . VAL B 1 151 ? 24.257 -20.890 41.139 1.00 13.99 149 VAL B CA 1
ATOM 2924 C C . VAL B 1 151 ? 24.336 -21.975 42.204 1.00 14.65 149 VAL B C 1
ATOM 2925 O O . VAL B 1 151 ? 25.289 -22.046 42.993 1.00 17.04 149 VAL B O 1
ATOM 2929 N N . HIS B 1 152 ? 23.324 -22.829 42.212 1.00 14.13 150 HIS B N 1
ATOM 2930 C CA . HIS B 1 152 ? 23.318 -23.952 43.120 1.00 14.65 150 HIS B CA 1
ATOM 2931 C C . HIS B 1 152 ? 23.929 -25.170 42.447 1.00 14.35 150 HIS B C 1
ATOM 2932 O O . HIS B 1 152 ? 23.746 -25.390 41.246 1.00 13.94 150 HIS B O 1
ATOM 2939 N N . ALA B 1 153 ? 24.608 -26.002 43.243 1.00 14.86 151 ALA B N 1
ATOM 2940 C CA . ALA B 1 153 ? 25.153 -27.232 42.703 1.00 15.09 151 ALA B CA 1
ATOM 2941 C C . ALA B 1 153 ? 24.107 -28.069 41.980 1.00 14.66 151 ALA B C 1
ATOM 2942 O O . ALA B 1 153 ? 24.384 -28.610 40.911 1.00 14.57 151 ALA B O 1
ATOM 2944 N N . LYS B 1 154 ? 22.906 -28.187 42.547 1.00 15.69 152 LYS B N 1
ATOM 2945 C CA . LYS B 1 154 ? 21.873 -29.006 41.914 1.00 17.16 152 LYS B CA 1
ATOM 2946 C C . LYS B 1 154 ? 21.470 -28.467 40.549 1.00 14.44 152 LYS B C 1
ATOM 2947 O O . LYS B 1 154 ? 21.054 -29.243 39.679 1.00 14.94 152 LYS B O 1
ATOM 2953 N N . GLU B 1 155 ? 21.542 -27.149 40.351 1.00 12.79 153 GLU B N 1
ATOM 2954 C CA . GLU B 1 155 ? 21.218 -26.561 39.036 1.00 11.95 153 GLU B CA 1
ATOM 2955 C C . GLU B 1 155 ? 22.257 -26.987 38.003 1.00 11.49 153 GLU B C 1
ATOM 2956 O O . GLU B 1 155 ? 21.892 -27.399 36.899 1.00 11.83 153 GLU B O 1
ATOM 2962 N N . ILE B 1 156 ? 23.555 -26.915 38.353 1.00 11.34 154 ILE B N 1
ATOM 2963 C CA . ILE B 1 156 ? 24.597 -27.379 37.439 1.00 11.35 154 ILE B CA 1
ATOM 2964 C C . ILE B 1 156 ? 24.390 -28.847 37.123 1.00 11.50 154 ILE B C 1
ATOM 2965 O O . ILE B 1 156 ? 24.475 -29.275 35.963 1.00 11.54 154 ILE B O 1
ATOM 2970 N N . GLU B 1 157 ? 24.146 -29.653 38.155 1.00 12.50 155 GLU B N 1
ATOM 2971 C CA . GLU B 1 157 ? 24.056 -31.083 37.947 1.00 13.69 155 GLU B CA 1
ATOM 2972 C C . GLU B 1 157 ? 22.831 -31.481 37.129 1.00 13.17 155 GLU B C 1
ATOM 2973 O O . GLU B 1 157 ? 22.850 -32.547 36.503 1.00 14.85 155 GLU B O 1
ATOM 2979 N N . ALA B 1 158 ? 21.783 -30.667 37.132 1.00 12.15 156 ALA B N 1
ATOM 2980 C CA . ALA B 1 158 ? 20.575 -30.928 36.361 1.00 12.73 156 ALA B CA 1
ATOM 2981 C C . ALA B 1 158 ? 20.731 -30.544 34.893 1.00 11.40 156 ALA B C 1
ATOM 2982 O O . ALA B 1 158 ? 19.788 -30.762 34.121 1.00 12.10 156 ALA B O 1
ATOM 2984 N N . THR B 1 159 ? 21.850 -29.970 34.487 1.00 10.70 157 THR B N 1
ATOM 2985 C CA . THR B 1 159 ? 22.039 -29.421 33.147 1.00 10.40 157 THR B CA 1
ATOM 2986 C C . THR B 1 159 ? 22.994 -30.318 32.370 1.00 10.53 157 THR B C 1
ATOM 2987 O O . THR B 1 159 ? 24.042 -30.718 32.888 1.00 12.19 157 THR B O 1
ATOM 2991 N N . ALA B 1 160 ? 22.673 -30.596 31.113 1.00 10.17 158 ALA B N 1
ATOM 2992 C CA . ALA B 1 160 ? 23.617 -31.179 30.178 1.00 10.54 158 ALA B CA 1
ATOM 2993 C C . ALA B 1 160 ? 24.236 -30.062 29.349 1.00 10.06 158 ALA B C 1
ATOM 2994 O O . ALA B 1 160 ? 23.558 -29.083 28.988 1.00 10.47 158 ALA B O 1
ATOM 2996 N N . VAL B 1 161 ? 25.507 -30.230 29.033 1.00 9.92 159 VAL B N 1
ATOM 2997 C CA . VAL B 1 161 ? 26.185 -29.389 28.043 1.00 9.75 159 VAL B CA 1
ATOM 2998 C C . VAL B 1 161 ? 26.826 -30.316 27.018 1.00 9.72 159 VAL B C 1
ATOM 2999 O O . VAL B 1 161 ? 27.631 -31.187 27.379 1.00 10.65 159 VAL B O 1
ATOM 3003 N N . ALA B 1 162 ? 26.453 -30.140 25.759 1.00 9.77 160 ALA B N 1
ATOM 3004 C CA . ALA B 1 162 ? 27.037 -30.884 24.651 1.00 10.25 160 ALA B CA 1
ATOM 3005 C C . ALA B 1 162 ? 27.974 -29.978 23.882 1.00 9.98 160 ALA B C 1
ATOM 3006 O O . ALA B 1 162 ? 27.780 -28.760 23.854 1.00 10.19 160 ALA B O 1
ATOM 3008 N N . SER B 1 163 ? 28.960 -30.569 23.218 1.00 10.85 161 SER B N 1
ATOM 3009 C CA . SER B 1 163 ? 29.794 -29.803 22.316 1.00 12.96 161 SER B CA 1
ATOM 3010 C C . SER B 1 163 ? 30.104 -30.597 21.056 1.00 11.69 161 SER B C 1
ATOM 3011 O O . SER B 1 163 ? 30.108 -31.836 21.036 1.00 12.29 161 SER B O 1
ATOM 3014 N N . LEU B 1 164 ? 30.380 -29.836 20.010 1.00 11.23 162 LEU B N 1
ATOM 3015 C CA . LEU B 1 164 ? 30.643 -30.361 18.688 1.00 10.78 162 LEU B CA 1
ATOM 3016 C C . LEU B 1 164 ? 31.772 -29.541 18.063 1.00 10.72 162 LEU B C 1
ATOM 3017 O O . LEU B 1 164 ? 31.740 -28.308 18.085 1.00 11.06 162 LEU B O 1
ATOM 3022 N N . SER B 1 165 ? 32.744 -30.215 17.456 1.00 10.34 163 SER B N 1
ATOM 3023 C CA . SER B 1 165 ? 33.776 -29.530 16.701 1.00 10.79 163 SER B CA 1
ATOM 3024 C C . SER B 1 165 ? 33.168 -28.753 15.534 1.00 10.53 163 SER B C 1
ATOM 3025 O O . SER B 1 165 ? 32.217 -29.197 14.882 1.00 11.18 163 SER B O 1
ATOM 3028 N N . ILE B 1 166 ? 33.783 -27.606 15.223 1.00 10.46 164 ILE B N 1
ATOM 3029 C CA . ILE B 1 166 ? 33.420 -26.835 14.048 1.00 11.09 164 ILE B CA 1
ATOM 3030 C C . ILE B 1 166 ? 34.163 -27.269 12.805 1.00 11.30 164 ILE B C 1
ATOM 3031 O O . ILE B 1 166 ? 33.932 -26.681 11.747 1.00 12.44 164 ILE B O 1
ATOM 3036 N N . ALA B 1 167 ? 35.033 -28.277 12.885 1.00 11.67 165 ALA B N 1
ATOM 3037 C CA . ALA B 1 167 ? 35.946 -28.542 11.779 1.00 12.23 165 ALA B CA 1
ATOM 3038 C C . ALA B 1 167 ? 35.215 -29.054 10.536 1.00 11.63 165 ALA B C 1
ATOM 3039 O O . ALA B 1 167 ? 35.590 -28.716 9.412 1.00 13.11 165 ALA B O 1
ATOM 3041 N N . GLU B 1 168 ? 34.231 -29.930 10.712 1.00 10.36 166 GLU B N 1
ATOM 3042 C CA . GLU B 1 168 ? 33.537 -30.520 9.574 1.00 10.78 166 GLU B CA 1
ATOM 3043 C C . GLU B 1 168 ? 32.324 -29.648 9.225 1.00 10.33 166 GLU B C 1
ATOM 3044 O O . GLU B 1 168 ? 31.182 -29.979 9.533 1.00 11.04 166 GLU B O 1
ATOM 3050 N N . ALA B 1 169 ? 32.627 -28.494 8.619 1.00 10.60 167 ALA B N 1
ATOM 3051 C CA . ALA B 1 169 ? 31.628 -27.445 8.400 1.00 10.94 167 ALA B CA 1
ATOM 3052 C C . ALA B 1 169 ? 31.550 -27.023 6.951 1.00 10.54 167 ALA B C 1
ATOM 3053 O O . ALA B 1 169 ? 32.584 -26.860 6.282 1.00 11.71 167 ALA B O 1
ATOM 3055 N N . SER B 1 170 ? 30.328 -26.813 6.469 1.00 9.90 168 SER B N 1
ATOM 3056 C CA . SER B 1 170 ? 30.109 -26.177 5.185 1.00 9.67 168 SER B CA 1
ATOM 3057 C C . SER B 1 170 ? 29.272 -24.922 5.402 1.00 9.40 168 SER B C 1
ATOM 3058 O O . SER B 1 170 ? 28.333 -24.920 6.220 1.00 9.80 168 SER B O 1
ATOM 3061 N N . CYS B 1 171 ? 29.577 -23.862 4.658 1.00 9.74 169 CYS B N 1
ATOM 3062 C CA . CYS B 1 171 ? 28.743 -22.671 4.637 1.00 9.65 169 CYS B CA 1
ATOM 3063 C C . CYS B 1 171 ? 28.228 -22.418 3.237 1.00 9.21 169 CYS B C 1
ATOM 3064 O O . CYS B 1 171 ? 28.888 -22.745 2.242 1.00 9.86 169 CYS B O 1
ATOM 3067 N N . LYS B 1 172 ? 27.083 -21.755 3.160 1.00 9.01 170 LYS B N 1
ATOM 3068 C CA . LYS B 1 172 ? 26.623 -21.120 1.937 1.00 8.99 170 LYS B CA 1
ATOM 3069 C C . LYS B 1 172 ? 26.207 -19.714 2.315 1.00 8.70 170 LYS B C 1
ATOM 3070 O O . LYS B 1 172 ? 25.584 -19.488 3.362 1.00 9.20 170 LYS B O 1
ATOM 3076 N N . VAL B 1 173 ? 26.564 -18.753 1.455 1.00 8.99 171 VAL B N 1
ATOM 3077 C CA . VAL B 1 173 ? 26.247 -17.343 1.675 1.00 9.22 171 VAL B CA 1
ATOM 3078 C C . VAL B 1 173 ? 25.780 -16.755 0.355 1.00 9.30 171 VAL B C 1
ATOM 3079 O O . VAL B 1 173 ? 26.456 -16.931 -0.666 1.00 9.73 171 VAL B O 1
ATOM 3083 N N . ARG B 1 174 ? 24.670 -16.022 0.376 1.00 9.17 172 ARG B N 1
ATOM 3084 C CA . ARG B 1 174 ? 24.243 -15.229 -0.764 1.00 9.37 172 ARG B CA 1
ATOM 3085 C C . ARG B 1 174 ? 24.056 -13.797 -0.312 1.00 9.24 172 ARG B C 1
ATOM 3086 O O . ARG B 1 174 ? 23.406 -13.554 0.717 1.00 9.31 172 ARG B O 1
ATOM 3094 N N . THR B 1 175 ? 24.595 -12.867 -1.093 1.00 9.84 173 THR B N 1
ATOM 3095 C CA . THR B 1 175 ? 24.402 -11.448 -0.899 1.00 10.33 173 THR B CA 1
ATOM 3096 C C . THR B 1 175 ? 24.050 -10.821 -2.252 1.00 10.01 173 THR B C 1
ATOM 3097 O O . THR B 1 175 ? 24.254 -11.428 -3.315 1.00 10.53 173 THR B O 1
ATOM 3101 N N . GLY B 1 176 ? 23.606 -9.561 -2.220 1.00 10.07 174 GLY B N 1
ATOM 3102 C CA . GLY B 1 176 ? 23.521 -8.763 -3.425 1.00 10.54 174 GLY B CA 1
ATOM 3103 C C . GLY B 1 176 ? 22.223 -8.913 -4.201 1.00 9.96 174 GLY B C 1
ATOM 3104 O O . GLY B 1 176 ? 21.237 -9.493 -3.740 1.00 9.66 174 GLY B O 1
ATOM 3105 N N . PRO B 1 177 ? 22.226 -8.364 -5.415 1.00 10.85 175 PRO B N 1
ATOM 3106 C CA . PRO B 1 177 ? 20.979 -8.211 -6.191 1.00 10.95 175 PRO B CA 1
ATOM 3107 C C . PRO B 1 177 ? 20.510 -9.535 -6.768 1.00 10.16 175 PRO B C 1
ATOM 3108 O O . PRO B 1 177 ? 21.231 -10.555 -6.785 1.00 10.04 175 PRO B O 1
ATOM 3112 N N . PRO B 1 178 ? 19.308 -9.531 -7.333 1.00 10.92 176 PRO B N 1
ATOM 3113 C CA . PRO B 1 178 ? 18.854 -10.675 -8.132 1.00 10.54 176 PRO B CA 1
ATOM 3114 C C . PRO B 1 178 ? 19.789 -10.950 -9.298 1.00 9.65 176 PRO B C 1
ATOM 3115 O O . PRO B 1 178 ? 20.463 -10.056 -9.806 1.00 10.35 176 PRO B O 1
ATOM 3119 N N . LEU B 1 179 ? 19.758 -12.200 -9.758 1.00 9.65 177 LEU B N 1
ATOM 3120 C CA . LEU B 1 179 ? 20.500 -12.614 -10.948 1.00 10.37 177 LEU B CA 1
ATOM 3121 C C . LEU B 1 179 ? 19.535 -13.316 -11.885 1.00 10.93 177 LEU B C 1
ATOM 3122 O O . LEU B 1 179 ? 19.105 -14.442 -11.628 1.00 13.52 177 LEU B O 1
ATOM 3127 N N . ASP B 1 180 ? 19.160 -12.639 -12.950 1.00 9.70 178 ASP B N 1
ATOM 3128 C CA . ASP B 1 180 ? 18.256 -13.179 -13.949 1.00 9.42 178 ASP B CA 1
ATOM 3129 C C . ASP B 1 180 ? 19.021 -13.763 -15.129 1.00 9.83 178 ASP B C 1
ATOM 3130 O O . ASP B 1 180 ? 20.190 -13.468 -15.380 1.00 10.26 178 ASP B O 1
ATOM 3135 N N . ASP B 1 181 ? 18.303 -14.585 -15.894 1.00 10.58 179 ASP B N 1
ATOM 3136 C CA . ASP B 1 181 ? 18.824 -15.039 -17.179 1.00 11.03 179 ASP B CA 1
ATOM 3137 C C . ASP B 1 181 ? 19.125 -13.819 -18.046 1.00 10.56 179 ASP B C 1
ATOM 3138 O O . ASP B 1 181 ? 18.375 -12.840 -18.038 1.00 10.45 179 ASP B O 1
ATOM 3143 N N A GLU B 1 182 ? 20.191 -13.904 -18.847 0.33 11.00 180 GLU B N 1
ATOM 3144 N N B GLU B 1 182 ? 20.189 -13.926 -18.852 0.67 11.00 180 GLU B N 1
ATOM 3145 C CA A GLU B 1 182 ? 20.623 -12.728 -19.598 0.33 11.99 180 GLU B CA 1
ATOM 3146 C CA B GLU B 1 182 ? 20.645 -12.774 -19.622 0.67 11.98 180 GLU B CA 1
ATOM 3147 C C A GLU B 1 182 ? 19.548 -12.220 -20.555 0.33 12.51 180 GLU B C 1
ATOM 3148 C C B GLU B 1 182 ? 19.557 -12.233 -20.542 0.67 12.51 180 GLU B C 1
ATOM 3149 O O A GLU B 1 182 ? 19.464 -11.008 -20.797 0.33 13.97 180 GLU B O 1
ATOM 3150 O O B GLU B 1 182 ? 19.454 -11.007 -20.717 0.67 13.97 180 GLU B O 1
ATOM 3161 N N . GLU B 1 183 ? 18.714 -13.114 -21.097 1.00 12.78 181 GLU B N 1
ATOM 3162 C CA . GLU B 1 183 ? 17.693 -12.704 -22.053 1.00 15.06 181 GLU B CA 1
ATOM 3163 C C . GLU B 1 183 ? 16.508 -12.028 -21.394 1.00 14.36 181 GLU B C 1
ATOM 3164 O O . GLU B 1 183 ? 15.645 -11.526 -22.113 1.00 16.91 181 GLU B O 1
ATOM 3170 N N . ASP B 1 184 ? 16.421 -12.021 -20.059 1.00 11.80 182 ASP B N 1
ATOM 3171 C CA . ASP B 1 184 ? 15.265 -11.479 -19.357 1.00 11.72 182 ASP B CA 1
ATOM 3172 C C . ASP B 1 184 ? 15.409 -10.009 -18.981 1.00 11.39 182 ASP B C 1
ATOM 3173 O O . ASP B 1 184 ? 14.449 -9.417 -18.471 1.00 11.42 182 ASP B O 1
ATOM 3178 N N . TYR B 1 185 ? 16.578 -9.408 -19.198 1.00 12.49 183 TYR B N 1
ATOM 3179 C CA . TYR B 1 185 ? 16.793 -8.029 -18.785 1.00 12.27 183 TYR B CA 1
ATOM 3180 C C . TYR B 1 185 ? 16.037 -7.002 -19.606 1.00 13.50 183 TYR B C 1
ATOM 3181 O O . TYR B 1 185 ? 15.960 -5.848 -19.170 1.00 14.04 183 TYR B O 1
ATOM 3190 N N . ALA B 1 186 ? 15.433 -7.386 -20.730 1.00 14.75 184 ALA B N 1
ATOM 3191 C CA . ALA B 1 186 ? 14.568 -6.463 -21.451 1.00 17.18 184 ALA B CA 1
ATOM 3192 C C . ALA B 1 186 ? 13.125 -6.575 -20.952 1.00 15.27 184 ALA B C 1
ATOM 3193 O O . ALA B 1 186 ? 12.263 -5.819 -21.405 1.00 16.43 184 ALA B O 1
ATOM 3195 N N . PHE B 1 187 ? 12.816 -7.512 -20.031 1.00 13.92 185 PHE B N 1
ATOM 3196 C CA . PHE B 1 187 ? 11.428 -7.696 -19.633 1.00 13.21 185 PHE B CA 1
ATOM 3197 C C . PHE B 1 187 ? 11.055 -6.639 -18.599 1.00 13.29 185 PHE B C 1
ATOM 3198 O O . PHE B 1 187 ? 11.784 -6.468 -17.619 1.00 13.26 185 PHE B O 1
ATOM 3206 N N . PRO B 1 188 ? 9.932 -5.923 -18.772 1.00 13.86 186 PRO B N 1
ATOM 3207 C CA . PRO B 1 188 ? 9.633 -4.780 -17.874 1.00 14.95 186 PRO B CA 1
ATOM 3208 C C . PRO B 1 188 ? 8.951 -5.233 -16.581 1.00 14.00 186 PRO B C 1
ATOM 3209 O O . PRO B 1 188 ? 7.729 -5.119 -16.397 1.00 15.69 186 PRO B O 1
ATOM 3213 N N . SER B 1 189 ? 9.774 -5.718 -15.653 1.00 12.66 187 SER B N 1
ATOM 3214 C CA . SER B 1 189 ? 9.352 -6.006 -14.289 1.00 12.28 187 SER B CA 1
ATOM 3215 C C . SER B 1 189 ? 10.417 -5.475 -13.344 1.00 11.65 187 SER B C 1
ATOM 3216 O O . SER B 1 189 ? 11.600 -5.444 -13.687 1.00 12.32 187 SER B O 1
ATOM 3219 N N . TRP B 1 190 ? 9.979 -5.038 -12.173 1.00 11.47 188 TRP B N 1
ATOM 3220 C CA . TRP B 1 190 ? 10.876 -4.450 -11.186 1.00 11.53 188 TRP B CA 1
ATOM 3221 C C . TRP B 1 190 ? 11.543 -5.562 -10.367 1.00 10.51 188 TRP B C 1
ATOM 3222 O O . TRP B 1 190 ? 10.852 -6.387 -9.765 1.00 10.80 188 TRP B O 1
ATOM 3233 N N . ALA B 1 191 ? 12.861 -5.529 -10.315 1.00 9.73 189 ALA B N 1
ATOM 3234 C CA . ALA B 1 191 ? 13.644 -6.492 -9.542 1.00 9.32 189 ALA B CA 1
ATOM 3235 C C . ALA B 1 191 ? 14.356 -5.747 -8.409 1.00 9.24 189 ALA B C 1
ATOM 3236 O O . ALA B 1 191 ? 14.591 -4.539 -8.476 1.00 9.91 189 ALA B O 1
ATOM 3238 N N . GLY B 1 192 ? 14.715 -6.495 -7.358 1.00 8.98 190 GLY B N 1
ATOM 3239 C CA . GLY B 1 192 ? 15.403 -5.873 -6.242 1.00 9.18 190 GLY B CA 1
ATOM 3240 C C . GLY B 1 192 ? 15.438 -6.816 -5.058 1.00 8.93 190 GLY B C 1
ATOM 3241 O O . GLY B 1 192 ? 15.221 -8.018 -5.198 1.00 9.58 190 GLY B O 1
ATOM 3242 N N . VAL B 1 193 ? 15.717 -6.247 -3.892 1.00 9.23 191 VAL B N 1
ATOM 3243 C CA . VAL B 1 193 ? 15.894 -7.039 -2.675 1.00 9.28 191 VAL B CA 1
ATOM 3244 C C . VAL B 1 193 ? 15.146 -6.341 -1.560 1.00 9.52 191 VAL B C 1
ATOM 3245 O O . VAL B 1 193 ? 15.249 -5.117 -1.403 1.00 10.75 191 VAL B O 1
ATOM 3249 N N . ILE B 1 194 ? 14.428 -7.121 -0.752 1.00 9.35 192 ILE B N 1
ATOM 3250 C CA . ILE B 1 194 ? 13.834 -6.622 0.490 1.00 10.00 192 ILE B CA 1
ATOM 3251 C C . ILE B 1 194 ? 14.748 -7.086 1.622 1.00 9.29 192 ILE B C 1
ATOM 3252 O O . ILE B 1 194 ? 14.740 -8.289 1.957 1.00 9.53 192 ILE B O 1
ATOM 3257 N N . PRO B 1 195 ? 15.539 -6.210 2.232 1.00 9.94 193 PRO B N 1
ATOM 3258 C CA . PRO B 1 195 ? 16.415 -6.669 3.317 1.00 10.19 193 PRO B CA 1
ATOM 3259 C C . PRO B 1 195 ? 15.596 -7.080 4.524 1.00 9.54 193 PRO B C 1
ATOM 3260 O O . PRO B 1 195 ? 14.562 -6.483 4.847 1.00 10.14 193 PRO B O 1
ATOM 3264 N N . ILE B 1 196 ? 16.120 -8.102 5.230 1.00 9.05 194 ILE B N 1
ATOM 3265 C CA . ILE B 1 196 ? 15.519 -8.658 6.442 1.00 9.11 194 ILE B CA 1
ATOM 3266 C C . ILE B 1 196 ? 16.602 -8.757 7.497 1.00 9.12 194 ILE B C 1
ATOM 3267 O O . ILE B 1 196 ? 17.727 -9.151 7.173 1.00 9.52 194 ILE B O 1
ATOM 3272 N N . ARG B 1 197 ? 16.288 -8.431 8.759 1.00 9.41 195 ARG B N 1
ATOM 3273 C CA . ARG B 1 197 ? 17.262 -8.626 9.824 1.00 9.43 195 ARG B CA 1
ATOM 3274 C C . ARG B 1 197 ? 16.534 -8.819 11.136 1.00 9.35 195 ARG B C 1
ATOM 3275 O O . ARG B 1 197 ? 15.367 -8.450 11.282 1.00 10.44 195 ARG B O 1
ATOM 3283 N N . TYR B 1 198 ? 17.242 -9.369 12.121 1.00 9.16 196 TYR B N 1
ATOM 3284 C CA . TYR B 1 198 ? 16.740 -9.303 13.498 1.00 8.99 196 TYR B CA 1
ATOM 3285 C C . TYR B 1 198 ? 16.853 -7.887 14.045 1.00 9.47 196 TYR B C 1
ATOM 3286 O O . TYR B 1 198 ? 17.833 -7.153 13.778 1.00 9.99 196 TYR B O 1
ATOM 3295 N N . GLN B 1 199 ? 15.869 -7.526 14.860 1.00 10.44 197 GLN B N 1
ATOM 3296 C CA . GLN B 1 199 ? 15.835 -6.279 15.596 1.00 11.70 197 GLN B CA 1
ATOM 3297 C C . GLN B 1 199 ? 15.628 -6.610 17.077 1.00 10.71 197 GLN B C 1
ATOM 3298 O O . GLN B 1 199 ? 14.782 -7.424 17.432 1.00 11.25 197 GLN B O 1
ATOM 3304 N N . VAL B 1 200 ? 16.402 -5.939 17.924 1.00 11.05 198 VAL B N 1
ATOM 3305 C CA . VAL B 1 200 ? 16.262 -6.008 19.363 1.00 12.10 198 VAL B CA 1
ATOM 3306 C C . VAL B 1 200 ? 15.595 -4.722 19.838 1.00 11.73 198 VAL B C 1
ATOM 3307 O O . VAL B 1 200 ? 15.961 -3.629 19.390 1.00 13.34 198 VAL B O 1
ATOM 3311 N N . LEU B 1 201 ? 14.595 -4.835 20.699 1.00 11.33 199 LEU B N 1
ATOM 3312 C CA . LEU B 1 201 ? 13.889 -3.693 21.241 1.00 11.85 199 LEU B CA 1
ATOM 3313 C C . LEU B 1 201 ? 14.384 -3.389 22.641 1.00 11.49 199 LEU B C 1
ATOM 3314 O O . LEU B 1 201 ? 15.077 -4.195 23.257 1.00 11.04 199 LEU B O 1
ATOM 3319 N N . PRO B 1 202 ? 14.020 -2.224 23.200 1.00 12.54 200 PRO B N 1
ATOM 3320 C CA . PRO B 1 202 ? 14.510 -1.869 24.534 1.00 12.21 200 PRO B CA 1
ATOM 3321 C C . PRO B 1 202 ? 14.056 -2.884 25.565 1.00 11.47 200 PRO B C 1
ATOM 3322 O O . PRO B 1 202 ? 12.966 -3.461 25.456 1.00 11.82 200 PRO B O 1
ATOM 3326 N N . PRO B 1 203 ? 14.850 -3.100 26.605 1.00 11.66 201 PRO B N 1
ATOM 3327 C CA . PRO B 1 203 ? 14.478 -4.098 27.616 1.00 11.48 201 PRO B CA 1
ATOM 3328 C C . PRO B 1 203 ? 13.213 -3.701 28.355 1.00 11.51 201 PRO B C 1
ATOM 3329 O O . PRO B 1 203 ? 12.950 -2.524 28.602 1.00 13.22 201 PRO B O 1
ATOM 3333 N N . GLU B 1 204 ? 12.432 -4.710 28.711 1.00 10.92 202 GLU B N 1
ATOM 3334 C CA . GLU B 1 204 ? 11.179 -4.539 29.440 1.00 11.73 202 GLU B CA 1
ATOM 3335 C C . GLU B 1 204 ? 11.331 -5.133 30.816 1.00 10.87 202 GLU B C 1
ATOM 3336 O O . GLU B 1 204 ? 11.531 -6.353 30.958 1.00 10.89 202 GLU B O 1
ATOM 3342 N N . PRO B 1 205 ? 11.301 -4.315 31.849 1.00 10.80 203 PRO B N 1
ATOM 3343 C CA . PRO B 1 205 ? 11.586 -4.834 33.191 1.00 10.80 203 PRO B CA 1
ATOM 3344 C C . PRO B 1 205 ? 10.489 -5.766 33.687 1.00 10.49 203 PRO B C 1
ATOM 3345 O O . PRO B 1 205 ? 9.292 -5.552 33.459 1.00 11.20 203 PRO B O 1
ATOM 3349 N N . ASP B 1 206 ? 10.908 -6.775 34.435 1.00 9.96 204 ASP B N 1
ATOM 3350 C CA . ASP B 1 206 ? 9.957 -7.619 35.160 1.00 10.05 204 ASP B CA 1
ATOM 3351 C C . ASP B 1 206 ? 9.199 -6.735 36.161 1.00 10.61 204 ASP B C 1
ATOM 3352 O O . ASP B 1 206 ? 9.830 -6.037 36.961 1.00 11.01 204 ASP B O 1
ATOM 3357 N N . PRO B 1 207 ? 7.872 -6.730 36.158 1.00 11.83 205 PRO B N 1
ATOM 3358 C CA . PRO B 1 207 ? 7.151 -5.938 37.185 1.00 12.91 205 PRO B CA 1
ATOM 3359 C C . PRO B 1 207 ? 7.382 -6.394 38.601 1.00 12.40 205 PRO B C 1
ATOM 3360 O O . PRO B 1 207 ? 7.060 -5.628 39.518 1.00 14.40 205 PRO B O 1
ATOM 3364 N N . ARG B 1 208 ? 7.940 -7.592 38.790 1.00 11.41 206 ARG B N 1
ATOM 3365 C CA . ARG B 1 208 ? 8.343 -8.045 40.122 1.00 11.83 206 ARG B CA 1
ATOM 3366 C C . ARG B 1 208 ? 9.746 -7.593 40.525 1.00 12.23 206 ARG B C 1
ATOM 3367 O O . ARG B 1 208 ? 10.193 -7.910 41.627 1.00 13.49 206 ARG B O 1
ATOM 3375 N N . ASN B 1 209 ? 10.453 -6.852 39.687 1.00 11.20 207 ASN B N 1
ATOM 3376 C CA . ASN B 1 209 ? 11.738 -6.327 40.126 1.00 11.27 207 ASN B CA 1
ATOM 3377 C C . ASN B 1 209 ? 11.582 -5.481 41.385 1.00 12.08 207 ASN B C 1
ATOM 3378 O O . ASN B 1 209 ? 10.637 -4.708 41.548 1.00 12.85 207 ASN B O 1
ATOM 3383 N N . LEU B 1 210 ? 12.571 -5.590 42.255 1.00 12.84 208 LEU B N 1
ATOM 3384 C CA . LEU B 1 210 ? 12.675 -4.667 43.399 1.00 13.88 208 LEU B CA 1
ATOM 3385 C C . LEU B 1 210 ? 12.892 -3.254 42.866 1.00 14.05 208 LEU B C 1
ATOM 3386 O O . LEU B 1 210 ? 13.747 -3.060 42.002 1.00 13.56 208 LEU B O 1
ATOM 3391 N N . PRO B 1 211 ? 12.177 -2.236 43.365 1.00 14.96 209 PRO B N 1
ATOM 3392 C CA . PRO B 1 211 ? 12.366 -0.886 42.798 1.00 15.72 209 PRO B CA 1
ATOM 3393 C C . PRO B 1 211 ? 13.772 -0.342 42.940 1.00 13.46 209 PRO B C 1
ATOM 3394 O O . PRO B 1 211 ? 14.186 0.473 42.114 1.00 13.49 209 PRO B O 1
ATOM 3398 N N . ASP B 1 212 ? 14.528 -0.788 43.931 1.00 12.53 210 ASP B N 1
ATOM 3399 C CA . ASP B 1 212 ? 15.873 -0.278 44.176 1.00 13.10 210 ASP B CA 1
ATOM 3400 C C . ASP B 1 212 ? 16.984 -0.989 43.405 1.00 12.21 210 ASP B C 1
ATOM 3401 O O . ASP B 1 212 ? 18.156 -0.734 43.646 1.00 13.15 210 ASP B O 1
ATOM 3406 N N . VAL B 1 213 ? 16.647 -1.818 42.427 1.00 11.81 211 VAL B N 1
ATOM 3407 C CA . VAL B 1 213 ? 17.638 -2.573 41.659 1.00 12.20 211 VAL B CA 1
ATOM 3408 C C . VAL B 1 213 ? 17.868 -1.877 40.318 1.00 11.21 211 VAL B C 1
ATOM 3409 O O . VAL B 1 213 ? 16.904 -1.711 39.534 1.00 11.42 211 VAL B O 1
ATOM 3413 N N . PRO B 1 214 ? 19.109 -1.503 39.991 1.00 10.94 212 PRO B N 1
ATOM 3414 C CA . PRO B 1 214 ? 19.387 -0.879 38.698 1.00 10.61 212 PRO B 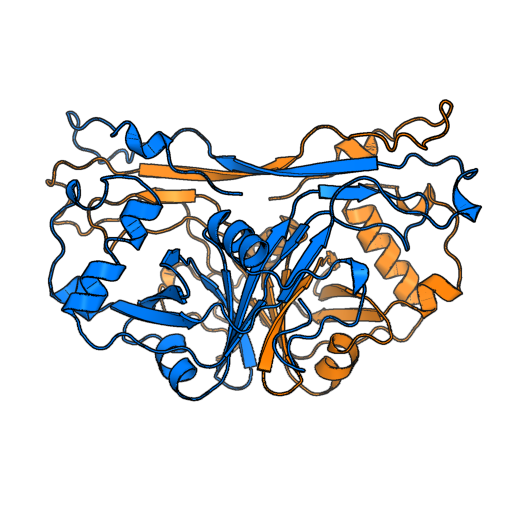CA 1
ATOM 3415 C C . PRO B 1 214 ? 19.408 -1.926 37.585 1.00 10.04 212 PRO B C 1
ATOM 3416 O O . PRO B 1 214 ? 19.641 -3.119 37.802 1.00 10.66 212 PRO B O 1
ATOM 3420 N N . MET B 1 215 ? 19.229 -1.434 36.363 1.00 10.07 213 MET B N 1
ATOM 3421 C CA . MET B 1 215 ? 19.455 -2.279 35.182 1.00 10.18 213 MET B CA 1
ATOM 3422 C C . MET B 1 215 ? 20.914 -2.164 34.762 1.00 10.67 213 MET B C 1
ATOM 3423 O O . MET B 1 215 ? 21.386 -1.043 34.478 1.00 11.38 213 MET B O 1
ATOM 3428 N N . PRO B 1 216 ? 21.655 -3.258 34.657 1.00 10.75 214 PRO B N 1
ATOM 3429 C CA . PRO B 1 216 ? 23.029 -3.154 34.146 1.00 11.29 214 PRO B CA 1
ATOM 3430 C C . PRO B 1 216 ? 23.011 -2.596 32.736 1.00 11.52 214 PRO B C 1
ATOM 3431 O O . PRO B 1 216 ? 22.267 -3.076 31.873 1.00 12.10 214 PRO B O 1
ATOM 3435 N N . GLU B 1 217 ? 23.907 -1.654 32.453 1.00 11.64 215 GLU B N 1
ATOM 3436 C CA . GLU B 1 217 ? 24.049 -1.161 31.078 1.00 12.80 215 GLU B CA 1
ATOM 3437 C C . GLU B 1 217 ? 24.424 -2.273 30.118 1.00 11.70 215 GLU B C 1
ATOM 3438 O O . GLU B 1 217 ? 24.089 -2.190 28.932 1.00 12.43 215 GLU B O 1
ATOM 3444 N N . ASP B 1 218 ? 25.120 -3.300 30.611 1.00 11.47 216 ASP B N 1
ATOM 3445 C CA . ASP B 1 218 ? 25.505 -4.411 29.768 1.00 11.87 216 ASP B CA 1
ATOM 3446 C C . ASP B 1 218 ? 24.323 -5.098 29.099 1.00 12.02 216 ASP B C 1
ATOM 3447 O O . ASP B 1 218 ? 24.516 -5.749 28.067 1.00 13.05 216 ASP B O 1
ATOM 3452 N N . ILE B 1 219 ? 23.110 -5.009 29.663 1.00 11.84 217 ILE B N 1
ATOM 3453 C CA . ILE B 1 219 ? 21.948 -5.605 29.005 1.00 12.80 217 ILE B CA 1
ATOM 3454 C C . ILE B 1 219 ? 21.771 -5.042 27.612 1.00 11.99 217 ILE B C 1
ATOM 3455 O O . ILE B 1 219 ? 21.333 -5.754 26.698 1.00 11.85 217 ILE B O 1
ATOM 3460 N N . LEU B 1 220 ? 22.102 -3.766 27.422 1.00 12.03 218 LEU B N 1
ATOM 3461 C CA . LEU B 1 220 ? 21.967 -3.100 26.140 1.00 12.71 218 LEU B CA 1
ATOM 3462 C C . LEU B 1 220 ? 22.984 -3.578 25.108 1.00 13.18 218 LEU B C 1
ATOM 3463 O O . LEU B 1 220 ? 22.845 -3.250 23.926 1.00 14.50 218 LEU B O 1
ATOM 3468 N N . LYS B 1 221 ? 23.986 -4.353 25.514 1.00 12.67 219 LYS B N 1
ATOM 3469 C CA . LYS B 1 221 ? 24.959 -4.897 24.580 1.00 13.52 219 LYS B CA 1
ATOM 3470 C C . LYS B 1 221 ? 24.478 -6.164 23.900 1.00 12.70 219 LYS B C 1
ATOM 3471 O O . LYS B 1 221 ? 25.067 -6.558 22.898 1.00 14.21 219 LYS B O 1
ATOM 3477 N N . PHE B 1 222 ? 23.434 -6.824 24.402 1.00 11.62 220 PHE B N 1
ATOM 3478 C CA . PHE B 1 222 ? 22.933 -8.014 23.716 1.00 11.23 220 PHE B CA 1
ATOM 3479 C C . PHE B 1 222 ? 22.453 -7.635 22.323 1.00 10.86 220 PHE B C 1
ATOM 3480 O O . PHE B 1 222 ? 21.715 -6.668 22.146 1.00 11.15 220 PHE B O 1
ATOM 3488 N N . ARG B 1 223 ? 22.894 -8.408 21.340 1.00 11.23 221 ARG B N 1
ATOM 3489 C CA . ARG B 1 223 ? 22.532 -8.192 19.947 1.00 12.11 221 ARG B CA 1
ATOM 3490 C C . ARG B 1 223 ? 22.538 -9.528 19.220 1.00 11.00 221 ARG B C 1
ATOM 3491 O O . ARG B 1 223 ? 23.124 -10.500 19.707 1.00 11.70 221 ARG B O 1
ATOM 3499 N N . LEU B 1 224 ? 21.897 -9.568 18.045 1.00 10.27 222 LEU B N 1
ATOM 3500 C CA . LEU B 1 224 ? 21.926 -10.787 17.241 1.00 9.85 222 LEU B CA 1
ATOM 3501 C C . LEU B 1 224 ? 21.631 -10.423 15.801 1.00 9.98 222 LEU B C 1
ATOM 3502 O O . LEU B 1 224 ? 21.018 -9.386 15.517 1.00 10.46 222 LEU B O 1
ATOM 3507 N N . GLY B 1 225 ? 22.021 -11.349 14.910 1.00 10.27 223 GLY B N 1
ATOM 3508 C CA . GLY B 1 225 ? 21.681 -11.267 13.505 1.00 10.82 223 GLY B CA 1
ATOM 3509 C C . GLY B 1 225 ? 22.738 -10.687 12.626 1.00 11.55 223 GLY B C 1
ATOM 3510 O O . GLY B 1 225 ? 22.475 -10.633 11.404 1.00 12.24 223 GLY B O 1
#

Foldseek 3Di:
DAAPDPVQHDDPPNVQKDQDVVLLVVLQLFAQWKWKFFQDPNDRDTDIFGWHDDPFKIKTKDFPPDPVQVRLQPDKMKIKGKDWWWWWFDLDPVQTDTFIKMKIAIGRKDKDPDLVVQVVVVVVVVCSQFNPVQVVDDPDDSVVSVRMIMIMGGRNNMMMGGDDDHTDDDPVSVVPPDDTGIGTDHDDDDDDDDDPPDDVPDDDPPSNVVGDHD/DAAPDPVQHDDPVNVQKDQDPVLLVVQQLFAQWKWKFFQDPNDRDTDIFGWHDDPFKIKTKDFPPDPVQVRLQPDKMKIKGKDWWWWWFDLDPVQTDTFIKMKIAIDRKHKDPDLVVQVVVVVVVVCSQFNPVQVVDDPDDSVVSVRMIMMMGGRNNMMMGGDDDHTDDDPVSVVPPDDTGIGTDHDDDDDDDDDPPDDPPDDDDPSNVVGDHD

Sequence (428 aa):
PEAPSDRTHVKRYHWLARYDQETVKAILDATPLAHVGCMMNGVPFVTPTFFFWREGDRVYWHGSSAGRLFKALEHQDICLTVSLLDGLVIARSAYNFNCCNFRSVVMLLGRAELISDEAVKAEKLRRNFVDGLIPGEWERLRPVHAKEIEATAVASLSIAEASCKVRTGPPLDDEEDYAFPSWAGVIPIRYQVLPPEPDPRNLPDVPMPEDILKFRLGPEAPSDDRTHVKRYHWLARYDQQETVKAILDATPLAHVGCMMNGVPFVTPTFFFWREGDDRVYWHGSSSAGRLFKALEHQDICLTVSSLLDGLVIARSAYNFNCCNFRSSVVMLLGRAELISDEAVKAEKLRNFVDGLIPGEWERLRPVHAKEIEATAVASLSIAEASCKVRTGPPLDDEEEDYAFPSWAGVIPIRYQVLPPEPDPRNLPDVPMPEDILKFRLG

B-factor: mean 15.66, std 9.56, range [7.52, 98.45]

Nearest PDB structures (foldseek):
  6rk0-assembly1_B  TM=1.004E+00  e=4.059E-43  Azotobacter vinelandii DJ
  4ybn-assembly1_B  TM=9.270E-01  e=6.960E-20  Mycolicibacterium smegmatis MC2 155
  2fur-assembly1_B  TM=8.676E-01  e=2.977E-16  Thermoplasma acidophilum
  6eci-assembly7_M  TM=8.061E-01  e=1.056E-05  Mycolicibacterium smegmatis MC2 155
  6eci-assembly4_H  TM=7.698E-01  e=9.977E-06  Mycolicibacterium smegmatis MC2 155

Secondary structure (DSSP, 8-state):
---SSGGG---TTGGGEE--HHHHHHHHHT-SEEEEEEEETTEEEEEEEE-EEETTEEEEEEETT-HHHHHGGGS-EEEEEEEEEEEEE-SSGGG-EEEEEEEEEEE--EE---HHHHHHHHHHHHHHHSTT-GGGSSPPPHHHHHTEEEEEEESSSEEEEEE-SS----GGGTTS----EEEEEEEEEPPPEE-TTS-TT-PPPGGGGG----/---SSGGG---TTGGGEE--HHHHHHHHHH-SEEEEEEEETTEEEEEEEE-EEETTEEEEEEETT-HHHHHGGGS-EEEEEEEEEEEEE-SSGGG-EEEEEEEEEEE--EE---HHHHHHHHHHHHHHHSTT-GGGSSPPPHHHHHTEEEEEEESSSEEEEEE-SS----GGGTTS----EEEEEEEEEPPPEE-TTS-TTPPPPGGGGG----

=== Feature glossary ===
The record interleaves many kinds of information about one protein. Here is each kind framed as the question it answers.

Q: What does the local fold look like, residue by residue?
A: A 3Di character summarizes, for each residue, the relative orientation of the Cα frame of its nearest spatial neighbor. Because it encodes fold topology rather than chemistry, 3Di alignments detect remote structural similarity that sequence alignment misses.

Q: Which residues are in helices, strands, or loops?
A: Secondary structure is the local, repeating backbone conformation. DSSP classifies it into eight states by reading the hydrogen-bond network: three helix types (H, G, I), two β types (E, B), two non-regular types (T, S), and unstructured coil (-).

Q: How big and how compact is the whole molecule?
A: Three whole-structure scalars: the radius of gyration (RMS distance of Cα from centroid, in Å), the count of Cα–Cα contacts (pairs closer than 8 Å and separated by more than four residues in sequence — i.e. tertiary, not local, contacts), and the bounding-box dimensions. Together they distinguish compact globular folds from extended fibres or disordered chains.

Q: How confident is the AlphaFold model at each residue?
A: For AlphaFold models, the B-factor field carries pLDDT — the model's own estimate of local accuracy on a 0–100 scale. Regions with pLDDT<50 should be treated as essentially unmodeled; they often correspond to intrinsically disordered segments.

Q: What family and function is it annotated with?
A: Functional annotations link the protein to curated databases. InterPro entries identify conserved domains and families by matching the sequence against member-database signatures (Pfam, PROSITE, CDD, …). Gene Ontology (GO) terms describe molecular function, biological process, and cellular component in a controlled vocabulary. CATH places the structure in a hierarchical fold classification (Class/Architecture/Topology/Homologous-superfamily). The organism is the source species.

Q: What known structures does this most resemble?
A: Nearest PDB neighbors are the top structural matches found by Foldseek when searching this structure against the entire Protein Data Bank. Each hit reports a TM-score (0 to 1; >0.5 almost always implies the same fold) and an E-value. These are *structural* homologs — they may share no detectable sequence similarity.

Q: Which residues are buried vs exposed?
A: Solvent-accessible surface area (SASA) is the area in Å² traced out by the centre of a 1.4 Å probe sphere (a water molecule) rolled over the protein's van der Waals surface (Shrake–Rupley / Lee–Richards construction). Buried residues have near-zero SASA; fully exposed residues can exceed 200 Å². The total SASA scales roughly with the number of surface residues.

Q: What are the backbone torsion angles?
A: φ (phi) and ψ (psi) are the two rotatable backbone dihedrals per residue: φ is the C(i-1)–N–Cα–C torsion, ψ is the N–Cα–C–N(i+1) torsion, both in degrees on (−180°, 180°]. α-helical residues cluster near (−60°, −45°); β-strand residues near (−120°, +130°). A Ramachandran plot is simply a scatter of (φ, ψ) for every residue.

Q: Are the domains correctly placed relative to each other?
A: Predicted aligned error is AlphaFold's pairwise confidence. Unlike pLDDT (per-residue), PAE is per-residue-pair and captures whether two parts of the structure are correctly placed relative to each other. Units are ångströms of expected positional error.

Q: What if only a Cα trace is available?
A: P-SEA three-state annotation labels each residue as helix, strand, or coil based purely on the geometry of the Cα trace. It serves as a fallback when the full backbone (and thus DSSP) is unavailable.

Q: What is the amino-acid chain?
A: This is the polypeptide sequence — one letter per residue, N-terminus first. Length ranges from a few dozen residues for small domains to over a thousand for large multi-domain proteins.

Q: What do the rendered images show?
A: The six renders are orthographic views along the three Cartesian axes in both directions. Representation (cartoon, sticks, or surface) and color scheme (sequence-rainbow or by-chain) vary across proteins so the training set covers all the common visualization conventions.

Q: What do the diagnostic plots show?
A: Plot images: a contact map (which residues are close in 3D, as an N×N binary image), a Ramachandran scatter (backbone torsion angles, revealing secondary-structure composition at a glance), and — for AlphaFold structures — a PAE heatmap (pairwise prediction confidence).

Q: How mobile is each atom in the crystal?
A: B-factor (Debye–Waller factor) reflects atomic displacement in the crystal lattice. It is an experimental observable (units Å²), not a prediction; low values mean the atom is pinned down, high values mean it moves or is heterogeneous across the crystal.

Q: Where is each backbone atom in 3D?
A: The mmCIF table is the protein's shape written out atom by atom. For each backbone N, Cα, C, and carbonyl O, it records an (x, y, z) coordinate triple in Å plus the residue type, chain letter, and residue number.